Protein AF-A0A517YBJ9-F1 (afdb_monomer_lite)

Sequence (529 aa):
MTTEDPVVQYHRSFRDRLELEKIAADAKRRRGHLAGVGGAAPNVSDVFDRAYRGYRIDGNQLKPVQIMARRDQKFEEYATEWEREWSVLAKPANPYLPVLDENLTVIGHTGSSSGGYFADLILPFGAVQHRYRPDDEYHTDDLNGLLRAGIRVFVHNRSKNSAPSGWVFITASTTEHKFELITGINGEVLDSVRSNTGFLEDVWYSPSDILSFGKLIATLSVKIGSKVAKTLVRKAVSKQAAKALDGPSAALAKEATEKAAKEISEAEAKMIFKGIKLKRGYDPRMGIPEEHFQKMVEAAQEAGLIAIFRSNKQAAIELIRKGAHGKPMWAKFKTDPNTGILTATNAGEAAAANMNDCFVIGSDGVARRMYKQGDKMAAEVIRIDGAKWSPKPGQVFARDGKPIVGDYDLLGVAPVKSPGRNINVVPEDLKYGDWNGPDVQKYAKAANKRFDEPRVLHGAQ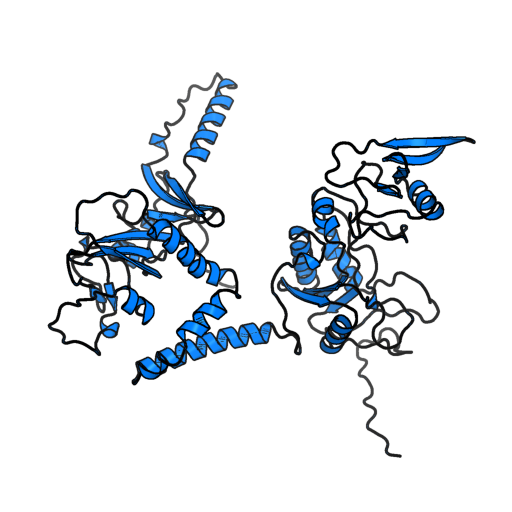DGYGGNPKYMGLTDDTAYAVFPDGRTFIMEGRKAQEEFYDALGRQAKQPGAPVGVPGWKPKVIQGGKK

Structure (mmCIF, N/CA/C/O backbone):
data_AF-A0A517YBJ9-F1
#
_entry.id   AF-A0A517YBJ9-F1
#
loop_
_atom_site.group_PDB
_atom_site.id
_atom_site.type_symbol
_atom_site.label_atom_id
_atom_site.label_alt_id
_atom_site.label_comp_id
_atom_site.label_asym_id
_atom_site.label_entity_id
_atom_site.label_seq_id
_atom_site.pdbx_PDB_ins_code
_atom_site.Cartn_x
_atom_site.Cartn_y
_atom_site.Cartn_z
_atom_site.occupancy
_atom_site.B_iso_or_equiv
_atom_site.auth_seq_id
_atom_site.auth_comp_id
_atom_site.auth_asym_id
_atom_site.auth_atom_id
_atom_site.pdbx_PDB_model_num
ATOM 1 N N . MET A 1 1 ? -24.382 25.568 10.050 1.00 31.53 1 MET A N 1
ATOM 2 C CA . MET A 1 1 ? -23.057 25.925 10.591 1.00 31.53 1 MET A CA 1
ATOM 3 C C . MET A 1 1 ? -22.700 24.854 11.597 1.00 31.53 1 MET A C 1
ATOM 5 O O . MET A 1 1 ? -23.328 24.783 12.641 1.00 31.53 1 MET A O 1
ATOM 9 N N . THR A 1 2 ? -21.845 23.919 11.198 1.00 29.77 2 THR A N 1
ATOM 10 C CA . THR A 1 2 ? -21.414 22.794 12.029 1.00 29.77 2 THR A CA 1
ATOM 11 C C . THR A 1 2 ? -20.351 23.283 13.001 1.00 29.77 2 THR A C 1
ATOM 13 O O . THR A 1 2 ? -19.346 23.847 12.581 1.00 29.77 2 THR A O 1
ATOM 16 N N . THR A 1 3 ? -20.617 23.104 14.289 1.00 32.31 3 THR A N 1
ATOM 17 C CA . THR A 1 3 ? -19.691 23.325 15.398 1.00 32.31 3 THR A CA 1
ATOM 18 C C . THR A 1 3 ? -18.590 22.274 15.329 1.00 32.31 3 THR A C 1
ATOM 20 O O . THR A 1 3 ? -18.796 21.128 15.730 1.00 32.31 3 THR A O 1
ATOM 23 N N . GLU A 1 4 ? -17.449 22.645 14.760 1.00 28.06 4 GLU A N 1
ATOM 24 C CA . GLU A 1 4 ? -16.206 21.919 14.990 1.00 28.06 4 GLU A CA 1
ATOM 25 C C . GLU A 1 4 ? -15.828 22.063 16.469 1.00 28.06 4 GLU A C 1
ATOM 27 O O . GLU A 1 4 ? -15.911 23.147 17.048 1.00 28.06 4 GLU A O 1
ATOM 32 N N . ASP A 1 5 ? -15.496 20.929 17.077 1.00 31.72 5 ASP A N 1
ATOM 33 C CA . ASP A 1 5 ? -15.091 20.774 18.468 1.00 31.72 5 ASP A CA 1
ATOM 34 C C . ASP A 1 5 ? -13.706 21.430 18.678 1.00 31.72 5 ASP A C 1
ATOM 36 O O . ASP A 1 5 ? -12.720 20.966 18.096 1.00 31.72 5 ASP A O 1
ATOM 40 N N . PRO A 1 6 ? -13.588 22.518 19.463 1.00 28.14 6 PRO A N 1
ATOM 41 C CA . PRO A 1 6 ? -12.343 23.278 19.603 1.00 28.14 6 PRO A CA 1
ATOM 42 C C . PRO A 1 6 ? -11.261 22.573 20.446 1.00 28.14 6 PRO A C 1
ATOM 44 O O . PRO A 1 6 ? -10.217 23.162 20.716 1.00 28.14 6 PRO A O 1
ATOM 47 N N . VAL A 1 7 ? -11.460 21.318 20.866 1.00 35.56 7 VAL A N 1
ATOM 48 C CA . VAL A 1 7 ? -10.575 20.634 21.829 1.00 35.56 7 VAL A CA 1
ATOM 49 C C . VAL A 1 7 ? -9.347 19.950 21.188 1.00 35.56 7 VAL A C 1
ATOM 51 O O . VAL A 1 7 ? -8.434 19.543 21.903 1.00 35.56 7 VAL A O 1
ATOM 54 N N . VAL A 1 8 ? -9.235 19.856 19.855 1.00 35.28 8 VAL A N 1
ATOM 55 C CA . VAL A 1 8 ? -8.174 19.037 19.205 1.00 35.28 8 VAL A CA 1
ATOM 56 C C . VAL A 1 8 ? -7.058 19.835 18.510 1.00 35.28 8 VAL A C 1
ATOM 58 O O . VAL A 1 8 ? -6.082 19.254 18.042 1.00 35.28 8 VAL A O 1
ATOM 61 N N . GLN A 1 9 ? -7.093 21.165 18.495 1.00 33.34 9 GLN A N 1
ATOM 62 C CA . GLN A 1 9 ? -6.012 21.954 17.893 1.00 33.34 9 GLN A CA 1
ATOM 63 C C . GLN A 1 9 ? -5.449 22.956 18.891 1.00 33.34 9 GLN A C 1
ATOM 65 O O . GLN A 1 9 ? -5.994 24.034 19.032 1.00 33.34 9 GLN A O 1
ATOM 70 N N . TYR A 1 10 ? -4.374 22.585 19.592 1.00 34.88 10 TYR A N 1
ATOM 71 C CA . TYR A 1 10 ? -3.121 23.353 19.683 1.00 34.88 10 TYR A CA 1
ATOM 72 C C . TYR A 1 10 ? -2.092 22.537 20.494 1.00 34.88 10 TYR A C 1
ATOM 74 O O . TYR A 1 10 ? -2.376 21.970 21.545 1.00 34.88 10 TYR A O 1
ATOM 82 N N . HIS A 1 11 ? -0.899 22.389 19.921 1.00 34.22 11 HIS A N 1
ATOM 83 C CA . HIS A 1 11 ? 0.058 21.318 20.189 1.00 34.22 11 HIS A CA 1
ATOM 84 C C . HIS A 1 11 ? 0.622 21.257 21.623 1.00 34.22 11 HIS A C 1
ATOM 86 O O . HIS A 1 11 ? 1.377 22.134 22.043 1.00 34.22 11 HIS A O 1
ATOM 92 N N . ARG A 1 12 ? 0.448 20.105 22.291 1.00 42.03 12 ARG A N 1
ATOM 93 C CA . ARG A 1 12 ? 1.363 19.603 23.339 1.00 42.03 12 ARG A CA 1
ATOM 94 C C . ARG A 1 12 ? 2.649 19.043 22.709 1.00 42.03 12 ARG A C 1
ATOM 96 O O . ARG A 1 12 ? 3.074 17.956 23.068 1.00 42.03 12 ARG A O 1
ATOM 103 N N . SER A 1 13 ? 3.226 19.732 21.724 1.00 42.19 13 SER A N 1
ATOM 104 C CA . SER A 1 13 ? 4.450 19.284 21.058 1.00 42.19 13 SER A CA 1
ATOM 105 C C . SER A 1 13 ? 5.646 19.666 21.915 1.00 42.19 13 SER A C 1
ATOM 107 O O . SER A 1 13 ? 5.940 20.854 22.102 1.00 42.19 13 SER A O 1
ATOM 109 N N . PHE A 1 14 ? 6.362 18.672 22.409 1.00 50.50 14 PHE A N 1
ATOM 110 C CA . PHE A 1 14 ? 7.721 18.899 22.876 1.00 50.50 14 PHE A CA 1
ATOM 111 C C . PHE A 1 14 ? 8.662 19.082 21.682 1.00 50.50 14 PHE A C 1
ATOM 113 O O . PHE A 1 14 ? 8.294 18.805 20.546 1.00 50.50 14 PHE A O 1
ATOM 120 N N . ARG A 1 15 ? 9.871 19.594 21.915 1.00 55.53 15 ARG A N 1
ATOM 121 C CA . ARG A 1 15 ? 10.979 19.468 20.960 1.00 55.53 15 ARG A CA 1
ATOM 122 C C . ARG A 1 15 ? 12.053 18.614 21.606 1.00 55.53 15 ARG A C 1
ATOM 124 O O . ARG A 1 15 ? 12.329 18.769 22.796 1.00 55.53 15 ARG A O 1
ATOM 131 N N . ASP A 1 16 ? 12.625 17.706 20.829 1.00 54.75 16 ASP A N 1
ATOM 132 C CA . ASP A 1 16 ? 13.723 16.861 21.283 1.00 54.75 16 ASP A CA 1
ATOM 133 C C . ASP A 1 16 ? 14.946 17.748 21.574 1.00 54.75 16 ASP A C 1
ATOM 135 O O . ASP A 1 16 ? 15.315 18.606 20.765 1.00 54.75 16 ASP A O 1
ATOM 139 N N . ARG A 1 17 ? 15.587 17.562 22.733 1.00 55.88 17 ARG A N 1
ATOM 140 C CA . ARG A 1 17 ? 16.808 18.294 23.101 1.00 55.88 17 ARG A CA 1
ATOM 141 C C . ARG A 1 17 ? 17.889 18.164 22.023 1.00 55.88 17 ARG A C 1
ATOM 143 O O . ARG A 1 17 ? 18.556 19.150 21.724 1.00 55.88 17 ARG A O 1
ATOM 150 N N . LEU A 1 18 ? 18.027 16.993 21.399 1.00 59.44 18 LEU A N 1
ATOM 151 C CA . LEU A 1 18 ? 19.003 16.769 20.326 1.00 59.44 18 LEU A CA 1
ATOM 152 C C . LEU A 1 18 ? 18.684 17.591 19.073 1.00 59.44 18 LEU A C 1
ATOM 154 O O . LEU A 1 18 ? 19.586 18.040 18.368 1.00 59.44 18 LEU A O 1
ATOM 158 N N . GLU A 1 19 ? 17.404 17.801 18.783 1.00 63.78 19 GLU A N 1
ATOM 159 C CA . GLU A 1 19 ? 16.960 18.637 17.670 1.00 63.78 19 GLU A CA 1
ATOM 160 C C . GLU A 1 19 ? 17.217 20.122 17.964 1.00 63.78 19 GLU A C 1
ATOM 162 O O . GLU A 1 19 ? 17.675 20.867 17.099 1.00 63.78 19 GLU A O 1
ATOM 167 N N . LEU A 1 20 ? 17.023 20.541 19.215 1.00 61.94 20 LEU A N 1
ATOM 168 C CA . LEU A 1 20 ? 17.319 21.898 19.673 1.00 61.94 20 LEU A CA 1
ATOM 169 C C . LEU A 1 20 ? 18.819 22.201 19.703 1.00 61.94 20 LEU A C 1
ATOM 171 O O . LEU A 1 20 ? 19.223 23.285 19.288 1.00 61.94 20 LEU A O 1
ATOM 175 N N . GLU A 1 21 ? 19.651 21.253 20.134 1.00 67.00 21 GLU A N 1
ATOM 176 C CA . GLU A 1 21 ? 21.111 21.381 20.089 1.00 67.00 21 GLU A CA 1
ATOM 177 C C . GLU A 1 21 ? 21.610 21.494 18.640 1.00 67.00 21 GLU A C 1
ATOM 179 O O . GLU A 1 21 ? 22.486 22.314 18.357 1.00 67.00 21 GLU A O 1
ATOM 184 N N . LYS A 1 22 ? 20.991 20.770 17.695 1.00 73.25 22 LYS A N 1
ATOM 185 C CA . LYS A 1 22 ? 21.250 20.931 16.254 1.00 73.25 22 LYS A CA 1
ATOM 186 C C . LYS A 1 22 ? 20.838 22.314 15.744 1.00 73.25 22 LYS A C 1
ATOM 188 O O . LYS A 1 22 ? 21.641 22.974 15.089 1.00 73.25 22 LYS A O 1
ATOM 193 N N . ILE A 1 23 ? 19.637 22.790 16.087 1.00 67.88 23 ILE A N 1
ATOM 194 C CA . ILE A 1 23 ? 19.158 24.130 15.702 1.00 67.88 23 ILE A CA 1
ATOM 195 C C . ILE A 1 23 ? 20.071 25.226 16.274 1.00 67.88 23 ILE A C 1
ATOM 197 O O . ILE A 1 23 ? 20.424 26.169 15.564 1.00 67.88 23 ILE A O 1
ATOM 201 N N . ALA A 1 24 ? 20.493 25.105 17.535 1.00 64.94 24 ALA A N 1
ATOM 202 C CA . ALA A 1 24 ? 21.400 26.051 18.180 1.00 64.94 24 ALA A CA 1
ATOM 203 C C . ALA A 1 24 ? 22.799 26.034 17.539 1.00 64.94 24 ALA A C 1
ATOM 205 O O . ALA A 1 24 ? 23.386 27.096 17.304 1.00 64.94 24 ALA A O 1
ATOM 206 N N . ALA A 1 25 ? 23.320 24.851 17.199 1.00 72.44 25 ALA A N 1
ATOM 207 C CA . ALA A 1 25 ? 24.584 24.706 16.483 1.00 72.44 25 ALA A CA 1
ATOM 208 C C . ALA A 1 25 ? 24.525 25.335 15.079 1.00 72.44 25 ALA A C 1
ATOM 210 O O . ALA A 1 25 ? 25.447 26.060 14.692 1.00 72.44 25 ALA A O 1
ATOM 211 N N . ASP A 1 26 ? 23.429 25.140 14.343 1.00 72.19 26 ASP A N 1
ATOM 212 C CA . ASP A 1 26 ? 23.223 25.740 13.022 1.00 72.19 26 ASP A CA 1
ATOM 213 C C . ASP A 1 26 ? 23.034 27.261 13.090 1.00 72.19 26 ASP A C 1
ATOM 215 O O . ASP A 1 26 ? 23.593 27.995 12.269 1.00 72.19 26 ASP A O 1
ATOM 219 N N . ALA A 1 27 ? 22.325 27.770 14.100 1.00 68.19 27 ALA A N 1
ATOM 220 C CA . ALA A 1 27 ? 22.206 29.207 14.343 1.00 68.19 27 ALA A CA 1
ATOM 221 C C . ALA A 1 27 ? 23.572 29.846 14.657 1.00 68.19 27 ALA A C 1
ATOM 223 O O . ALA A 1 27 ? 23.892 30.921 14.138 1.00 68.19 27 ALA A O 1
ATOM 224 N N . LYS A 1 28 ? 24.416 29.162 15.444 1.00 70.69 28 LYS A N 1
ATOM 225 C CA . LYS A 1 28 ? 25.790 29.595 15.741 1.00 70.69 28 LYS A CA 1
ATOM 226 C C . LYS A 1 28 ? 26.663 29.614 14.479 1.00 70.69 28 LYS A C 1
ATOM 228 O O . LYS A 1 28 ? 27.396 30.579 14.275 1.00 70.69 28 LYS A O 1
ATOM 233 N N . ARG A 1 29 ? 26.533 28.612 13.598 1.00 74.12 29 ARG A N 1
ATOM 234 C CA . ARG A 1 29 ? 27.218 28.574 12.288 1.00 74.12 29 ARG A CA 1
ATOM 235 C C . ARG A 1 29 ? 26.793 29.726 11.377 1.00 74.12 29 ARG A C 1
ATOM 237 O O . ARG A 1 29 ? 27.654 30.403 10.827 1.00 74.12 29 ARG A O 1
ATOM 244 N N . ARG A 1 30 ? 25.487 30.002 11.263 1.00 69.88 30 ARG A N 1
ATOM 245 C CA . ARG A 1 30 ? 24.965 31.110 10.437 1.00 69.88 30 ARG A CA 1
ATOM 246 C C . ARG A 1 30 ? 25.418 32.486 10.935 1.00 69.88 30 ARG A C 1
ATOM 248 O O . ARG A 1 30 ? 25.694 33.360 10.121 1.00 69.88 30 ARG A O 1
ATOM 255 N N . ARG A 1 31 ? 25.569 32.676 12.252 1.00 62.09 31 ARG A N 1
ATOM 256 C CA . ARG A 1 31 ? 26.127 33.916 12.828 1.00 62.09 31 ARG A CA 1
ATOM 257 C C . ARG A 1 31 ? 27.612 34.118 12.555 1.00 62.09 31 ARG A C 1
ATOM 259 O O . ARG A 1 31 ? 28.021 35.263 12.409 1.00 62.09 31 ARG A O 1
ATOM 266 N N . GLY A 1 32 ? 28.398 33.047 12.426 1.00 63.28 32 GLY A N 1
ATOM 267 C CA . GLY A 1 32 ? 29.792 33.147 11.978 1.00 63.28 32 GLY A CA 1
ATOM 268 C C . GLY A 1 32 ? 29.938 33.809 10.599 1.00 63.28 32 GLY A C 1
ATOM 269 O O . GLY A 1 32 ? 30.989 34.357 10.293 1.00 63.28 32 GLY A O 1
ATOM 270 N N . HIS A 1 33 ? 28.870 33.814 9.794 1.00 60.69 33 HIS A N 1
ATOM 271 C CA . HIS A 1 33 ? 28.796 34.505 8.503 1.00 60.69 33 HIS A CA 1
ATOM 272 C C . HIS A 1 33 ? 28.250 35.943 8.576 1.00 60.69 33 HIS A C 1
ATOM 274 O O . HIS A 1 33 ? 28.372 36.684 7.609 1.00 60.69 33 HIS A O 1
ATOM 280 N N . LEU A 1 34 ? 27.670 36.356 9.707 1.00 53.56 34 LEU A N 1
ATOM 281 C CA . LEU A 1 34 ? 27.022 37.660 9.910 1.00 53.56 34 LEU A CA 1
ATOM 282 C C . LEU A 1 34 ? 27.693 38.432 11.059 1.00 53.56 34 LEU A C 1
ATOM 284 O O . LEU A 1 34 ? 27.024 38.960 11.951 1.00 53.56 34 LEU A O 1
ATOM 288 N N . ALA A 1 35 ? 29.028 38.456 11.070 1.00 51.00 35 ALA A N 1
ATOM 289 C CA . ALA A 1 35 ? 29.835 39.156 12.066 1.00 51.00 35 ALA A CA 1
ATOM 290 C C . ALA A 1 35 ? 29.628 40.683 11.964 1.00 51.00 35 ALA A C 1
ATOM 292 O O . ALA A 1 35 ? 30.357 41.380 11.270 1.00 51.00 35 ALA A O 1
ATOM 293 N N . GLY A 1 36 ? 28.591 41.196 12.628 1.00 59.62 36 GLY A N 1
ATOM 294 C CA . GLY A 1 36 ? 28.281 42.629 12.668 1.00 59.62 36 GLY A CA 1
ATOM 295 C C . GLY A 1 36 ? 27.106 43.019 13.568 1.00 59.62 36 GLY A C 1
ATOM 296 O O . GLY A 1 36 ? 26.989 44.181 13.938 1.00 59.62 36 GLY A O 1
ATOM 297 N N . VAL A 1 37 ? 26.254 42.073 13.983 1.00 55.59 37 VAL A N 1
ATOM 298 C CA . VAL A 1 37 ? 25.105 42.364 14.860 1.00 55.59 37 VAL A CA 1
ATOM 299 C C . VAL A 1 37 ? 25.354 41.775 16.251 1.00 55.59 37 VAL A C 1
ATOM 301 O O . VAL A 1 37 ? 25.182 40.578 16.482 1.00 55.59 37 VAL A O 1
ATOM 304 N N . GLY A 1 38 ? 25.806 42.625 17.176 1.00 46.62 38 GLY A N 1
ATOM 305 C CA . GLY A 1 38 ? 26.255 42.286 18.534 1.00 46.62 38 GLY A CA 1
ATOM 306 C C . GLY A 1 38 ? 25.151 41.918 19.535 1.00 46.62 38 GLY A C 1
ATOM 307 O O . GLY A 1 38 ? 25.078 42.509 20.605 1.00 46.62 38 GLY A O 1
ATOM 308 N N . GLY A 1 39 ? 24.297 40.941 19.222 1.00 59.22 39 GLY A N 1
ATOM 309 C CA . GLY A 1 39 ? 23.366 40.355 20.194 1.00 59.22 39 GLY A CA 1
ATOM 310 C C . GLY A 1 39 ? 23.873 39.004 20.693 1.00 59.22 39 GLY A C 1
ATOM 311 O O . GLY A 1 39 ? 24.058 38.095 19.883 1.00 59.22 39 GLY A O 1
ATOM 312 N N . ALA A 1 40 ? 24.073 38.821 22.002 1.00 63.16 40 ALA A N 1
ATOM 313 C CA . ALA A 1 40 ? 24.360 37.501 22.576 1.00 63.16 40 ALA A CA 1
ATOM 314 C C . ALA A 1 40 ? 23.283 36.487 22.133 1.00 63.16 40 ALA A C 1
ATOM 316 O O . ALA A 1 40 ? 22.117 36.841 21.956 1.00 63.16 40 ALA A O 1
ATOM 317 N N . ALA A 1 41 ? 23.671 35.244 21.831 1.00 57.53 41 ALA A N 1
ATOM 318 C CA . ALA A 1 41 ? 22.671 34.205 21.580 1.00 57.53 41 ALA A CA 1
ATOM 319 C C . ALA A 1 41 ? 21.930 33.963 22.902 1.00 57.53 41 ALA A C 1
ATOM 321 O O . ALA A 1 41 ? 22.614 33.886 23.925 1.00 57.53 41 ALA A O 1
ATOM 322 N N . PRO A 1 42 ? 20.588 33.869 22.911 1.00 61.53 42 PRO A N 1
ATOM 323 C CA . PRO A 1 42 ? 19.878 33.520 24.133 1.00 61.53 42 PRO A CA 1
ATOM 324 C C . PRO A 1 42 ? 20.430 32.184 24.630 1.00 61.53 42 PRO A C 1
ATOM 326 O O . PRO A 1 42 ? 20.571 31.239 23.843 1.00 61.53 42 PRO A O 1
ATOM 329 N N . ASN A 1 43 ? 20.794 32.115 25.909 1.00 70.62 43 ASN A N 1
ATOM 330 C CA . ASN A 1 43 ? 21.189 30.844 26.488 1.00 70.62 43 ASN A CA 1
ATOM 331 C C . ASN A 1 43 ? 19.981 29.905 26.422 1.00 70.62 43 ASN A C 1
ATOM 333 O O . ASN A 1 43 ? 18.833 30.331 26.524 1.00 70.62 43 ASN A O 1
ATOM 337 N N . VAL A 1 44 ? 20.220 28.604 26.259 1.00 62.94 44 VAL A N 1
ATOM 338 C CA . VAL A 1 44 ? 19.141 27.599 26.255 1.00 62.94 44 VAL A CA 1
ATOM 339 C C . VAL A 1 44 ? 18.301 27.705 27.545 1.00 62.94 44 VAL A C 1
ATOM 341 O O . VAL A 1 44 ? 17.083 27.554 27.505 1.00 62.94 44 VAL A O 1
ATOM 344 N N . SER A 1 45 ? 18.924 28.084 28.665 1.00 67.94 45 SER A N 1
ATOM 345 C CA . SER A 1 45 ? 18.261 28.391 29.942 1.00 67.94 45 SER A CA 1
ATOM 346 C C . SER A 1 45 ? 17.294 29.582 29.906 1.00 67.94 45 SER A C 1
ATOM 348 O O . SER A 1 45 ? 16.452 29.709 30.790 1.00 67.94 45 SER A O 1
ATOM 350 N N . ASP A 1 46 ? 17.405 30.467 28.915 1.00 70.12 46 ASP A N 1
ATOM 351 C CA . ASP A 1 46 ? 16.558 31.659 28.792 1.00 70.12 46 ASP A CA 1
ATOM 352 C C . ASP A 1 46 ? 15.230 31.340 28.087 1.00 70.12 46 ASP A C 1
ATOM 354 O O . ASP A 1 46 ? 14.249 32.067 28.252 1.00 70.12 46 ASP A O 1
ATOM 358 N N . VAL A 1 47 ? 15.184 30.243 27.321 1.00 67.12 47 VAL A N 1
ATOM 359 C CA . VAL A 1 47 ? 14.024 29.827 26.510 1.00 67.12 47 VAL A CA 1
ATOM 360 C C . VAL A 1 47 ? 13.226 28.708 27.182 1.00 67.12 47 VAL A C 1
ATOM 362 O O . VAL A 1 47 ? 11.999 28.653 27.057 1.00 67.12 47 VAL A O 1
ATOM 365 N N . PHE A 1 48 ? 13.906 27.819 27.904 1.00 71.31 48 PHE A N 1
ATOM 366 C CA . PHE A 1 48 ? 13.298 26.652 28.535 1.00 71.31 48 PHE A CA 1
ATOM 367 C C . PHE A 1 48 ? 13.291 26.797 30.047 1.00 71.31 48 PHE A C 1
ATOM 369 O O . PHE A 1 48 ? 14.296 27.168 30.645 1.00 71.31 48 PHE A O 1
ATOM 376 N N . ASP A 1 49 ? 12.150 26.490 30.656 1.00 70.50 49 ASP A N 1
ATOM 377 C CA . ASP A 1 49 ? 11.989 26.623 32.103 1.00 70.50 49 ASP A CA 1
ATOM 378 C C . ASP A 1 49 ? 12.380 25.335 32.826 1.00 70.50 49 ASP A C 1
ATOM 380 O O . ASP A 1 49 ? 12.967 25.360 33.906 1.00 70.50 49 ASP A O 1
ATOM 384 N N . ARG A 1 50 ? 12.048 24.179 32.230 1.00 73.25 50 ARG A N 1
ATOM 385 C CA . ARG A 1 50 ? 12.195 22.864 32.865 1.00 73.25 50 ARG A CA 1
ATOM 386 C C . ARG A 1 50 ? 12.485 21.774 31.847 1.00 73.25 50 ARG A C 1
ATOM 388 O O . ARG A 1 50 ? 11.960 21.782 30.731 1.00 73.25 50 ARG A O 1
ATOM 395 N N . ALA A 1 51 ? 13.299 20.809 32.264 1.00 77.62 51 ALA A N 1
ATOM 396 C CA . ALA A 1 51 ? 13.512 19.574 31.530 1.00 77.62 51 ALA A CA 1
ATOM 397 C C . ALA A 1 51 ? 12.808 18.414 32.243 1.00 77.62 51 ALA A C 1
ATOM 399 O O . ALA A 1 51 ? 13.007 18.202 33.438 1.00 77.62 51 ALA A O 1
ATOM 400 N N . TYR A 1 52 ? 12.027 17.649 31.493 1.00 78.19 52 TYR A N 1
ATOM 401 C CA . TYR A 1 52 ? 11.334 16.449 31.938 1.00 78.19 52 TYR A CA 1
ATOM 402 C C . TYR A 1 52 ? 11.999 15.219 31.324 1.00 78.19 52 TYR A C 1
ATOM 404 O O . TYR A 1 52 ? 12.569 15.273 30.231 1.00 78.19 52 TYR A O 1
ATOM 412 N N . ARG A 1 53 ? 11.924 14.090 32.023 1.00 83.19 53 ARG A N 1
ATOM 413 C CA . ARG A 1 53 ? 12.177 12.782 31.413 1.00 83.19 53 ARG A CA 1
ATOM 414 C C . ARG A 1 53 ? 10.851 12.251 30.886 1.00 83.19 53 ARG A C 1
ATOM 416 O O . ARG A 1 53 ? 9.817 12.495 31.495 1.00 83.19 53 ARG A O 1
ATOM 423 N N . GLY A 1 54 ? 10.884 11.544 29.771 1.00 86.06 54 GLY A N 1
ATOM 424 C CA . GLY A 1 54 ? 9.718 10.891 29.194 1.00 86.06 54 GLY A CA 1
ATOM 425 C C . GLY A 1 54 ? 10.134 9.730 28.311 1.00 86.06 54 GLY A C 1
ATOM 426 O O . GLY A 1 54 ? 11.318 9.400 28.209 1.00 86.06 54 GLY A O 1
ATOM 427 N N . TYR A 1 55 ? 9.157 9.145 27.637 1.00 85.25 55 TYR A N 1
ATOM 428 C CA . TYR A 1 55 ? 9.381 8.136 26.612 1.00 85.25 55 TYR A CA 1
ATOM 429 C C . TYR A 1 55 ? 8.721 8.576 25.313 1.00 85.25 55 TYR A C 1
ATOM 431 O O . TYR A 1 55 ? 7.641 9.148 25.345 1.00 85.25 55 TYR A O 1
ATOM 439 N N . ARG A 1 56 ? 9.347 8.305 24.169 1.00 85.94 56 ARG A N 1
ATOM 440 C CA . ARG A 1 56 ? 8.754 8.488 22.840 1.00 85.94 56 ARG A CA 1
ATOM 441 C C . ARG A 1 56 ? 8.557 7.130 22.189 1.00 85.94 56 ARG A C 1
ATOM 443 O O . ARG A 1 56 ? 9.474 6.309 22.221 1.00 85.94 56 ARG A O 1
ATOM 450 N N . ILE A 1 57 ? 7.394 6.912 21.589 1.00 77.81 57 ILE A N 1
ATOM 451 C CA . ILE A 1 57 ? 7.164 5.773 20.703 1.00 77.81 57 ILE A CA 1
ATOM 452 C C . ILE A 1 57 ? 7.932 6.021 19.404 1.00 77.81 57 ILE A C 1
ATOM 454 O O . ILE A 1 57 ? 7.711 7.012 18.715 1.00 77.81 57 ILE A O 1
ATOM 458 N N . ASP A 1 58 ? 8.860 5.126 19.095 1.00 75.88 58 ASP A N 1
ATOM 459 C CA . ASP A 1 58 ? 9.649 5.117 17.867 1.00 75.88 58 ASP A CA 1
ATOM 460 C C . ASP A 1 58 ? 9.538 3.712 17.262 1.00 75.88 58 ASP A C 1
ATOM 462 O O . ASP A 1 58 ? 10.172 2.753 17.722 1.00 75.88 58 ASP A O 1
ATOM 466 N N . GLY A 1 59 ? 8.609 3.566 16.312 1.00 79.62 59 GLY A N 1
ATOM 467 C CA . GLY A 1 59 ? 8.153 2.268 15.825 1.00 79.62 59 GLY A CA 1
ATOM 468 C C . GLY A 1 59 ? 7.567 1.414 16.954 1.00 79.62 59 GLY A C 1
ATOM 469 O O . GLY A 1 59 ? 6.580 1.778 17.587 1.00 79.62 59 GLY A O 1
ATOM 470 N N . ASN A 1 60 ? 8.201 0.272 17.224 1.00 71.19 60 ASN A N 1
ATOM 471 C CA . ASN A 1 60 ? 7.786 -0.666 18.272 1.00 71.19 60 ASN A CA 1
ATOM 472 C C . ASN A 1 60 ? 8.605 -0.514 19.562 1.00 71.19 60 ASN A C 1
ATOM 474 O O . ASN A 1 60 ? 8.744 -1.483 20.306 1.00 71.19 60 ASN A O 1
ATOM 478 N N . GLN A 1 61 ? 9.219 0.648 19.805 1.00 69.81 61 GLN A N 1
ATOM 479 C CA . GLN A 1 61 ? 10.046 0.866 20.989 1.00 69.81 61 GLN A CA 1
ATOM 480 C C . GLN A 1 61 ? 9.702 2.158 21.722 1.00 69.81 61 GLN A C 1
ATOM 482 O O . GLN A 1 61 ? 9.541 3.205 21.104 1.00 69.81 61 GLN A O 1
ATOM 487 N N . LEU A 1 62 ? 9.646 2.092 23.056 1.00 73.44 62 LEU A N 1
ATOM 488 C CA . LEU A 1 62 ? 9.741 3.275 23.903 1.00 73.44 62 LEU A CA 1
ATOM 489 C C . LEU A 1 62 ? 11.207 3.672 24.037 1.00 73.44 62 LEU A C 1
ATOM 491 O O . LEU A 1 62 ? 11.999 2.959 24.653 1.00 73.44 62 LEU A O 1
ATOM 495 N N . LYS A 1 63 ? 11.567 4.824 23.478 1.00 84.25 63 LYS A N 1
ATOM 496 C CA . LYS A 1 63 ? 12.894 5.410 23.657 1.00 84.25 63 LYS A CA 1
ATOM 497 C C . LYS A 1 63 ? 12.836 6.472 24.747 1.00 84.25 63 LYS A C 1
ATOM 499 O O . LYS A 1 63 ? 11.957 7.333 24.678 1.00 84.25 63 LYS A O 1
ATOM 504 N N . PRO A 1 64 ? 13.736 6.442 25.744 1.00 86.19 64 PRO A N 1
ATOM 505 C CA . PRO A 1 64 ? 13.812 7.517 26.717 1.00 86.19 64 PRO A CA 1
ATOM 506 C C . PRO A 1 64 ? 14.139 8.820 25.988 1.00 86.19 64 PRO A C 1
ATOM 508 O O . PRO A 1 64 ? 15.039 8.870 25.150 1.00 86.19 64 PRO A O 1
ATOM 511 N N . VAL A 1 65 ? 13.397 9.873 26.303 1.00 85.62 65 VAL A N 1
ATOM 512 C CA . VAL A 1 65 ? 13.591 11.204 25.734 1.00 85.62 65 VAL A CA 1
ATOM 513 C C . VAL A 1 65 ? 13.708 12.229 26.848 1.00 85.62 65 VAL A C 1
ATOM 515 O O . VAL A 1 65 ? 13.037 12.141 27.880 1.00 85.62 65 VAL A O 1
ATOM 518 N N . GLN A 1 66 ? 14.574 13.216 26.632 1.00 82.81 66 GLN A N 1
ATOM 519 C CA . GLN A 1 66 ? 14.585 14.417 27.449 1.00 82.81 66 GLN A CA 1
ATOM 520 C C . GLN A 1 66 ? 13.728 15.470 26.765 1.00 82.81 66 GLN A C 1
ATOM 522 O O . GLN A 1 66 ? 13.974 15.879 25.632 1.00 82.81 66 GLN A O 1
ATOM 527 N N . ILE A 1 67 ? 12.712 15.893 27.490 1.00 78.25 67 ILE A N 1
ATOM 528 C CA . ILE A 1 67 ? 11.697 16.820 27.053 1.00 78.25 67 ILE A CA 1
ATOM 529 C C . ILE A 1 67 ? 12.033 18.195 27.626 1.00 78.25 67 ILE A C 1
ATOM 531 O O . ILE A 1 67 ? 12.231 18.313 28.830 1.00 78.25 67 ILE A O 1
ATOM 535 N N . MET A 1 68 ? 12.079 19.242 26.806 1.00 78.12 68 MET A N 1
ATOM 536 C CA . MET A 1 68 ? 12.273 20.611 27.296 1.00 78.12 68 MET A CA 1
ATOM 537 C C . MET A 1 68 ? 10.986 21.416 27.127 1.00 78.12 68 MET A C 1
ATOM 539 O O . MET A 1 68 ? 10.549 21.648 26.000 1.00 78.12 68 MET A O 1
ATOM 543 N N . ALA A 1 69 ? 10.383 21.841 28.239 1.00 73.06 69 ALA A N 1
ATOM 544 C CA . ALA A 1 69 ? 9.237 22.742 28.205 1.00 73.06 69 ALA A CA 1
ATOM 545 C C . ALA A 1 69 ? 9.726 24.176 28.015 1.00 73.06 69 ALA A C 1
ATOM 547 O O . ALA A 1 69 ? 10.574 24.669 28.771 1.00 73.06 69 ALA A O 1
ATOM 548 N N . ARG A 1 70 ? 9.204 24.848 26.990 1.00 73.44 70 ARG A N 1
ATOM 549 C CA . ARG A 1 70 ? 9.456 26.278 26.806 1.00 73.44 70 ARG A CA 1
ATOM 550 C C . ARG A 1 70 ? 8.772 27.071 27.921 1.00 73.44 70 ARG A C 1
ATOM 552 O O . ARG A 1 70 ? 7.737 26.645 28.423 1.00 73.44 70 ARG A O 1
ATOM 559 N N . ARG A 1 71 ? 9.300 28.248 28.267 1.00 74.69 71 ARG A N 1
ATOM 560 C CA . ARG A 1 71 ? 8.682 29.137 29.274 1.00 74.69 71 ARG A CA 1
ATOM 561 C C . ARG A 1 71 ? 7.239 29.539 28.945 1.00 74.69 71 ARG A C 1
ATOM 563 O O . ARG A 1 71 ? 6.456 29.798 29.849 1.00 74.69 71 ARG A O 1
ATOM 570 N N . ASP A 1 72 ? 6.886 29.587 27.663 1.00 74.38 72 ASP A N 1
ATOM 571 C CA . ASP A 1 72 ? 5.533 29.886 27.183 1.00 74.38 72 ASP A CA 1
ATOM 572 C C . ASP A 1 72 ? 4.624 28.647 27.081 1.00 74.38 72 ASP A C 1
ATOM 574 O O . ASP A 1 72 ? 3.427 28.784 26.838 1.00 74.38 72 ASP A O 1
ATOM 578 N N . GLN A 1 73 ? 5.152 27.437 27.296 1.00 69.06 73 GLN A N 1
ATOM 579 C CA . GLN A 1 73 ? 4.359 26.210 27.327 1.00 69.06 73 GLN A CA 1
ATOM 580 C C . GLN A 1 73 ? 3.866 25.921 28.742 1.00 69.06 73 GLN A C 1
ATOM 582 O O . GLN A 1 73 ? 4.575 25.361 29.578 1.00 69.06 73 GLN A O 1
ATOM 587 N N . LYS A 1 74 ? 2.603 26.257 28.990 1.00 70.38 74 LYS A N 1
ATOM 588 C CA . LYS A 1 74 ? 1.955 26.062 30.285 1.00 70.38 74 LYS A CA 1
ATOM 589 C C . LYS A 1 74 ? 1.051 24.832 30.275 1.00 70.38 74 LYS A C 1
ATOM 591 O O . LYS A 1 74 ? -0.163 24.934 30.159 1.00 70.38 74 LYS A O 1
ATOM 596 N N . PHE A 1 75 ? 1.650 23.646 30.376 1.00 66.12 75 PHE A N 1
ATOM 597 C CA . PHE A 1 75 ? 0.930 22.361 30.320 1.00 66.12 75 PHE A CA 1
ATOM 598 C C . PHE A 1 75 ? -0.232 22.258 31.319 1.00 66.12 75 PHE A C 1
ATOM 600 O O . PHE A 1 75 ? -1.285 21.723 30.983 1.00 66.12 75 PHE A O 1
ATOM 607 N N . GLU A 1 76 ? -0.057 22.830 32.509 1.00 69.56 76 GLU A N 1
ATOM 608 C CA . GLU A 1 76 ? -1.063 22.888 33.575 1.00 69.56 76 GLU A CA 1
ATOM 609 C C . GLU A 1 76 ? -2.339 23.646 33.159 1.00 69.56 76 GLU A C 1
ATOM 611 O O . GLU A 1 76 ? -3.437 23.321 33.615 1.00 69.56 76 GLU A O 1
ATOM 616 N N . GLU A 1 77 ? -2.232 24.632 32.261 1.00 74.12 77 GLU A N 1
ATOM 617 C CA . GLU A 1 77 ? -3.390 25.401 31.783 1.00 74.12 77 GLU A CA 1
ATOM 618 C C . GLU A 1 77 ? -4.308 24.554 30.885 1.00 74.12 77 GLU A C 1
ATOM 620 O O . GLU A 1 77 ? -5.518 24.780 30.866 1.00 74.12 77 GLU A O 1
ATOM 625 N N . TYR A 1 78 ? -3.759 23.526 30.228 1.00 68.81 78 TYR A N 1
ATOM 626 C CA . TYR A 1 78 ? -4.495 22.593 29.365 1.00 68.81 78 TYR A CA 1
ATOM 627 C C . TYR A 1 78 ? -5.014 21.351 30.090 1.00 68.81 78 TYR A C 1
ATOM 629 O O . TYR A 1 78 ? -5.633 20.492 29.457 1.00 68.81 78 TYR A O 1
ATOM 637 N N . ALA A 1 79 ? -4.712 21.199 31.377 1.00 65.00 79 ALA A N 1
ATOM 638 C CA . ALA A 1 79 ? -5.372 20.202 32.202 1.00 65.00 79 ALA A CA 1
ATOM 639 C C . ALA A 1 79 ? -6.801 20.676 32.498 1.00 65.00 79 ALA A C 1
ATOM 641 O O . ALA A 1 79 ? -7.047 21.861 32.735 1.00 65.00 79 ALA A O 1
ATOM 642 N N . THR A 1 80 ? -7.754 19.752 32.486 1.00 67.44 80 THR A N 1
ATOM 643 C CA . THR A 1 80 ? -9.110 20.025 32.970 1.00 67.44 80 THR A CA 1
ATOM 644 C C . THR A 1 80 ? -9.067 20.464 34.435 1.00 67.44 80 THR A C 1
ATOM 646 O O . THR A 1 80 ? -8.110 20.177 35.159 1.00 67.44 80 THR A O 1
ATOM 649 N N . GLU A 1 81 ? -10.108 21.151 34.909 1.00 69.50 81 GLU A N 1
ATOM 650 C CA . GLU A 1 81 ? -10.209 21.511 36.332 1.00 69.50 81 GLU A CA 1
ATOM 651 C C . GLU A 1 81 ? -10.089 20.279 37.232 1.00 69.50 81 GLU A C 1
ATOM 653 O O . GLU A 1 81 ? -9.365 20.311 38.226 1.00 69.50 81 GLU A O 1
ATOM 658 N N . TRP A 1 82 ? -10.698 19.165 36.813 1.00 72.69 82 TRP A N 1
ATOM 659 C CA . TRP A 1 82 ? -10.581 17.894 37.512 1.00 72.69 82 TRP A CA 1
ATOM 660 C C . TRP A 1 82 ? -9.134 17.390 37.555 1.00 72.69 82 TRP A C 1
ATOM 662 O O . TRP A 1 82 ? -8.650 17.039 38.624 1.00 72.69 82 TRP A O 1
ATOM 672 N N . GLU A 1 83 ? -8.412 17.378 36.431 1.00 65.75 83 GLU A N 1
ATOM 673 C CA . GLU A 1 83 ? -7.019 16.909 36.392 1.00 65.75 83 GLU A CA 1
ATOM 674 C C . GLU A 1 83 ? -6.088 17.804 37.214 1.00 65.75 83 GLU A C 1
ATOM 676 O O . GLU A 1 83 ? -5.232 17.290 37.930 1.00 65.75 83 GLU A O 1
ATOM 681 N N . ARG A 1 84 ? -6.267 19.130 37.162 1.00 76.25 84 ARG A N 1
ATOM 682 C CA . ARG A 1 84 ? -5.490 20.069 37.990 1.00 76.25 84 ARG A CA 1
ATOM 683 C C . ARG A 1 84 ? -5.694 19.817 39.474 1.00 76.25 84 ARG A C 1
ATOM 685 O O . ARG A 1 84 ? -4.756 19.924 40.265 1.00 76.25 84 ARG A O 1
ATOM 692 N N . GLU A 1 85 ? -6.930 19.528 39.854 1.00 75.00 85 GLU A N 1
ATOM 693 C CA . GLU A 1 85 ? -7.283 19.348 41.247 1.00 75.00 85 GLU A CA 1
ATOM 694 C C . GLU A 1 85 ? -6.875 17.964 41.772 1.00 75.00 85 GLU A C 1
ATOM 696 O O . GLU A 1 85 ? -6.261 17.848 42.843 1.00 75.00 85 GLU A O 1
ATOM 701 N N . TRP A 1 86 ? -7.190 16.927 41.000 1.00 72.06 86 TRP A N 1
ATOM 702 C CA . TRP A 1 86 ? -7.234 15.546 41.459 1.00 72.06 86 TRP A CA 1
ATOM 703 C C . TRP A 1 86 ? -6.204 14.633 40.807 1.00 72.06 86 TRP A C 1
ATOM 705 O O . TRP A 1 86 ? -5.976 13.562 41.355 1.00 72.06 86 TRP A O 1
ATOM 715 N N . SER A 1 87 ? -5.547 15.015 39.707 1.00 75.88 87 SER A N 1
ATOM 716 C CA . SER A 1 87 ? -4.527 14.182 39.057 1.00 75.88 87 SER A CA 1
ATOM 717 C C . SER A 1 87 ? -3.116 14.629 39.424 1.00 75.88 87 SER A C 1
ATOM 719 O O . SER A 1 87 ? -2.765 15.807 39.355 1.00 75.88 87 SER A O 1
ATOM 721 N N . VAL A 1 88 ? -2.254 13.673 39.779 1.00 78.81 88 VAL A N 1
ATOM 722 C CA . VAL A 1 88 ? -0.826 13.966 39.974 1.00 78.81 88 VAL A CA 1
ATOM 723 C C . VAL A 1 88 ? -0.128 14.251 38.638 1.00 78.81 88 VAL A C 1
ATOM 725 O O . VAL A 1 88 ? 0.872 14.956 38.616 1.00 78.81 88 VAL A O 1
ATOM 728 N N . LEU A 1 89 ? -0.677 13.770 37.516 1.00 77.31 89 LEU A N 1
ATOM 729 C CA . LEU A 1 89 ? -0.050 13.820 36.188 1.00 77.31 89 LEU A CA 1
ATOM 730 C C . LEU A 1 89 ? 0.071 15.242 35.633 1.00 77.31 89 LEU A C 1
ATOM 732 O O . LEU A 1 89 ? 0.976 15.531 34.856 1.00 77.31 89 LEU A O 1
ATOM 736 N N . ALA A 1 90 ? -0.812 16.143 36.067 1.00 74.38 90 ALA A N 1
ATOM 737 C CA . ALA A 1 90 ? -0.758 17.551 35.697 1.00 74.38 90 ALA A CA 1
ATOM 738 C C . ALA A 1 90 ? 0.338 18.324 36.453 1.00 74.38 90 ALA A C 1
ATOM 740 O O . ALA A 1 90 ? 0.645 19.453 36.083 1.00 74.38 90 ALA A O 1
ATOM 741 N N . LYS A 1 91 ? 0.932 17.749 37.510 1.00 77.06 91 LYS A N 1
ATOM 742 C CA . LYS A 1 91 ? 1.902 18.448 38.358 1.00 77.06 91 LYS A CA 1
ATOM 743 C C . LYS A 1 91 ? 3.340 18.292 37.845 1.00 77.06 91 LYS A C 1
ATOM 745 O O . LYS A 1 91 ? 3.707 17.221 37.359 1.00 77.06 91 LYS A O 1
ATOM 750 N N . PRO A 1 92 ? 4.212 19.300 38.039 1.00 70.12 92 PRO A N 1
ATOM 751 C CA . PRO A 1 92 ? 5.612 19.218 37.617 1.00 70.12 92 PRO A CA 1
ATOM 752 C C . PRO A 1 92 ? 6.447 18.177 38.367 1.00 70.12 92 PRO A C 1
ATOM 754 O O . PRO A 1 92 ? 7.388 17.632 37.802 1.00 70.12 92 PRO A O 1
ATOM 757 N N . ALA A 1 93 ? 6.127 17.924 39.637 1.00 71.25 93 ALA A N 1
ATOM 758 C CA . ALA A 1 93 ? 6.849 16.997 40.508 1.00 71.25 93 ALA A CA 1
ATOM 759 C C . ALA A 1 93 ? 6.140 15.636 40.589 1.00 71.25 93 ALA A C 1
ATOM 761 O O . ALA A 1 93 ? 5.943 15.100 41.679 1.00 71.25 93 ALA A O 1
ATOM 762 N N . ASN A 1 94 ? 5.678 15.116 39.449 1.00 76.00 94 ASN A N 1
ATOM 763 C CA . ASN A 1 94 ? 4.922 13.872 39.423 1.00 76.00 94 ASN A CA 1
ATOM 764 C C . ASN A 1 94 ? 5.835 12.655 39.148 1.00 76.00 94 ASN A C 1
ATOM 766 O O . ASN A 1 94 ? 6.782 12.767 38.366 1.00 76.00 94 ASN A O 1
ATOM 770 N N . PRO A 1 95 ? 5.579 11.498 39.787 1.00 80.75 95 PRO A N 1
ATOM 771 C CA . PRO A 1 95 ? 6.408 10.300 39.629 1.00 80.75 95 PRO A CA 1
ATOM 772 C C . PRO A 1 95 ? 6.138 9.519 38.327 1.00 80.75 95 PRO A C 1
ATOM 774 O O . PRO A 1 95 ? 6.727 8.461 38.115 1.00 80.75 95 PRO A O 1
ATOM 777 N N . TYR A 1 96 ? 5.260 10.019 37.456 1.00 86.12 96 TYR A N 1
ATOM 778 C CA . TYR A 1 96 ? 4.873 9.417 36.186 1.00 86.12 96 TYR A CA 1
ATOM 779 C C . TYR A 1 96 ? 5.488 10.176 35.004 1.00 86.12 96 TYR A C 1
ATOM 781 O O . TYR A 1 96 ? 5.288 11.365 34.765 1.00 86.12 96 TYR A O 1
ATOM 789 N N . LEU A 1 97 ? 6.238 9.449 34.195 1.00 87.12 97 LEU A N 1
ATOM 790 C CA . LEU A 1 97 ? 6.888 9.973 33.012 1.00 87.12 97 LEU A CA 1
ATOM 791 C C . LEU A 1 97 ? 5.892 9.987 31.839 1.00 87.12 97 LEU A C 1
ATOM 793 O O . LEU A 1 97 ? 5.244 8.967 31.583 1.00 87.12 97 LEU A O 1
ATOM 797 N N . PRO A 1 98 ? 5.747 11.106 31.106 1.00 86.31 98 PRO A N 1
ATOM 798 C CA . PRO A 1 98 ? 4.885 11.165 29.934 1.00 86.31 98 PRO A CA 1
ATOM 799 C C . PRO A 1 98 ? 5.385 10.227 28.834 1.00 86.31 98 PRO A C 1
ATOM 801 O O . PRO A 1 98 ? 6.589 10.103 28.588 1.00 86.31 98 PRO A O 1
ATOM 804 N N . VAL A 1 99 ? 4.435 9.606 28.141 1.00 81.50 99 VAL A N 1
ATOM 805 C CA . VAL A 1 99 ? 4.658 8.827 26.924 1.00 81.50 99 VAL A CA 1
ATOM 806 C C . VAL A 1 99 ? 4.181 9.656 25.736 1.00 81.50 99 VAL A C 1
ATOM 808 O O . VAL A 1 99 ? 3.039 10.118 25.713 1.00 81.50 99 VAL A O 1
ATOM 811 N N . LEU A 1 100 ? 5.068 9.858 24.768 1.00 81.81 100 LEU A N 1
ATOM 812 C CA . LEU A 1 100 ? 4.873 10.683 23.585 1.00 81.81 100 LEU A CA 1
ATOM 813 C C . LEU A 1 100 ? 4.690 9.827 22.332 1.00 81.81 100 LEU A C 1
ATOM 815 O O . LEU A 1 100 ? 5.351 8.797 22.183 1.00 81.81 100 LEU A O 1
ATOM 819 N N . ASP A 1 101 ? 3.857 10.290 21.408 1.00 80.81 101 ASP A N 1
ATOM 820 C CA . ASP A 1 101 ? 3.816 9.769 20.042 1.00 80.81 101 ASP A CA 1
ATOM 821 C C . ASP A 1 101 ? 4.947 10.344 19.160 1.00 80.81 101 ASP A C 1
ATOM 823 O O . ASP A 1 101 ? 5.802 11.116 19.609 1.00 80.81 101 ASP A O 1
ATOM 827 N N . GLU A 1 102 ? 4.952 9.967 17.879 1.00 79.19 102 GLU A N 1
ATOM 828 C CA . GLU A 1 102 ? 5.920 10.449 16.882 1.00 79.19 102 GLU A CA 1
ATOM 829 C C . GLU A 1 102 ? 5.850 11.972 16.666 1.00 79.19 102 GLU A C 1
ATOM 831 O O . GLU A 1 102 ? 6.848 12.590 16.299 1.00 79.19 102 GLU A O 1
ATOM 836 N N . ASN A 1 103 ? 4.705 12.593 16.965 1.00 77.31 103 ASN A N 1
ATOM 837 C CA . ASN A 1 103 ? 4.482 14.038 16.881 1.00 77.31 103 ASN A CA 1
ATOM 838 C C . ASN A 1 103 ? 4.806 14.765 18.195 1.00 77.31 103 ASN A C 1
ATOM 840 O O . ASN A 1 103 ? 4.463 15.939 18.359 1.00 77.31 103 ASN A O 1
ATOM 844 N N . LEU A 1 104 ? 5.448 14.073 19.142 1.00 76.44 104 LEU A N 1
ATOM 845 C CA . LEU A 1 104 ? 5.801 14.579 20.466 1.00 76.44 104 LEU A CA 1
ATOM 846 C C . LEU A 1 104 ? 4.583 15.004 21.298 1.00 76.44 104 LEU A C 1
ATOM 848 O O . LEU A 1 104 ? 4.722 15.843 22.187 1.00 76.44 104 LEU A O 1
ATOM 852 N N . THR A 1 105 ? 3.418 14.407 21.032 1.00 76.38 105 THR A N 1
ATOM 853 C CA . THR A 1 105 ? 2.165 14.609 21.768 1.00 76.38 105 THR A CA 1
ATOM 854 C C . THR A 1 105 ? 2.061 13.604 22.906 1.00 76.38 105 THR A C 1
ATOM 856 O O . THR A 1 105 ? 2.252 12.408 22.701 1.00 76.38 105 THR A O 1
ATOM 859 N N . VAL A 1 106 ? 1.717 14.069 24.111 1.00 75.69 106 VAL A N 1
ATOM 860 C CA . VAL A 1 106 ? 1.467 13.185 25.262 1.00 75.69 106 VAL A CA 1
ATOM 861 C C . VAL A 1 106 ? 0.223 12.333 25.010 1.00 75.69 106 VAL A C 1
ATOM 863 O O . VAL A 1 106 ? -0.877 12.868 24.887 1.00 75.69 106 VAL A O 1
ATOM 866 N N . ILE A 1 107 ? 0.394 11.013 24.991 1.00 76.75 107 ILE A N 1
ATOM 867 C CA . ILE A 1 107 ? -0.681 10.026 24.787 1.00 76.75 107 ILE A CA 1
ATOM 868 C C . ILE A 1 107 ? -0.991 9.201 26.043 1.00 76.75 107 ILE A C 1
ATOM 870 O O . ILE A 1 107 ? -1.977 8.465 26.075 1.00 76.75 107 ILE A O 1
ATOM 874 N N . GLY A 1 108 ? -0.172 9.333 27.085 1.00 84.00 108 GLY A N 1
ATOM 875 C CA . GLY A 1 108 ? -0.331 8.638 28.356 1.00 84.00 108 GLY A CA 1
ATOM 876 C C . GLY A 1 108 ? 0.856 8.887 29.275 1.00 84.00 108 GLY A C 1
ATOM 877 O O . GLY A 1 108 ? 1.718 9.713 28.967 1.00 84.00 108 GLY A O 1
ATOM 878 N N . HIS A 1 109 ? 0.908 8.165 30.389 1.00 87.62 109 HIS A N 1
ATOM 879 C CA . HIS A 1 109 ? 2.040 8.215 31.310 1.00 87.62 109 HIS A CA 1
ATOM 880 C C . HIS A 1 109 ? 2.418 6.817 31.793 1.00 87.62 109 HIS A C 1
ATOM 882 O O . HIS A 1 109 ? 1.615 5.885 31.753 1.00 87.62 109 HIS A O 1
ATOM 888 N N . THR A 1 110 ? 3.656 6.681 32.254 1.00 89.19 110 THR A N 1
ATOM 889 C CA . THR A 1 110 ? 4.160 5.474 32.905 1.00 89.19 110 THR A CA 1
ATOM 890 C C . THR A 1 110 ? 4.856 5.856 34.197 1.00 89.19 110 THR A C 1
ATOM 892 O O . THR A 1 110 ? 5.640 6.798 34.227 1.00 89.19 110 THR A O 1
ATOM 895 N N . GLY A 1 111 ? 4.585 5.150 35.278 1.00 89.25 111 GLY A N 1
ATOM 896 C CA . GLY A 1 111 ? 5.183 5.458 36.572 1.00 89.25 111 GLY A CA 1
ATOM 897 C C . GLY A 1 111 ? 4.846 4.392 37.584 1.00 89.25 111 GLY A C 1
ATOM 898 O O . GLY A 1 111 ? 4.209 3.398 37.248 1.00 89.25 111 GLY A O 1
ATOM 899 N N . SER A 1 112 ? 5.245 4.611 38.828 1.00 87.38 112 SER A N 1
ATOM 900 C CA . SER A 1 112 ? 5.033 3.619 39.869 1.00 87.38 112 SER A CA 1
ATOM 901 C C . SER A 1 112 ? 4.255 4.139 41.059 1.00 87.38 112 SER A C 1
ATOM 903 O O . SER A 1 112 ? 4.510 5.247 41.525 1.00 87.38 112 SER A O 1
ATOM 905 N N . SER A 1 113 ? 3.411 3.278 41.620 1.00 85.31 113 SER A N 1
ATOM 906 C CA . SER A 1 113 ? 2.766 3.463 42.916 1.00 85.31 113 SER A CA 1
ATOM 907 C C . SER A 1 113 ? 3.285 2.404 43.895 1.00 85.31 113 SER A C 1
ATOM 909 O O . SER A 1 113 ? 3.177 1.207 43.631 1.00 85.31 113 SER A O 1
ATOM 911 N N . SER A 1 114 ? 3.915 2.823 44.995 1.00 78.00 114 SER A N 1
ATOM 912 C CA . SER A 1 114 ? 4.465 1.920 46.017 1.00 78.00 114 SER A CA 1
ATOM 913 C C . SER A 1 114 ? 3.505 1.731 47.192 1.00 78.00 114 SER A C 1
ATOM 915 O O . SER A 1 114 ? 2.923 2.697 47.687 1.00 78.00 114 SER A O 1
ATOM 917 N N . GLY A 1 115 ? 3.385 0.482 47.639 1.00 58.56 115 GLY A N 1
ATOM 918 C CA . GLY A 1 115 ? 2.531 0.021 48.724 1.00 58.56 115 GLY A CA 1
ATOM 919 C C . GLY A 1 115 ? 2.953 0.562 50.084 1.00 58.56 115 GLY A C 1
ATOM 920 O O . GLY A 1 115 ? 4.123 0.775 50.386 1.00 58.56 115 GLY A O 1
ATOM 921 N N . GLY A 1 116 ? 1.948 0.782 50.911 1.00 53.62 116 GLY A N 1
ATOM 922 C CA . GLY A 1 116 ? 1.990 1.468 52.196 1.00 53.62 116 GLY A CA 1
ATOM 923 C C . GLY A 1 116 ? 0.662 2.172 52.364 1.00 53.62 116 GLY A C 1
ATOM 924 O O . GLY A 1 116 ? -0.038 1.922 53.326 1.00 53.62 116 GLY A O 1
ATOM 925 N N . TYR A 1 117 ? 0.268 2.892 51.314 1.00 52.59 117 TYR A N 1
ATOM 926 C CA . TYR A 1 117 ? -1.095 3.273 50.960 1.00 52.59 117 TYR A CA 1
ATOM 927 C C . TYR A 1 117 ? -1.044 3.507 49.443 1.00 52.59 117 TYR A C 1
ATOM 929 O O . TYR A 1 117 ? -0.193 4.297 49.026 1.00 52.59 117 TYR A O 1
ATOM 937 N N . PHE A 1 118 ? -1.895 2.902 48.596 1.00 57.19 118 PHE A N 1
ATOM 938 C CA . PHE A 1 118 ? -2.047 3.408 47.216 1.00 57.19 118 PHE A CA 1
ATOM 939 C C . PHE A 1 118 ? -2.815 4.736 47.255 1.00 57.19 118 PHE A C 1
ATOM 941 O O . PHE A 1 118 ? -3.841 4.915 46.611 1.00 57.19 118 PHE A O 1
ATOM 948 N N . ALA A 1 119 ? -2.317 5.698 48.030 1.00 59.12 119 ALA A N 1
ATOM 949 C CA . ALA A 1 119 ? -2.919 7.008 48.239 1.00 59.12 119 ALA A CA 1
ATOM 950 C C . ALA A 1 119 ? -2.980 7.839 46.944 1.00 59.12 119 ALA A C 1
ATOM 952 O O . ALA A 1 119 ? -3.563 8.921 46.913 1.00 59.12 119 ALA A O 1
ATOM 953 N N . ASP A 1 120 ? -2.404 7.299 45.874 1.00 77.88 120 ASP A N 1
ATOM 954 C CA . ASP A 1 120 ? -2.394 7.862 44.543 1.00 77.88 120 ASP A CA 1
ATOM 955 C C . ASP A 1 120 ? -3.325 7.083 43.608 1.00 77.88 120 ASP A C 1
ATOM 957 O O . ASP A 1 120 ? -3.257 7.308 42.412 1.00 77.88 120 ASP A O 1
ATOM 961 N N . LEU A 1 121 ? -4.160 6.153 44.087 1.00 88.44 121 LEU A N 1
ATOM 962 C CA . LEU A 1 121 ? -5.145 5.438 43.276 1.00 88.44 121 LEU A CA 1
ATOM 963 C C . LEU A 1 121 ? -6.543 5.575 43.872 1.00 88.44 121 LEU A C 1
ATOM 965 O O . LEU A 1 121 ? -6.756 5.330 45.058 1.00 88.44 121 LEU A O 1
ATOM 969 N N . ILE A 1 122 ? -7.507 5.922 43.025 1.00 87.50 122 ILE A N 1
ATOM 970 C CA . ILE A 1 122 ? -8.922 6.009 43.384 1.00 87.50 122 ILE A CA 1
ATOM 971 C C . ILE A 1 122 ? -9.788 5.204 42.417 1.00 87.50 122 ILE A C 1
ATOM 973 O O . ILE A 1 122 ? -9.447 5.023 41.247 1.00 87.50 122 ILE A O 1
ATOM 977 N N . LEU A 1 123 ? -10.942 4.759 42.901 1.00 87.38 123 LEU A N 1
ATOM 978 C CA . LEU A 1 123 ? -11.990 4.128 42.100 1.00 87.38 123 LEU A CA 1
ATOM 979 C C . LEU A 1 123 ? -13.382 4.618 42.543 1.00 87.38 123 LEU A C 1
ATOM 981 O O . LEU A 1 123 ? -13.511 5.159 43.646 1.00 87.38 123 LEU A O 1
ATOM 985 N N . PRO A 1 124 ? -14.435 4.460 41.723 1.00 83.62 124 PRO A N 1
ATOM 986 C CA . PRO A 1 124 ? -15.791 4.842 42.112 1.00 83.62 124 PRO A CA 1
ATOM 987 C C . PRO A 1 124 ? -16.297 3.990 43.284 1.00 83.62 124 PRO A C 1
ATOM 989 O O . PRO A 1 124 ? -16.252 2.764 43.218 1.00 83.62 124 PRO A O 1
ATOM 992 N N . PHE A 1 125 ? -16.844 4.617 44.327 1.00 74.44 125 PHE A N 1
ATOM 993 C CA . PHE A 1 125 ? -17.303 3.957 45.559 1.00 74.44 125 PHE A CA 1
ATOM 994 C C . PHE A 1 125 ? -18.262 2.786 45.292 1.00 74.44 125 PHE A C 1
ATOM 996 O O . PHE A 1 125 ? -18.131 1.719 45.885 1.00 74.44 125 PHE A O 1
ATOM 1003 N N . GLY A 1 126 ? -19.181 2.946 44.334 1.00 72.69 126 GLY A N 1
ATOM 1004 C CA . GLY A 1 126 ? -20.148 1.910 43.956 1.00 72.69 126 GLY A CA 1
ATOM 1005 C C . GLY A 1 126 ? -19.547 0.681 43.262 1.00 72.69 126 GLY A C 1
ATOM 1006 O O . GLY A 1 126 ? -20.229 -0.330 43.127 1.00 72.69 126 GLY A O 1
ATOM 1007 N N . ALA A 1 127 ? -18.282 0.725 42.832 1.00 66.75 127 ALA A N 1
ATOM 1008 C CA . ALA A 1 127 ? -17.661 -0.374 42.094 1.00 66.75 127 ALA A CA 1
ATOM 1009 C C . ALA A 1 127 ? -17.287 -1.581 42.975 1.00 66.75 127 ALA A C 1
ATOM 1011 O O . ALA A 1 127 ? -17.010 -2.653 42.441 1.00 66.75 127 ALA A O 1
ATOM 1012 N N . VAL A 1 128 ? -17.289 -1.434 44.307 1.00 59.97 128 VAL A N 1
ATOM 1013 C CA . VAL A 1 128 ? -16.791 -2.466 45.242 1.00 59.97 128 VAL A CA 1
ATOM 1014 C C . VAL A 1 128 ? -17.833 -2.886 46.295 1.00 59.97 128 VAL A C 1
ATOM 1016 O O . VAL A 1 128 ? -17.625 -3.839 47.044 1.00 59.97 128 VAL A O 1
ATOM 1019 N N . GLN A 1 129 ? -19.011 -2.254 46.302 1.00 49.69 129 GLN A N 1
ATOM 1020 C CA . GLN A 1 129 ? -20.025 -2.379 47.363 1.00 49.69 129 GLN A CA 1
ATOM 1021 C C . GLN A 1 129 ? -20.684 -3.760 47.531 1.00 49.69 129 GLN A C 1
ATOM 1023 O O . GLN A 1 129 ? -21.395 -3.972 48.508 1.00 49.69 129 GLN A O 1
ATOM 1028 N N . HIS A 1 130 ? -20.470 -4.722 46.629 1.00 45.34 130 HIS A N 1
ATOM 1029 C CA . HIS A 1 130 ? -21.161 -6.018 46.692 1.00 45.34 130 HIS A CA 1
ATOM 1030 C C . HIS A 1 130 ? -20.336 -7.181 47.252 1.00 45.34 130 HIS A C 1
ATOM 1032 O O . HIS A 1 130 ? -20.810 -8.316 47.202 1.00 45.34 130 HIS A O 1
ATOM 1038 N N . ARG A 1 131 ? -19.127 -6.951 47.786 1.00 46.94 131 ARG A N 1
ATOM 1039 C CA . ARG A 1 131 ? -18.326 -8.056 48.351 1.00 46.94 131 ARG A CA 1
ATOM 1040 C C . ARG A 1 131 ? -17.769 -7.869 49.764 1.00 46.94 131 ARG A C 1
ATOM 1042 O O . ARG A 1 131 ? -17.453 -8.895 50.353 1.00 46.94 131 ARG A O 1
ATOM 1049 N N . TYR A 1 132 ? -17.682 -6.663 50.331 1.00 48.56 132 TYR A N 1
ATOM 1050 C CA . TYR A 1 132 ? -17.002 -6.450 51.624 1.00 48.56 132 TYR A CA 1
ATOM 1051 C C . TYR A 1 132 ? -17.613 -5.297 52.442 1.00 48.56 132 TYR A C 1
ATOM 1053 O O . TYR A 1 132 ? -18.299 -4.442 51.879 1.00 48.56 132 TYR A O 1
ATOM 1061 N N . ARG A 1 133 ? -17.452 -5.339 53.776 1.00 44.53 133 ARG A N 1
ATOM 1062 C CA . ARG A 1 133 ? -18.125 -4.441 54.734 1.00 44.53 133 ARG A CA 1
ATOM 1063 C C . ARG A 1 133 ? -17.532 -3.016 54.701 1.00 44.53 133 ARG A C 1
ATOM 1065 O O . ARG A 1 133 ? -16.350 -2.877 54.416 1.00 44.53 133 ARG A O 1
ATOM 1072 N N . PRO A 1 134 ? -18.325 -1.966 55.006 1.00 43.28 134 PRO A N 1
ATOM 1073 C CA . PRO A 1 134 ? -17.897 -0.554 54.989 1.00 43.28 134 PRO A CA 1
ATOM 1074 C C . PRO A 1 134 ? -16.728 -0.195 55.922 1.00 43.28 134 PRO A C 1
ATOM 1076 O O . PRO A 1 134 ? -16.150 0.881 55.792 1.00 43.28 134 PRO A O 1
ATOM 1079 N N . ASP A 1 135 ? -16.432 -1.070 56.874 1.00 53.16 135 ASP A N 1
ATOM 1080 C CA . ASP A 1 135 ? -15.452 -0.921 57.945 1.00 53.16 135 ASP A CA 1
ATOM 1081 C C . ASP A 1 135 ? -14.094 -1.581 57.616 1.00 53.16 135 ASP A C 1
ATOM 1083 O O . ASP A 1 135 ? -13.128 -1.373 58.348 1.00 53.16 135 ASP A O 1
ATOM 1087 N N . ASP A 1 136 ? -13.989 -2.302 56.492 1.00 48.72 136 ASP A N 1
ATOM 1088 C CA . ASP A 1 136 ? -12.733 -2.871 55.996 1.00 48.72 136 ASP A CA 1
ATOM 1089 C C . ASP A 1 136 ? -12.062 -1.890 55.013 1.00 48.72 136 ASP A C 1
ATOM 1091 O O . ASP A 1 136 ? -12.620 -1.556 53.964 1.00 48.72 136 ASP A O 1
ATOM 1095 N N . GLU A 1 137 ? -10.843 -1.429 55.317 1.00 50.88 137 GLU A N 1
ATOM 1096 C CA . GLU A 1 137 ? -9.997 -0.769 54.316 1.00 50.88 137 GLU A CA 1
ATOM 1097 C C . GLU A 1 137 ? -9.836 -1.695 53.091 1.00 50.88 137 GLU A C 1
ATOM 1099 O O . GLU A 1 137 ? -9.655 -2.906 53.225 1.00 50.88 137 GLU A O 1
ATOM 1104 N N . TYR A 1 138 ? -9.937 -1.141 51.876 1.00 52.75 138 TYR A N 1
ATOM 1105 C CA . TYR A 1 138 ? -9.919 -1.897 50.618 1.00 52.75 138 TYR A CA 1
ATOM 1106 C C . TYR A 1 138 ? -8.568 -2.563 50.344 1.00 52.75 138 TYR A C 1
ATOM 1108 O O . TYR A 1 138 ? -7.795 -2.083 49.525 1.00 52.75 138 TYR A O 1
ATOM 1116 N N . HIS A 1 139 ? -8.307 -3.706 50.963 1.00 55.31 139 HIS A N 1
ATOM 1117 C CA . HIS A 1 139 ? -7.119 -4.519 50.737 1.00 55.31 139 HIS A CA 1
ATOM 1118 C C . HIS A 1 139 ? -7.171 -5.185 49.355 1.00 55.31 139 HIS A C 1
ATOM 1120 O O . HIS A 1 139 ? -7.680 -6.295 49.189 1.00 55.31 139 HIS A O 1
ATOM 1126 N N . THR A 1 140 ? -6.681 -4.496 48.321 1.00 56.25 140 THR A N 1
ATOM 1127 C CA . THR A 1 140 ? -6.598 -5.076 46.975 1.00 56.25 140 THR A CA 1
ATOM 1128 C C . THR A 1 140 ? -5.165 -5.485 46.680 1.00 56.25 140 THR A C 1
ATOM 1130 O O . THR A 1 140 ? -4.386 -4.741 46.084 1.00 56.25 140 THR A O 1
ATOM 1133 N N . ASP A 1 141 ? -4.826 -6.723 47.026 1.00 59.88 141 ASP A N 1
ATOM 1134 C CA . ASP A 1 141 ? -3.631 -7.384 46.491 1.00 59.88 141 ASP A CA 1
ATOM 1135 C C . ASP A 1 141 ? -3.673 -7.512 44.955 1.00 59.88 141 ASP A C 1
ATOM 1137 O O . ASP A 1 141 ? -2.650 -7.761 44.311 1.00 59.88 141 ASP A O 1
ATOM 1141 N N . ASP A 1 142 ? -4.843 -7.333 44.337 1.00 72.81 142 ASP A N 1
ATOM 1142 C CA . ASP A 1 142 ? -5.062 -7.567 42.913 1.00 72.81 142 ASP A CA 1
ATOM 1143 C C . ASP A 1 142 ? -5.639 -6.335 42.196 1.00 72.81 142 ASP A C 1
ATOM 1145 O O . ASP A 1 142 ? -6.755 -6.373 41.678 1.00 72.81 142 ASP A O 1
ATOM 1149 N N . LEU A 1 143 ? -4.857 -5.248 42.093 1.00 83.31 143 LEU A N 1
ATOM 1150 C CA . LEU A 1 143 ? -5.160 -4.141 41.164 1.00 83.31 143 LEU A CA 1
ATOM 1151 C C . LEU A 1 143 ? -5.455 -4.675 39.752 1.00 83.31 143 LEU A C 1
ATOM 1153 O O . LEU A 1 143 ? -6.401 -4.252 39.095 1.00 83.31 143 LEU A O 1
ATOM 1157 N N . ASN A 1 144 ? -4.703 -5.687 39.316 1.00 81.56 144 ASN A N 1
ATOM 1158 C CA . ASN A 1 144 ? -4.950 -6.375 38.054 1.00 81.56 144 ASN A CA 1
ATOM 1159 C C . ASN A 1 144 ? -6.323 -7.060 37.997 1.00 81.56 144 ASN A C 1
ATOM 1161 O O . ASN A 1 144 ? -6.919 -7.148 36.927 1.00 81.56 144 ASN A O 1
ATOM 1165 N N . GLY A 1 145 ? -6.846 -7.531 39.122 1.00 79.19 145 GLY A N 1
ATOM 1166 C CA . GLY A 1 145 ? -8.198 -8.061 39.269 1.00 79.19 145 GLY A CA 1
ATOM 1167 C C . GLY A 1 145 ? -9.258 -6.994 39.054 1.00 79.19 145 GLY A C 1
ATOM 1168 O O . GLY A 1 145 ? -10.198 -7.239 38.301 1.00 79.19 145 GLY A O 1
ATOM 1169 N N . LEU A 1 146 ? -9.067 -5.802 39.631 1.00 81.06 146 LEU A N 1
ATOM 1170 C CA . LEU A 1 146 ? -9.949 -4.651 39.403 1.00 81.06 146 LEU A CA 1
ATOM 1171 C C . LEU A 1 146 ? -9.983 -4.271 37.917 1.00 81.06 146 LEU A C 1
ATOM 1173 O O . LEU A 1 146 ? -11.060 -4.181 37.328 1.00 81.06 146 LEU A O 1
ATOM 1177 N N . LEU A 1 147 ? -8.810 -4.150 37.288 1.00 83.00 147 LEU A N 1
ATOM 1178 C CA . LEU A 1 147 ? -8.702 -3.826 35.862 1.00 83.00 147 LEU A CA 1
ATOM 1179 C C . LEU A 1 147 ? -9.330 -4.918 34.979 1.00 83.00 147 LEU A C 1
ATOM 1181 O O . LEU A 1 147 ? -10.077 -4.614 34.050 1.00 83.00 147 LEU A O 1
ATOM 1185 N N . ARG A 1 148 ? -9.105 -6.205 35.290 1.00 77.12 148 ARG A N 1
ATOM 1186 C CA . ARG A 1 148 ? -9.736 -7.342 34.584 1.00 77.12 148 ARG A CA 1
ATOM 1187 C C . ARG A 1 148 ? -11.253 -7.382 34.755 1.00 77.12 148 ARG A C 1
ATOM 1189 O O . ARG A 1 148 ? -11.943 -7.839 33.847 1.00 77.12 148 ARG A O 1
ATOM 1196 N N . ALA A 1 149 ? -11.764 -6.914 35.891 1.00 74.19 149 ALA A N 1
ATOM 1197 C CA . ALA A 1 149 ? -13.194 -6.769 36.142 1.00 74.19 149 ALA A CA 1
ATOM 1198 C C . ALA A 1 149 ? -13.806 -5.549 35.426 1.00 74.19 149 ALA A C 1
ATOM 1200 O O . ALA A 1 149 ? -15.012 -5.332 35.521 1.00 74.19 149 ALA A O 1
ATOM 1201 N N . GLY A 1 150 ? -12.998 -4.756 34.710 1.00 79.12 150 GLY A N 1
ATOM 1202 C CA . GLY A 1 150 ? -13.439 -3.533 34.043 1.00 79.12 150 GLY A CA 1
ATOM 1203 C C . GLY A 1 150 ? -13.701 -2.374 35.007 1.00 79.12 150 GLY A C 1
ATOM 1204 O O . GLY A 1 150 ? -14.335 -1.393 34.620 1.00 79.12 150 GLY A O 1
ATOM 1205 N N . ILE A 1 151 ? -13.237 -2.473 36.258 1.00 81.56 151 ILE A N 1
ATOM 1206 C CA . ILE A 1 151 ? -13.329 -1.381 37.224 1.00 81.56 151 ILE A CA 1
ATOM 1207 C C . ILE A 1 151 ? -12.284 -0.340 36.845 1.00 81.56 151 ILE A C 1
ATOM 1209 O O . ILE A 1 151 ? -11.087 -0.621 36.788 1.00 81.56 151 ILE A O 1
ATOM 1213 N N . ARG A 1 152 ? -12.756 0.878 36.584 1.00 85.25 152 ARG A N 1
ATOM 1214 C CA . ARG A 1 152 ? -11.891 1.995 36.214 1.00 85.25 152 ARG A CA 1
ATOM 1215 C C . ARG A 1 152 ? -11.174 2.503 37.458 1.00 85.25 152 ARG A C 1
ATOM 1217 O O . ARG A 1 152 ? -11.817 2.916 38.422 1.00 85.25 152 ARG A O 1
ATOM 1224 N N . VAL A 1 153 ? -9.851 2.479 37.406 1.00 89.12 153 VAL A N 1
ATOM 1225 C CA . VAL A 1 153 ? -8.962 2.984 38.453 1.00 89.12 153 VAL A CA 1
ATOM 1226 C C . VAL A 1 153 ? -8.253 4.216 37.914 1.00 89.12 153 VAL A C 1
ATOM 1228 O O . VAL A 1 153 ? -7.879 4.239 36.746 1.00 89.12 153 VAL A O 1
ATOM 1231 N N . PHE A 1 154 ? -8.072 5.242 38.739 1.00 89.12 154 PHE A N 1
ATOM 1232 C CA . PHE A 1 154 ? -7.447 6.497 38.333 1.00 89.12 154 PHE A CA 1
ATOM 1233 C C . PHE A 1 154 ? -6.311 6.874 39.266 1.00 89.12 154 PHE A C 1
ATOM 1235 O O . PHE A 1 154 ? -6.410 6.678 40.475 1.00 89.12 154 PHE A O 1
ATOM 1242 N N . VAL A 1 155 ? -5.265 7.470 38.701 1.00 89.50 155 VAL A N 1
ATOM 1243 C CA . VAL A 1 155 ? -4.174 8.059 39.466 1.00 89.50 155 VAL A CA 1
ATOM 1244 C C . VAL A 1 155 ? -4.612 9.394 40.065 1.00 89.50 155 VAL A C 1
ATOM 1246 O O . VAL A 1 155 ? -5.022 10.311 39.353 1.00 89.50 155 VAL A O 1
ATOM 1249 N N . HIS A 1 156 ? -4.486 9.499 41.381 1.00 87.31 156 HIS A N 1
ATOM 1250 C CA . HIS A 1 156 ? -4.919 10.600 42.219 1.00 87.31 156 HIS A CA 1
ATOM 1251 C C . HIS A 1 156 ? -3.745 11.402 42.793 1.00 87.31 156 HIS A C 1
ATOM 1253 O O . HIS A 1 156 ? -2.656 10.896 43.056 1.00 87.31 156 HIS A O 1
ATOM 1259 N N . ASN A 1 157 ? -3.989 12.685 43.022 1.00 84.19 157 ASN A N 1
ATOM 1260 C CA . ASN A 1 157 ? -3.086 13.609 43.675 1.00 84.19 157 ASN A CA 1
ATOM 1261 C C . ASN A 1 157 ? -3.196 13.509 45.204 1.00 84.19 157 ASN A C 1
ATOM 1263 O O . ASN A 1 157 ? -4.026 14.175 45.827 1.00 84.19 157 ASN A O 1
ATOM 1267 N N . ARG A 1 158 ? -2.263 12.777 45.816 1.00 73.38 158 ARG A N 1
ATOM 1268 C CA . ARG A 1 158 ? -2.183 12.573 47.270 1.00 73.38 158 ARG A CA 1
ATOM 1269 C C . ARG A 1 158 ? -2.259 13.840 48.117 1.00 73.38 158 ARG A C 1
ATOM 1271 O O . ARG A 1 158 ? -2.730 13.784 49.247 1.00 73.38 158 ARG A O 1
ATOM 1278 N N . SER A 1 159 ? -1.836 14.994 47.591 1.00 78.12 159 SER A N 1
ATOM 1279 C CA . SER A 1 159 ? -1.846 16.252 48.350 1.00 78.12 159 SER A CA 1
ATOM 1280 C C . SER A 1 159 ? -3.244 16.694 48.797 1.00 78.12 159 SER A C 1
ATOM 1282 O O . SER A 1 159 ? -3.351 17.651 49.558 1.00 78.12 159 SER A O 1
ATOM 1284 N N . LYS A 1 160 ? -4.313 16.082 48.276 1.00 79.50 160 LYS A N 1
ATOM 1285 C CA . LYS A 1 160 ? -5.696 16.420 48.617 1.00 79.50 160 LYS A CA 1
ATOM 1286 C C . LYS A 1 160 ? -6.243 15.664 49.834 1.00 79.50 160 LYS A C 1
ATOM 1288 O O . LYS A 1 160 ? -7.329 16.023 50.280 1.00 79.50 160 LYS A O 1
ATOM 1293 N N . ASN A 1 161 ? -5.515 14.681 50.390 1.00 78.25 161 ASN A N 1
ATOM 1294 C CA . ASN A 1 161 ? -5.863 13.888 51.592 1.00 78.25 161 ASN A CA 1
ATOM 1295 C C . ASN A 1 161 ? -7.310 13.333 51.644 1.00 78.25 161 ASN A C 1
ATOM 1297 O O . ASN A 1 161 ? -7.765 12.874 52.686 1.00 78.25 161 ASN A O 1
ATOM 1301 N N . SER A 1 162 ? -8.049 13.390 50.540 1.00 82.56 162 SER A N 1
ATOM 1302 C CA . SER A 1 162 ? -9.458 13.033 50.418 1.00 82.56 162 SER A CA 1
ATOM 1303 C C . SER A 1 162 ? -9.724 12.685 48.959 1.00 82.56 162 SER A C 1
ATOM 1305 O O . SER A 1 162 ? -9.155 13.302 48.060 1.00 82.56 162 SER A O 1
ATOM 1307 N N . ALA A 1 163 ? -10.544 11.666 48.717 1.00 81.69 163 ALA A N 1
ATOM 1308 C CA . ALA A 1 163 ? -10.986 11.334 47.371 1.00 81.69 163 ALA A CA 1
ATOM 1309 C C . ALA A 1 163 ? -12.139 12.277 46.964 1.00 81.69 163 ALA A C 1
ATOM 1311 O O . ALA A 1 163 ? -12.849 12.783 47.840 1.00 81.69 163 ALA A O 1
ATOM 1312 N N . PRO A 1 164 ? -12.367 12.512 45.659 1.00 82.19 164 PRO A N 1
ATOM 1313 C CA . PRO A 1 164 ? -13.558 13.224 45.208 1.00 82.19 164 PRO A CA 1
ATOM 1314 C C . PRO A 1 164 ? -14.843 12.545 45.712 1.00 82.19 164 PRO A C 1
ATOM 1316 O O . PRO A 1 164 ? -14.876 11.332 45.922 1.00 82.19 164 PRO A O 1
ATOM 1319 N N . SER A 1 165 ? -15.932 13.306 45.851 1.00 81.25 165 SER A N 1
ATOM 1320 C CA . SER A 1 165 ? -17.231 12.740 46.246 1.00 81.25 165 SER A CA 1
ATOM 1321 C C . SER A 1 165 ? -17.641 11.587 45.320 1.00 81.25 165 SER A C 1
ATOM 1323 O O . SER A 1 165 ? -17.619 11.728 44.097 1.00 81.25 165 SER A O 1
ATOM 1325 N N . GLY A 1 166 ? -17.994 10.438 45.904 1.00 79.62 166 GLY A N 1
ATOM 1326 C CA . GLY A 1 166 ? -18.334 9.218 45.164 1.00 79.62 166 GLY A CA 1
ATOM 1327 C C . GLY A 1 166 ? -17.138 8.347 44.765 1.00 79.62 166 GLY A C 1
ATOM 1328 O O . GLY A 1 166 ? -17.326 7.372 44.037 1.00 79.62 166 GLY A O 1
ATOM 1329 N N . TRP A 1 167 ? -15.933 8.658 45.245 1.00 84.81 167 TRP A N 1
ATOM 1330 C CA . TRP A 1 167 ? -14.711 7.891 45.009 1.00 84.81 167 TRP A CA 1
ATOM 1331 C C . TRP A 1 167 ? -14.095 7.427 46.323 1.00 84.81 167 TRP A C 1
ATOM 1333 O O . TRP A 1 167 ? -14.301 8.032 47.373 1.00 84.81 167 TRP A O 1
ATOM 1343 N N . VAL A 1 168 ? -13.316 6.355 46.255 1.00 84.88 168 VAL A N 1
ATOM 1344 C CA . VAL A 1 168 ? -12.546 5.833 47.384 1.00 84.88 168 VAL A CA 1
ATOM 1345 C C . VAL A 1 168 ? -11.122 5.543 46.967 1.00 84.88 168 VAL A C 1
ATOM 1347 O O . VAL A 1 168 ? -10.859 5.220 45.807 1.00 84.88 168 VAL A O 1
ATOM 1350 N N . PHE A 1 169 ? -10.212 5.667 47.927 1.00 84.81 169 PHE A N 1
ATOM 1351 C CA . PHE A 1 169 ? -8.836 5.236 47.758 1.00 84.81 169 PHE A CA 1
ATOM 1352 C C . PHE A 1 169 ? -8.755 3.719 47.669 1.00 84.81 169 PHE A C 1
ATOM 1354 O O . PHE A 1 169 ? -9.493 3.000 48.342 1.00 84.81 169 PHE A O 1
ATOM 1361 N N . ILE A 1 170 ? -7.814 3.250 46.861 1.00 82.31 170 ILE A N 1
ATOM 1362 C CA . ILE A 1 170 ? -7.387 1.858 46.892 1.00 82.31 170 ILE A CA 1
ATOM 1363 C C . ILE A 1 170 ? -6.317 1.753 47.981 1.00 82.31 170 ILE A C 1
ATOM 1365 O O . ILE A 1 170 ? -5.373 2.542 47.997 1.00 82.31 170 ILE A O 1
ATOM 1369 N N . THR A 1 171 ? -6.434 0.807 48.908 1.00 71.00 171 THR A N 1
ATOM 1370 C CA . THR A 1 171 ? -5.370 0.538 49.882 1.00 71.00 171 THR A CA 1
ATOM 1371 C C . THR A 1 171 ? -4.653 -0.761 49.518 1.00 71.00 171 THR A C 1
ATOM 1373 O O . THR A 1 171 ? -5.197 -1.682 48.910 1.00 71.00 171 THR A O 1
ATOM 1376 N N . ALA A 1 172 ? -3.347 -0.798 49.762 1.00 62.78 172 ALA A N 1
ATOM 1377 C CA . ALA A 1 172 ? -2.560 -1.988 49.475 1.00 62.78 172 ALA A CA 1
ATOM 1378 C C . ALA A 1 172 ? -2.700 -2.986 50.613 1.00 62.78 172 ALA A C 1
ATOM 1380 O O . ALA A 1 172 ? -2.749 -2.590 51.774 1.00 62.78 172 ALA A O 1
ATOM 1381 N N . SER A 1 173 ? -2.658 -4.268 50.251 1.00 56.44 173 SER A N 1
ATOM 1382 C CA . SER A 1 173 ? -2.331 -5.400 51.124 1.00 56.44 173 SER A CA 1
ATOM 1383 C C . SER A 1 173 ? -1.306 -5.081 52.191 1.00 56.44 173 SER A C 1
ATOM 1385 O O . SER A 1 173 ? -1.463 -5.290 53.390 1.00 56.44 173 SER A O 1
ATOM 1387 N N . THR A 1 174 ? -0.184 -4.624 51.647 1.00 67.50 174 THR A N 1
ATOM 1388 C CA . THR A 1 174 ? 1.114 -4.611 52.287 1.00 67.50 174 THR A CA 1
ATOM 1389 C C . THR A 1 174 ? 1.960 -3.487 51.682 1.00 67.50 174 THR A C 1
ATOM 1391 O O . THR A 1 174 ? 1.733 -3.018 50.558 1.00 67.50 174 THR A O 1
ATOM 1394 N N . THR A 1 175 ? 2.990 -3.075 52.416 1.00 70.12 175 THR A N 1
ATOM 1395 C CA . THR A 1 175 ? 4.076 -2.207 51.931 1.00 70.12 175 THR A CA 1
ATOM 1396 C C . THR A 1 175 ? 5.016 -2.901 50.939 1.00 70.12 175 THR A C 1
ATOM 1398 O O . THR A 1 175 ? 5.916 -2.277 50.377 1.00 70.12 175 THR A O 1
ATOM 1401 N N . GLU A 1 176 ? 4.809 -4.197 50.707 1.00 74.69 176 GLU A N 1
ATOM 1402 C CA . GLU A 1 176 ? 5.740 -5.083 50.008 1.00 74.69 176 GLU A CA 1
ATOM 1403 C C . GLU A 1 176 ? 5.519 -5.123 48.493 1.00 74.69 176 GLU A C 1
ATOM 1405 O O . GLU A 1 176 ? 6.207 -5.860 47.783 1.00 74.69 176 GLU A O 1
ATOM 1410 N N . HIS A 1 177 ? 4.566 -4.348 47.970 1.00 76.38 177 HIS A N 1
ATOM 1411 C CA . HIS A 1 177 ? 4.249 -4.329 46.546 1.00 76.38 177 HIS A CA 1
ATOM 1412 C C . HIS A 1 177 ? 4.408 -2.946 45.940 1.00 76.38 177 HIS A C 1
ATOM 1414 O O . HIS A 1 177 ? 3.935 -1.947 46.473 1.00 76.38 177 HIS A O 1
ATOM 1420 N N . LYS A 1 178 ? 5.028 -2.900 44.769 1.00 84.31 178 LYS A N 1
ATOM 1421 C CA . LYS A 1 178 ? 5.071 -1.742 43.884 1.00 84.31 178 LYS A CA 1
ATOM 1422 C C . LYS A 1 178 ? 4.290 -2.092 42.627 1.00 84.31 178 LYS A C 1
ATOM 1424 O O . LYS A 1 178 ? 4.401 -3.200 42.112 1.00 84.31 178 LYS A O 1
ATOM 1429 N N . PHE A 1 179 ? 3.483 -1.161 42.145 1.00 86.12 179 PHE A N 1
ATOM 1430 C CA . PHE A 1 179 ? 2.782 -1.298 40.879 1.00 86.12 179 PHE A CA 1
ATOM 1431 C C . PHE A 1 179 ? 3.402 -0.332 39.892 1.00 86.12 179 PHE A C 1
ATOM 1433 O O . PHE A 1 179 ? 3.363 0.876 40.104 1.00 86.12 179 PHE A O 1
ATOM 1440 N N . GLU A 1 180 ? 3.967 -0.870 38.823 1.00 88.00 180 GLU A N 1
ATOM 1441 C CA . GLU A 1 180 ? 4.277 -0.103 37.625 1.00 88.00 180 GLU A CA 1
ATOM 1442 C C . GLU A 1 180 ? 2.975 0.045 36.835 1.00 88.00 180 GLU A C 1
ATOM 1444 O O . GLU A 1 180 ? 2.310 -0.944 36.525 1.00 88.00 180 GLU A O 1
ATOM 1449 N N . LEU A 1 181 ? 2.576 1.279 36.561 1.00 89.56 181 LEU A N 1
ATOM 1450 C CA . LEU A 1 181 ? 1.288 1.633 35.985 1.00 89.56 181 LEU A CA 1
ATOM 1451 C C . LEU A 1 181 ? 1.481 2.281 34.624 1.00 89.56 181 LEU A C 1
ATOM 1453 O O . LEU A 1 181 ? 2.341 3.145 34.451 1.00 89.56 181 LEU A O 1
ATOM 1457 N N . ILE A 1 182 ? 0.603 1.921 33.694 1.00 85.31 182 ILE A N 1
ATOM 1458 C CA . ILE A 1 182 ? 0.414 2.638 32.435 1.00 85.31 182 ILE A CA 1
ATOM 1459 C C . ILE A 1 182 ? -0.923 3.355 32.525 1.00 85.31 182 ILE A C 1
ATOM 1461 O O . ILE A 1 182 ? -1.940 2.726 32.821 1.00 85.31 182 ILE A O 1
ATOM 1465 N N . THR A 1 183 ? -0.937 4.655 32.245 1.00 84.38 183 THR A N 1
ATOM 1466 C CA . THR A 1 183 ? -2.148 5.471 32.331 1.00 84.38 183 THR A CA 1
ATOM 1467 C C . THR A 1 183 ? -2.481 6.169 31.022 1.00 84.38 183 THR A C 1
ATOM 1469 O O . THR A 1 183 ? -1.606 6.479 30.209 1.00 84.38 183 THR A O 1
ATOM 1472 N N . GLY A 1 184 ? -3.768 6.444 30.827 1.00 77.62 184 GLY A N 1
ATOM 1473 C CA . GLY A 1 184 ? -4.232 7.400 29.831 1.00 77.62 184 GLY A CA 1
ATOM 1474 C C . GLY A 1 184 ? -3.863 8.837 30.208 1.00 77.62 184 GLY A C 1
ATOM 1475 O O . GLY A 1 184 ? -3.409 9.125 31.317 1.00 77.62 184 GLY A O 1
ATOM 1476 N N . ILE A 1 185 ? -4.094 9.773 29.285 1.00 75.62 185 ILE A N 1
ATOM 1477 C CA . ILE A 1 185 ? -3.848 11.209 29.522 1.00 75.62 185 ILE A CA 1
ATOM 1478 C C . ILE A 1 185 ? -4.635 11.770 30.716 1.00 75.62 185 ILE A C 1
ATOM 1480 O O . ILE A 1 185 ? -4.146 12.671 31.384 1.00 75.62 185 ILE A O 1
ATOM 1484 N N . ASN A 1 186 ? -5.800 11.184 31.001 1.00 73.88 186 ASN A N 1
ATOM 1485 C CA . ASN A 1 186 ? -6.712 11.537 32.090 1.00 73.88 186 ASN A CA 1
ATOM 1486 C C . ASN A 1 186 ? -6.368 10.862 33.430 1.00 73.88 186 ASN A C 1
ATOM 1488 O O . ASN A 1 186 ? -7.099 11.011 34.407 1.00 73.88 186 ASN A O 1
ATOM 1492 N N . GLY A 1 187 ? -5.304 10.059 33.472 1.00 81.44 187 GLY A N 1
ATOM 1493 C CA . GLY A 1 187 ? -4.898 9.308 34.654 1.00 81.44 187 GLY A CA 1
ATOM 1494 C C . GLY A 1 187 ? -5.641 8.006 34.904 1.00 81.44 187 GLY A C 1
ATOM 1495 O O . GLY A 1 187 ? -5.363 7.369 35.912 1.00 81.44 187 GLY A O 1
ATOM 1496 N N . GLU A 1 188 ? -6.515 7.558 34.002 1.00 85.62 188 GLU A N 1
ATOM 1497 C CA . GLU A 1 188 ? -7.070 6.204 34.073 1.00 85.62 188 GLU A CA 1
ATOM 1498 C C . GLU A 1 188 ? -5.957 5.161 33.917 1.00 85.62 188 GLU A C 1
ATOM 1500 O O . GLU A 1 188 ? -5.191 5.219 32.957 1.00 85.62 188 GLU A O 1
ATOM 1505 N N . VAL A 1 189 ? -5.873 4.205 34.838 1.00 88.88 189 VAL A N 1
ATOM 1506 C CA . VAL A 1 189 ? -4.932 3.083 34.793 1.00 88.88 189 VAL A CA 1
ATOM 1507 C C . VAL A 1 189 ? -5.403 2.090 33.733 1.00 88.88 189 VAL A C 1
ATOM 1509 O O . VAL A 1 189 ? -6.468 1.490 33.850 1.00 88.88 189 VAL A O 1
ATOM 1512 N N . LEU A 1 190 ? -4.596 1.925 32.687 1.00 84.69 190 LEU A N 1
ATOM 1513 C CA . LEU A 1 190 ? -4.866 1.045 31.548 1.00 84.69 190 LEU A CA 1
ATOM 1514 C C . LEU A 1 190 ? -4.270 -0.352 31.744 1.00 84.69 190 LEU A C 1
ATOM 1516 O O . LEU A 1 190 ? -4.823 -1.331 31.250 1.00 84.69 190 LEU A O 1
ATOM 1520 N N . ASP A 1 191 ? -3.131 -0.439 32.433 1.00 86.69 191 ASP A N 1
ATOM 1521 C CA . ASP A 1 191 ? -2.467 -1.698 32.775 1.00 86.69 191 ASP A CA 1
ATOM 1522 C C . ASP A 1 191 ? -1.625 -1.517 34.044 1.00 86.69 191 ASP A C 1
ATOM 1524 O O . ASP A 1 191 ? -1.213 -0.398 34.375 1.00 86.69 191 ASP A O 1
ATOM 1528 N N . SER A 1 192 ? -1.361 -2.620 34.746 1.00 88.06 192 SER A N 1
ATOM 1529 C CA . SER A 1 192 ? -0.504 -2.612 35.929 1.00 88.06 192 SER A CA 1
ATOM 1530 C C . SER A 1 192 ? 0.370 -3.860 36.031 1.00 88.06 192 SER A C 1
ATOM 1532 O O . SER A 1 192 ? -0.066 -4.989 35.794 1.00 88.06 192 SER A O 1
ATOM 1534 N N . VAL A 1 193 ? 1.617 -3.676 36.446 1.00 85.38 193 VAL A N 1
ATOM 1535 C CA . VAL A 1 193 ? 2.539 -4.768 36.757 1.00 85.38 193 VAL A CA 1
ATOM 1536 C C . VAL A 1 193 ? 2.924 -4.665 38.220 1.00 85.38 193 VAL A C 1
ATOM 1538 O O . VAL A 1 193 ? 3.518 -3.681 38.647 1.00 85.38 193 VAL A O 1
ATOM 1541 N N . ARG A 1 194 ? 2.576 -5.697 38.990 1.00 85.00 194 ARG A N 1
ATOM 1542 C CA . ARG A 1 194 ? 2.964 -5.827 40.395 1.00 85.00 194 ARG A CA 1
ATOM 1543 C C . ARG A 1 194 ? 4.387 -6.376 40.473 1.00 85.00 194 ARG A C 1
ATOM 1545 O O . ARG A 1 194 ? 4.682 -7.397 39.856 1.00 85.00 194 ARG A O 1
ATOM 1552 N N . SER A 1 195 ? 5.232 -5.732 41.262 1.00 80.81 195 SER A N 1
ATOM 1553 C CA . SER A 1 195 ? 6.551 -6.208 41.669 1.00 80.81 195 SER A CA 1
ATOM 1554 C C . SER A 1 195 ? 6.655 -6.201 43.194 1.00 80.81 195 SER A C 1
ATOM 1556 O O . SER A 1 195 ? 5.960 -5.442 43.873 1.00 80.81 195 SER A O 1
ATOM 1558 N N . ASN A 1 196 ? 7.486 -7.085 43.747 1.00 80.56 196 ASN A N 1
ATOM 1559 C CA . ASN A 1 196 ? 7.760 -7.107 45.182 1.00 80.56 196 ASN A CA 1
ATOM 1560 C C . ASN A 1 196 ? 8.864 -6.094 45.509 1.00 80.56 196 ASN A C 1
ATOM 1562 O O . ASN A 1 196 ? 9.851 -6.005 44.783 1.00 80.56 196 ASN A O 1
ATOM 1566 N N . THR A 1 197 ? 8.704 -5.340 46.595 1.00 74.06 197 THR A N 1
ATOM 1567 C CA . THR A 1 197 ? 9.667 -4.326 47.060 1.00 74.06 197 THR A CA 1
ATOM 1568 C C . THR A 1 197 ? 10.673 -4.868 48.083 1.00 74.06 197 THR A C 1
ATOM 1570 O O . THR A 1 197 ? 11.547 -4.118 48.511 1.00 74.06 197 THR A O 1
ATOM 1573 N N . GLY A 1 198 ? 10.595 -6.152 48.466 1.00 57.59 198 GLY A N 1
ATOM 1574 C CA . GLY A 1 198 ? 11.398 -6.740 49.547 1.00 57.59 198 GLY A CA 1
ATOM 1575 C C . GLY A 1 198 ? 12.435 -7.788 49.118 1.00 57.59 198 GLY A C 1
ATOM 1576 O O . GLY A 1 198 ? 12.079 -8.944 48.924 1.00 57.59 198 GLY A O 1
ATOM 1577 N N . PHE A 1 199 ? 13.695 -7.356 48.982 1.00 43.94 199 PHE A N 1
ATOM 1578 C CA . PHE A 1 199 ? 14.951 -7.784 49.650 1.00 43.94 199 PHE A CA 1
ATOM 1579 C C . PHE A 1 199 ? 16.166 -7.515 48.733 1.00 43.94 199 PHE A C 1
ATOM 1581 O O . PHE A 1 199 ? 16.096 -7.681 47.521 1.00 43.94 199 PHE A O 1
ATOM 1588 N N . LEU A 1 200 ? 17.249 -7.029 49.346 1.00 42.66 200 LEU A N 1
ATOM 1589 C CA . LEU A 1 200 ? 18.487 -6.467 48.780 1.00 42.66 200 LEU A CA 1
ATOM 1590 C C . LEU A 1 200 ? 19.312 -7.412 47.875 1.00 42.66 200 LEU A C 1
ATOM 1592 O O . LEU A 1 200 ? 20.452 -7.713 48.211 1.00 42.66 200 LEU A O 1
ATOM 1596 N N . GLU A 1 201 ? 18.812 -7.836 46.715 1.00 35.06 201 GLU A N 1
ATOM 1597 C CA . GLU A 1 201 ? 19.680 -8.407 45.673 1.00 35.06 201 GLU A CA 1
ATOM 1598 C C . GLU A 1 201 ? 19.384 -7.791 44.298 1.00 35.06 201 GLU A C 1
ATOM 1600 O O . GLU A 1 201 ? 18.295 -7.908 43.736 1.00 35.06 201 GLU A O 1
ATOM 1605 N N . ASP A 1 202 ? 20.388 -7.064 43.803 1.00 41.78 202 ASP A N 1
ATOM 1606 C CA . ASP A 1 202 ? 20.477 -6.405 42.503 1.00 41.78 202 ASP A CA 1
ATOM 1607 C C . ASP A 1 202 ? 20.072 -7.303 41.329 1.00 41.78 202 ASP A C 1
ATOM 1609 O O . ASP A 1 202 ? 20.644 -8.376 41.171 1.00 41.78 202 ASP A O 1
ATOM 1613 N N . VAL A 1 203 ? 19.269 -6.768 40.396 1.00 35.19 203 VAL A N 1
ATOM 1614 C CA . VAL A 1 203 ? 19.580 -6.848 38.955 1.00 35.19 203 VAL A CA 1
ATOM 1615 C C . VAL A 1 203 ? 19.042 -5.600 38.240 1.00 35.19 203 VAL A C 1
ATOM 1617 O O . VAL A 1 203 ? 17.840 -5.332 38.218 1.00 35.19 203 VAL A O 1
ATOM 1620 N N . TRP A 1 204 ? 19.947 -4.831 37.631 1.00 45.47 204 TRP A N 1
ATOM 1621 C CA . TRP A 1 204 ? 19.624 -3.794 36.652 1.00 45.47 204 TRP A CA 1
ATOM 1622 C C . TRP A 1 204 ? 19.127 -4.454 35.352 1.00 45.47 204 TRP A C 1
ATOM 1624 O O . TRP A 1 204 ? 19.801 -5.323 34.805 1.00 45.47 204 TRP A O 1
ATOM 1634 N N . TYR A 1 205 ? 17.975 -3.982 34.864 1.00 43.22 205 TYR A N 1
ATOM 1635 C CA . TYR A 1 205 ? 17.085 -4.535 33.826 1.00 43.22 205 TYR A CA 1
ATOM 1636 C C . TYR A 1 205 ? 16.184 -5.676 34.300 1.00 43.22 205 TYR A C 1
ATOM 1638 O O . TYR A 1 205 ? 16.597 -6.821 34.476 1.00 43.22 205 TYR A O 1
ATOM 1646 N N . SER A 1 206 ? 14.903 -5.347 34.451 1.00 38.78 206 SER A N 1
ATOM 1647 C CA . SER A 1 206 ? 13.879 -6.300 34.850 1.00 38.78 206 SER A CA 1
ATOM 1648 C C . SER A 1 206 ? 13.317 -7.017 33.614 1.00 38.78 206 SER A C 1
ATOM 1650 O O . SER A 1 206 ? 13.004 -6.361 32.619 1.00 38.78 206 SER A O 1
ATOM 1652 N N . PRO A 1 207 ? 13.064 -8.338 33.658 1.00 37.06 207 PRO A N 1
ATOM 1653 C CA . PRO A 1 207 ? 12.238 -9.045 32.670 1.00 37.06 207 PRO A CA 1
ATOM 1654 C C . PRO A 1 207 ? 10.865 -8.381 32.400 1.00 37.06 207 PRO A C 1
ATOM 1656 O O . PRO A 1 207 ? 10.257 -8.611 31.350 1.00 37.06 207 PRO A O 1
ATOM 1659 N N . SER A 1 208 ? 10.388 -7.509 33.301 1.00 47.06 208 SER A N 1
ATOM 1660 C CA . SER A 1 208 ? 9.218 -6.646 33.083 1.00 47.06 208 SER A CA 1
ATOM 1661 C C . SER A 1 208 ? 9.418 -5.603 31.982 1.00 47.06 208 SER A C 1
ATOM 1663 O O . SER A 1 208 ? 8.443 -5.251 31.326 1.00 47.06 208 SER A O 1
ATOM 1665 N N . ASP A 1 209 ? 10.643 -5.147 31.713 1.00 42.91 209 ASP A N 1
ATOM 1666 C CA . ASP A 1 209 ? 10.924 -4.169 30.652 1.00 42.91 209 ASP A CA 1
ATOM 1667 C C . ASP A 1 209 ? 10.677 -4.765 29.255 1.00 42.91 209 ASP A C 1
ATOM 1669 O O . ASP A 1 209 ? 10.364 -4.038 28.317 1.00 42.91 209 ASP A O 1
ATOM 1673 N N . ILE A 1 210 ? 10.724 -6.098 29.124 1.00 42.53 210 ILE A N 1
ATOM 1674 C CA . ILE A 1 210 ? 10.456 -6.837 27.878 1.00 42.53 210 ILE A CA 1
ATOM 1675 C C . ILE A 1 210 ? 8.973 -7.242 27.777 1.00 42.53 210 ILE A C 1
ATOM 1677 O O . ILE A 1 210 ? 8.380 -7.199 26.696 1.00 42.53 210 ILE A O 1
ATOM 1681 N N . LEU A 1 211 ? 8.337 -7.608 28.897 1.00 39.03 211 LEU A N 1
ATOM 1682 C CA . LEU A 1 211 ? 6.943 -8.078 28.918 1.00 39.03 211 LEU A CA 1
ATOM 1683 C C . LEU A 1 211 ? 5.909 -6.941 28.933 1.00 39.03 211 LEU A C 1
ATOM 1685 O O . LEU A 1 211 ? 4.884 -7.046 28.252 1.00 39.03 211 LEU A O 1
ATOM 1689 N N . SER A 1 212 ? 6.187 -5.831 29.620 1.00 45.47 212 SER A N 1
ATOM 1690 C CA . SER A 1 212 ? 5.360 -4.614 29.563 1.00 45.47 212 SER A CA 1
ATOM 1691 C C . SER A 1 212 ? 5.395 -3.986 28.164 1.00 45.47 212 SER A C 1
ATOM 1693 O O . SER A 1 212 ? 4.393 -3.453 27.688 1.00 45.47 212 SER A O 1
ATOM 1695 N N . PHE A 1 213 ? 6.512 -4.158 27.450 1.00 44.38 213 PHE A N 1
ATOM 1696 C CA . PHE A 1 213 ? 6.712 -3.732 26.064 1.00 44.38 213 PHE A CA 1
ATOM 1697 C C . PHE A 1 213 ? 5.743 -4.410 25.083 1.00 44.38 213 PHE A C 1
ATOM 1699 O O . PHE A 1 213 ? 5.132 -3.751 24.243 1.00 44.38 213 PHE A O 1
ATOM 1706 N N . GLY A 1 214 ? 5.550 -5.728 25.211 1.00 41.31 214 GLY A N 1
ATOM 1707 C CA . GLY A 1 214 ? 4.658 -6.495 24.335 1.00 41.31 214 GLY A CA 1
ATOM 1708 C C . GLY A 1 214 ? 3.166 -6.223 24.571 1.00 41.31 214 GLY A C 1
ATOM 1709 O O . GLY A 1 214 ? 2.367 -6.294 23.634 1.00 41.31 214 GLY A O 1
ATOM 1710 N N . LYS A 1 215 ? 2.776 -5.881 25.806 1.00 42.69 215 LYS A N 1
ATOM 1711 C CA . LYS A 1 215 ? 1.386 -5.556 26.167 1.00 42.69 215 LYS A CA 1
ATOM 1712 C C . LYS A 1 215 ? 1.002 -4.107 25.872 1.00 42.69 215 LYS A C 1
ATOM 1714 O O . LYS A 1 215 ? -0.088 -3.896 25.352 1.00 42.69 215 LYS A O 1
ATOM 1719 N N . LEU A 1 216 ? 1.891 -3.141 26.114 1.00 42.66 216 LEU A N 1
ATOM 1720 C CA . LEU A 1 216 ? 1.711 -1.738 25.712 1.00 42.66 216 LEU A CA 1
ATOM 1721 C C . LEU A 1 216 ? 1.496 -1.643 24.189 1.00 42.66 216 LEU A C 1
ATOM 1723 O O . LEU A 1 216 ? 0.465 -1.149 23.734 1.00 42.66 216 LEU A O 1
ATOM 1727 N N . ILE A 1 217 ? 2.426 -2.259 23.450 1.00 44.78 217 ILE A N 1
ATOM 1728 C CA . ILE A 1 217 ? 2.209 -3.135 22.292 1.00 44.78 217 ILE A CA 1
ATOM 1729 C C . ILE A 1 217 ? 0.757 -3.358 21.866 1.00 44.78 217 ILE A C 1
ATOM 1731 O O . ILE A 1 217 ? 0.138 -2.611 21.107 1.00 44.78 217 ILE A O 1
ATOM 1735 N N . ALA A 1 218 ? 0.231 -4.470 22.376 1.00 40.00 218 ALA A N 1
ATOM 1736 C CA . ALA A 1 218 ? -1.088 -5.014 22.106 1.00 40.00 218 ALA A CA 1
ATOM 1737 C C . ALA A 1 218 ? -2.234 -4.031 22.402 1.00 40.00 218 ALA A C 1
ATOM 1739 O O . ALA A 1 218 ? -3.150 -3.916 21.593 1.00 40.00 218 ALA A O 1
ATOM 1740 N N . THR A 1 219 ? -2.197 -3.300 23.516 1.00 43.94 219 THR A N 1
ATOM 1741 C CA . THR A 1 219 ? -3.301 -2.422 23.938 1.00 43.94 219 THR A CA 1
ATOM 1742 C C . THR A 1 219 ? -3.378 -1.151 23.087 1.00 43.94 219 THR A C 1
ATOM 1744 O O . THR A 1 219 ? -4.474 -0.731 22.712 1.00 43.94 219 THR A O 1
ATOM 1747 N N . LEU A 1 220 ? -2.238 -0.583 22.676 1.00 41.09 220 LEU A N 1
ATOM 1748 C CA . LEU A 1 220 ? -2.200 0.521 21.708 1.00 41.09 220 LEU A CA 1
ATOM 1749 C C . LEU A 1 220 ? -2.481 0.033 20.278 1.00 41.09 220 LEU A C 1
ATOM 1751 O O . LEU A 1 220 ? -3.185 0.703 19.523 1.00 41.09 220 LEU A O 1
ATOM 1755 N N . SER A 1 221 ? -2.031 -1.172 19.914 1.00 37.19 221 SER A N 1
ATOM 1756 C CA . SER A 1 221 ? -2.287 -1.755 18.587 1.00 37.19 221 SER A CA 1
ATOM 1757 C C . SER A 1 221 ? -3.718 -2.271 18.383 1.00 37.19 221 SER A C 1
ATOM 1759 O O . SER A 1 221 ? -4.142 -2.409 17.236 1.00 37.19 221 SER A O 1
ATOM 1761 N N . VAL A 1 222 ? -4.536 -2.429 19.432 1.00 44.03 222 VAL A N 1
ATOM 1762 C CA . VAL A 1 222 ? -6.003 -2.592 19.306 1.00 44.03 222 VAL A CA 1
ATOM 1763 C C . VAL A 1 222 ? -6.656 -1.366 18.648 1.00 44.03 222 VAL A C 1
ATOM 1765 O O . VAL A 1 222 ? -7.659 -1.522 17.952 1.00 44.03 222 VAL A O 1
ATOM 1768 N N . LYS A 1 223 ? -6.055 -0.171 18.748 1.00 41.38 223 LYS A N 1
ATOM 1769 C CA . LYS A 1 223 ? -6.487 1.001 17.966 1.00 41.38 223 LYS A CA 1
ATOM 1770 C C . LYS A 1 223 ? -5.977 0.993 16.513 1.00 41.38 223 LYS A C 1
ATOM 1772 O O . LYS A 1 223 ? -6.419 1.827 15.730 1.00 41.38 223 LYS A O 1
ATOM 1777 N N . ILE A 1 224 ? -5.103 0.050 16.126 1.00 39.59 224 ILE A N 1
ATOM 1778 C CA . ILE A 1 224 ? -4.395 0.045 14.826 1.00 39.59 224 ILE A CA 1
ATOM 1779 C C . ILE A 1 224 ? -4.546 -1.274 14.015 1.00 39.59 224 ILE A C 1
ATOM 1781 O O . ILE A 1 224 ? -4.316 -1.265 12.808 1.00 39.59 224 ILE A O 1
ATOM 1785 N N . GLY A 1 225 ? -5.032 -2.406 14.552 1.00 36.56 225 GLY A N 1
ATOM 1786 C CA . GLY A 1 225 ? -5.185 -3.620 13.723 1.00 36.56 225 GLY A CA 1
ATOM 1787 C C . GLY A 1 225 ? -5.936 -4.816 14.328 1.00 36.56 225 GLY A C 1
ATOM 1788 O O . GLY A 1 225 ? -5.663 -5.280 15.428 1.00 36.56 225 GLY A O 1
ATOM 1789 N N . SER A 1 226 ? -6.860 -5.395 13.548 1.00 42.88 226 SER A N 1
ATOM 1790 C CA . SER A 1 226 ? -7.949 -6.287 14.002 1.00 42.88 226 SER A CA 1
ATOM 1791 C C . SER A 1 226 ? -7.623 -7.775 14.237 1.00 42.88 226 SER A C 1
ATOM 1793 O O . SER A 1 226 ? -8.487 -8.517 14.712 1.00 42.88 226 SER A O 1
ATOM 1795 N N . LYS A 1 227 ? -6.422 -8.271 13.908 1.00 39.38 227 LYS A N 1
ATOM 1796 C CA . LYS A 1 227 ? -6.141 -9.726 13.951 1.00 39.38 227 LYS A CA 1
ATOM 1797 C C . LYS A 1 227 ? -5.618 -10.251 15.293 1.00 39.38 227 LYS A C 1
ATOM 1799 O O . LYS A 1 227 ? -5.953 -11.377 15.645 1.00 39.38 227 LYS A O 1
ATOM 1804 N N . VAL A 1 228 ? -4.867 -9.459 16.060 1.00 40.59 228 VAL A N 1
ATOM 1805 C CA . VAL A 1 228 ? -4.307 -9.884 17.363 1.00 40.59 228 VAL A CA 1
ATOM 1806 C C . VAL A 1 228 ? -5.356 -9.790 18.482 1.00 40.59 228 VAL A C 1
ATOM 1808 O O . VAL A 1 228 ? -5.457 -10.686 19.320 1.00 40.59 228 VAL A O 1
ATOM 1811 N N . ALA A 1 229 ? -6.238 -8.787 18.414 1.00 42.66 229 ALA A N 1
ATOM 1812 C CA . ALA A 1 229 ? -7.351 -8.593 19.346 1.00 42.66 229 ALA A CA 1
ATOM 1813 C C . ALA A 1 229 ? -8.315 -9.797 19.404 1.00 42.66 229 ALA A C 1
ATOM 1815 O O . ALA A 1 229 ? -8.782 -10.186 20.473 1.00 42.66 229 ALA A O 1
ATOM 1816 N N . LYS A 1 230 ? -8.572 -10.450 18.260 1.00 41.78 230 LYS A N 1
ATOM 1817 C CA . LYS A 1 230 ? -9.512 -11.581 18.154 1.00 41.78 230 LYS A CA 1
ATOM 1818 C C . LYS A 1 230 ? -9.122 -12.795 18.995 1.00 41.78 230 LYS A C 1
ATOM 1820 O O . LYS A 1 230 ? -10.004 -13.471 19.524 1.00 41.78 230 LYS A O 1
ATOM 1825 N N . THR A 1 231 ? -7.830 -13.083 19.107 1.00 39.69 231 THR A N 1
ATOM 1826 C CA . THR A 1 231 ? -7.335 -14.277 19.809 1.00 39.69 231 THR A CA 1
ATOM 1827 C C . THR A 1 231 ? -7.360 -14.082 21.324 1.00 39.69 231 THR A C 1
ATOM 1829 O O . THR A 1 231 ? -7.644 -15.025 22.061 1.00 39.69 231 THR A O 1
ATOM 1832 N N . LEU A 1 232 ? -7.137 -12.849 21.788 1.00 38.09 232 LEU A N 1
ATOM 1833 C CA . LEU A 1 232 ? -7.156 -12.497 23.208 1.00 38.09 232 LEU A CA 1
ATOM 1834 C C . LEU A 1 232 ? -8.586 -12.327 23.735 1.00 38.09 232 LEU A C 1
ATOM 1836 O O . LEU A 1 232 ? -8.909 -12.883 24.782 1.00 38.09 232 LEU A O 1
ATOM 1840 N N . VAL A 1 233 ? -9.480 -11.698 22.962 1.00 41.22 233 VAL A N 1
ATOM 1841 C CA . VAL A 1 233 ? -10.906 -11.579 23.322 1.00 41.22 233 VAL A CA 1
ATOM 1842 C C . VAL A 1 233 ? -11.587 -12.952 23.351 1.00 41.22 233 VAL A C 1
ATOM 1844 O O . VAL A 1 233 ? -12.296 -13.265 24.301 1.00 41.22 233 VAL A O 1
ATOM 1847 N N . ARG A 1 234 ? -11.324 -13.842 22.381 1.00 41.78 234 ARG A N 1
ATOM 1848 C CA . ARG A 1 234 ? -11.899 -15.203 22.416 1.00 41.78 234 ARG A CA 1
ATOM 1849 C C . ARG A 1 234 ? -11.375 -16.063 23.568 1.00 41.78 234 ARG A C 1
ATOM 1851 O O . ARG A 1 234 ? -12.123 -16.906 24.054 1.00 41.78 234 ARG A O 1
ATOM 1858 N N . LYS A 1 235 ? -10.127 -15.868 24.013 1.00 40.03 235 LYS A N 1
ATOM 1859 C CA . LYS A 1 235 ? -9.584 -16.580 25.183 1.00 40.03 235 LYS A CA 1
ATOM 1860 C C . LYS A 1 235 ? -10.144 -16.040 26.504 1.00 40.03 235 LYS A C 1
ATOM 1862 O O . LYS A 1 235 ? -10.429 -16.840 27.392 1.00 40.03 235 LYS A O 1
ATOM 1867 N N . ALA A 1 236 ? -10.373 -14.731 26.606 1.00 40.75 236 ALA A N 1
ATOM 1868 C CA . ALA A 1 236 ? -10.940 -14.098 27.800 1.00 40.75 236 ALA A CA 1
ATOM 1869 C C . ALA A 1 236 ? -12.424 -14.448 28.040 1.00 40.75 236 ALA A C 1
ATOM 1871 O O . ALA A 1 236 ? -12.870 -14.472 29.181 1.00 40.75 236 ALA A O 1
ATOM 1872 N N . VAL A 1 237 ? -13.177 -14.785 26.987 1.00 42.72 237 VAL A N 1
ATOM 1873 C CA . VAL A 1 237 ? -14.617 -15.118 27.069 1.00 42.72 237 VAL A CA 1
ATOM 1874 C C . VAL A 1 237 ? -14.862 -16.634 27.224 1.00 42.72 237 VAL A C 1
ATOM 1876 O O . VAL A 1 237 ? -15.996 -17.110 27.185 1.00 42.72 237 VAL A O 1
ATOM 1879 N N . SER A 1 238 ? -13.815 -17.4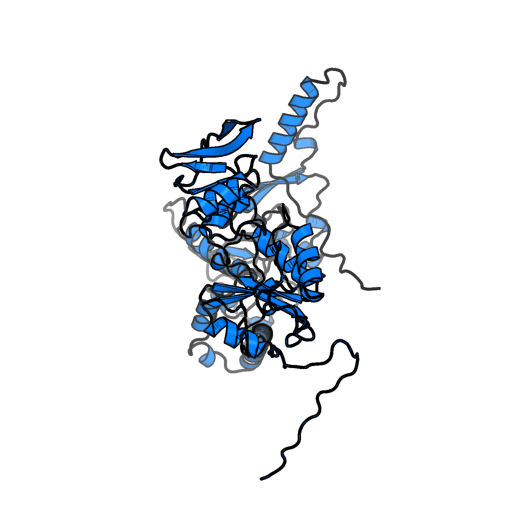45 27.423 1.00 39.41 238 SER A N 1
ATOM 1880 C CA . SER A 1 238 ? -14.007 -18.884 27.633 1.00 39.41 238 SER A CA 1
ATOM 1881 C C . SER A 1 238 ? -14.712 -19.160 28.974 1.00 39.41 238 SER A C 1
ATOM 1883 O O . SER A 1 238 ? -14.307 -18.643 30.009 1.00 39.41 238 SER A O 1
ATOM 1885 N N . LYS A 1 239 ? -15.806 -19.937 28.886 1.00 40.25 239 LYS A N 1
ATOM 1886 C CA . LYS A 1 239 ? -16.747 -20.560 29.858 1.00 40.25 239 LYS A CA 1
ATOM 1887 C C . LYS A 1 239 ? -16.647 -20.337 31.385 1.00 40.25 239 LYS A C 1
ATOM 1889 O O . LYS A 1 239 ? -17.653 -20.562 32.051 1.00 40.25 239 LYS A O 1
ATOM 1894 N N . GLN A 1 240 ? -15.527 -19.921 31.965 1.00 35.91 240 GLN A N 1
ATOM 1895 C CA . GLN A 1 240 ? -15.394 -19.619 33.394 1.00 35.91 240 GLN A CA 1
ATOM 1896 C C . GLN A 1 240 ? -15.879 -18.209 33.769 1.00 35.91 240 GLN A C 1
ATOM 1898 O O . GLN A 1 240 ? -16.468 -18.055 34.834 1.00 35.91 240 GLN A O 1
ATOM 1903 N N . ALA A 1 241 ? -15.744 -17.206 32.892 1.00 36.94 241 ALA A N 1
ATOM 1904 C CA . ALA A 1 241 ? -16.228 -15.844 33.174 1.00 36.94 241 ALA A CA 1
ATOM 1905 C C . ALA A 1 241 ? -17.767 -15.752 33.234 1.00 36.94 241 ALA A C 1
ATOM 1907 O O . ALA A 1 241 ? -18.321 -15.031 34.058 1.00 36.94 241 ALA A O 1
ATOM 1908 N N . ALA A 1 242 ? -18.466 -16.558 32.427 1.00 37.28 242 ALA A N 1
ATOM 1909 C CA . ALA A 1 242 ? -19.930 -16.615 32.406 1.00 37.28 242 ALA A CA 1
ATOM 1910 C C . ALA A 1 242 ? -20.550 -17.253 33.666 1.00 37.28 242 ALA A C 1
ATOM 1912 O O . ALA A 1 242 ? -21.748 -17.117 33.878 1.00 37.28 242 ALA A O 1
ATOM 1913 N N . LYS A 1 243 ? -19.760 -17.946 34.502 1.00 39.00 243 LYS A N 1
ATOM 1914 C CA . LYS A 1 243 ? -20.226 -18.541 35.769 1.00 39.00 243 LYS A CA 1
ATOM 1915 C C . LYS A 1 243 ? -19.974 -17.662 37.000 1.00 39.00 243 LYS A C 1
ATOM 1917 O O . LYS A 1 243 ? -20.497 -17.976 38.059 1.00 39.00 243 LYS A O 1
ATOM 1922 N N . ALA A 1 244 ? -19.177 -16.597 36.882 1.00 35.12 244 ALA A N 1
ATOM 1923 C CA . ALA A 1 244 ? -18.778 -15.746 38.010 1.00 35.12 244 ALA A CA 1
ATOM 1924 C C . ALA A 1 244 ? -19.598 -14.445 38.137 1.00 35.12 244 ALA A C 1
ATOM 1926 O O . ALA A 1 244 ? -19.348 -13.649 39.043 1.00 35.12 244 ALA A O 1
ATOM 1927 N N . LEU A 1 245 ? -20.550 -14.222 37.229 1.00 38.19 245 LEU A N 1
ATOM 1928 C CA . LEU A 1 245 ? -21.379 -13.023 37.155 1.00 38.19 245 LEU A CA 1
ATOM 1929 C C . LEU A 1 245 ? -22.850 -13.432 37.224 1.00 38.19 245 LEU A C 1
ATOM 1931 O O . LEU A 1 245 ? -23.472 -13.677 36.195 1.00 38.19 245 LEU A O 1
ATOM 1935 N N . ASP A 1 246 ? -23.384 -13.506 38.440 1.00 31.80 246 ASP A N 1
ATOM 1936 C CA . ASP A 1 246 ? -24.826 -13.546 38.683 1.00 31.80 246 ASP A CA 1
ATOM 1937 C C . ASP A 1 246 ? -25.219 -12.227 39.372 1.00 31.80 246 ASP A C 1
ATOM 1939 O O . ASP A 1 246 ? -24.562 -11.810 40.329 1.00 31.80 246 ASP A O 1
ATOM 1943 N N . GLY A 1 247 ? -26.227 -11.523 38.839 1.00 41.75 247 GLY A N 1
ATOM 1944 C CA . GLY A 1 247 ? -26.702 -10.220 39.338 1.00 41.75 247 GLY A CA 1
ATOM 1945 C C . GLY A 1 247 ? -26.643 -9.047 38.332 1.00 41.75 247 GLY A C 1
ATOM 1946 O O . GLY A 1 247 ? -26.268 -9.235 37.177 1.00 41.75 247 GLY A O 1
ATOM 1947 N N . PRO A 1 248 ? -27.013 -7.812 38.738 1.00 34.25 248 PRO A N 1
ATOM 1948 C CA . PRO A 1 248 ? -27.195 -6.641 37.854 1.00 34.25 248 PRO A CA 1
ATOM 1949 C C . PRO A 1 248 ? -25.959 -6.247 37.024 1.00 34.25 248 PRO A C 1
ATOM 1951 O O . PRO A 1 248 ? -26.075 -5.690 35.933 1.00 34.25 248 PRO A O 1
ATOM 1954 N N . SER A 1 249 ? -24.764 -6.595 37.501 1.00 37.19 249 SER A N 1
ATOM 1955 C CA . SER A 1 249 ? -23.490 -6.446 36.789 1.00 37.19 249 SER A CA 1
ATOM 1956 C C . SER A 1 249 ? -23.334 -7.419 35.614 1.00 37.19 249 SER A C 1
ATOM 1958 O O . SER A 1 249 ? -22.665 -7.083 34.639 1.00 37.19 249 SER A O 1
ATOM 1960 N N . ALA A 1 250 ? -23.999 -8.579 35.637 1.00 40.75 250 ALA A N 1
ATOM 1961 C CA . ALA A 1 250 ? -24.095 -9.475 34.488 1.00 40.75 250 ALA A CA 1
ATOM 1962 C C . ALA A 1 250 ? -24.923 -8.844 33.364 1.00 40.75 250 ALA A C 1
ATOM 1964 O O . ALA A 1 250 ? -24.572 -9.004 32.201 1.00 40.75 250 ALA A O 1
ATOM 1965 N N . ALA A 1 251 ? -25.975 -8.085 33.695 1.00 45.47 251 ALA A N 1
ATOM 1966 C CA . ALA A 1 251 ? -26.791 -7.384 32.706 1.00 45.47 251 ALA A CA 1
ATOM 1967 C C . ALA A 1 251 ? -26.017 -6.240 32.036 1.00 45.47 251 ALA A C 1
ATOM 1969 O O . ALA A 1 251 ? -26.056 -6.135 30.818 1.00 45.47 251 ALA A O 1
ATOM 1970 N N . LEU A 1 252 ? -25.243 -5.456 32.794 1.00 42.66 252 LEU A N 1
ATOM 1971 C CA . LEU A 1 252 ? -24.413 -4.374 32.246 1.00 42.66 252 LEU A CA 1
ATOM 1972 C C . LEU A 1 252 ? -23.188 -4.890 31.478 1.00 42.66 252 LEU A C 1
ATOM 1974 O O . LEU A 1 252 ? -22.842 -4.347 30.433 1.00 42.66 252 LEU A O 1
ATOM 1978 N N . ALA A 1 253 ? -22.543 -5.962 31.949 1.00 43.94 253 ALA A N 1
ATOM 1979 C CA . ALA A 1 253 ? -21.470 -6.618 31.203 1.00 43.94 253 ALA A CA 1
ATOM 1980 C C . ALA A 1 253 ? -22.012 -7.272 29.927 1.00 43.94 253 ALA A C 1
ATOM 1982 O O . ALA A 1 253 ? -21.385 -7.182 28.871 1.00 43.94 253 ALA A O 1
ATOM 1983 N N . LYS A 1 254 ? -23.201 -7.881 29.995 1.00 50.78 254 LYS A N 1
ATOM 1984 C CA . LYS A 1 254 ? -23.929 -8.384 28.831 1.00 50.78 254 LYS A CA 1
ATOM 1985 C C . LYS A 1 254 ? -24.295 -7.245 27.885 1.00 50.78 254 LYS A C 1
ATOM 1987 O O . LYS A 1 254 ? -24.010 -7.370 26.712 1.00 50.78 254 LYS A O 1
ATOM 1992 N N . GLU A 1 255 ? -24.786 -6.110 28.366 1.00 52.91 255 GLU A N 1
ATOM 1993 C CA . GLU A 1 255 ? -25.117 -4.951 27.531 1.00 52.91 255 GLU A CA 1
ATOM 1994 C C . GLU A 1 255 ? -23.871 -4.332 26.884 1.00 52.91 255 GLU A C 1
ATOM 1996 O O . GLU A 1 255 ? -23.876 -4.038 25.694 1.00 52.91 255 GLU A O 1
ATOM 2001 N N . ALA A 1 256 ? -22.767 -4.180 27.618 1.00 49.72 256 ALA A N 1
ATOM 2002 C CA . ALA A 1 256 ? -21.513 -3.658 27.079 1.00 49.72 256 ALA A CA 1
ATOM 2003 C C . ALA A 1 256 ? -20.875 -4.629 26.074 1.00 49.72 256 ALA A C 1
ATOM 2005 O O . ALA A 1 256 ? -20.368 -4.200 25.037 1.00 49.72 256 ALA A O 1
ATOM 2006 N N . THR A 1 257 ? -20.923 -5.937 26.344 1.00 51.41 257 THR A N 1
ATOM 2007 C CA . THR A 1 257 ? -20.456 -6.958 25.395 1.00 51.41 257 THR A CA 1
ATOM 2008 C C . THR A 1 257 ? -21.388 -7.090 24.204 1.00 51.41 257 THR A C 1
ATOM 2010 O O . THR A 1 257 ? -20.891 -7.251 23.100 1.00 51.41 257 THR A O 1
ATOM 2013 N N . GLU A 1 258 ? -22.700 -6.952 24.372 1.00 59.38 258 GLU A N 1
ATOM 2014 C CA . GLU A 1 258 ? -23.683 -6.902 23.291 1.00 59.38 258 GLU A CA 1
ATOM 2015 C C . GLU A 1 258 ? -23.513 -5.636 22.463 1.00 59.38 258 GLU A C 1
ATOM 2017 O O . GLU A 1 258 ? -23.565 -5.721 21.245 1.00 59.38 258 GLU A O 1
ATOM 2022 N N . LYS A 1 259 ? -23.228 -4.484 23.077 1.00 61.41 259 LYS A N 1
ATOM 2023 C CA . LYS A 1 259 ? -22.941 -3.225 22.384 1.00 61.41 259 LYS A CA 1
ATOM 2024 C C . LYS A 1 259 ? -21.625 -3.304 21.621 1.00 61.41 259 LYS A C 1
ATOM 2026 O O . LYS A 1 259 ? -21.609 -2.992 20.440 1.00 61.41 259 LYS A O 1
ATOM 2031 N N . ALA A 1 260 ? -20.551 -3.795 22.235 1.00 55.84 260 ALA A N 1
ATOM 2032 C CA . ALA A 1 260 ? -19.270 -3.991 21.558 1.00 55.84 260 ALA A CA 1
ATOM 2033 C C . ALA A 1 260 ? -19.363 -5.071 20.469 1.00 55.84 260 ALA A C 1
ATOM 2035 O O . ALA A 1 260 ? -18.838 -4.896 19.372 1.00 55.84 260 ALA A O 1
ATOM 2036 N N . ALA A 1 261 ? -20.065 -6.178 20.726 1.00 57.94 261 ALA A N 1
ATOM 2037 C CA . ALA A 1 261 ? -20.325 -7.213 19.731 1.00 57.94 261 ALA A CA 1
ATOM 2038 C C . ALA A 1 261 ? -21.214 -6.686 18.607 1.00 57.94 261 ALA A C 1
ATOM 2040 O O . ALA A 1 261 ? -20.968 -7.029 17.458 1.00 57.94 261 ALA A O 1
ATOM 2041 N N . LYS A 1 262 ? -22.192 -5.825 18.905 1.00 67.75 262 LYS A N 1
ATOM 2042 C CA . LYS A 1 262 ? -23.033 -5.141 17.923 1.00 67.75 262 LYS A CA 1
ATOM 2043 C C . LYS A 1 262 ? -22.214 -4.155 17.105 1.00 67.75 262 LYS A C 1
ATOM 2045 O O . LYS A 1 262 ? -22.301 -4.215 15.895 1.00 67.75 262 LYS A O 1
ATOM 2050 N N . GLU A 1 263 ? -21.356 -3.338 17.704 1.00 63.56 263 GLU A N 1
ATOM 2051 C CA . GLU A 1 263 ? -20.470 -2.407 16.992 1.00 63.56 263 GLU A CA 1
ATOM 2052 C C . GLU A 1 263 ? -19.448 -3.148 16.116 1.00 63.56 263 GLU A C 1
ATOM 2054 O O . GLU A 1 263 ? -19.243 -2.785 14.957 1.00 63.56 263 GLU A O 1
ATOM 2059 N N . ILE A 1 264 ? -18.847 -4.233 16.620 1.00 59.53 264 ILE A N 1
ATOM 2060 C CA . ILE A 1 264 ? -17.953 -5.105 15.845 1.00 59.53 264 ILE A CA 1
ATOM 2061 C C . ILE A 1 264 ? -18.732 -5.815 14.741 1.00 59.53 264 ILE A C 1
ATOM 2063 O O . ILE A 1 264 ? -18.255 -5.863 13.614 1.00 59.53 264 ILE A O 1
ATOM 2067 N N . SER A 1 265 ? -19.924 -6.335 15.027 1.00 66.50 265 SER A N 1
ATOM 2068 C CA . SER A 1 265 ? -20.799 -6.982 14.047 1.00 66.50 265 SER A CA 1
ATOM 2069 C C . SER A 1 265 ? -21.281 -5.989 12.997 1.00 66.50 265 SER A C 1
ATOM 2071 O O . SER A 1 265 ? -21.364 -6.346 11.834 1.00 66.50 265 SER A O 1
ATOM 2073 N N . GLU A 1 266 ? -21.574 -4.743 13.360 1.00 71.75 266 GLU A N 1
ATOM 2074 C CA . GLU A 1 266 ? -21.958 -3.668 12.448 1.00 71.75 266 GLU A CA 1
ATOM 2075 C C . GLU A 1 266 ? -20.766 -3.228 11.600 1.00 71.75 266 GLU A C 1
ATOM 2077 O O . GLU A 1 266 ? -20.914 -3.003 10.401 1.00 71.75 266 GLU A O 1
ATOM 2082 N N . ALA A 1 267 ? -19.566 -3.146 12.178 1.00 62.31 267 ALA A N 1
ATOM 2083 C CA . ALA A 1 267 ? -18.337 -2.890 11.439 1.00 62.31 267 ALA A CA 1
ATOM 2084 C C . ALA A 1 267 ? -17.990 -4.057 10.500 1.00 62.31 267 ALA A C 1
ATOM 2086 O O . ALA A 1 267 ? -17.648 -3.826 9.344 1.00 62.31 267 ALA A O 1
ATOM 2087 N N . GLU A 1 268 ? -18.120 -5.309 10.945 1.00 63.31 268 GLU A N 1
ATOM 2088 C CA . GLU A 1 268 ? -17.930 -6.503 10.119 1.00 63.31 268 GLU A CA 1
ATOM 2089 C C . GLU A 1 268 ? -19.017 -6.616 9.043 1.00 63.31 268 GLU A C 1
ATOM 2091 O O . GLU A 1 268 ? -18.690 -6.927 7.902 1.00 63.31 268 GLU A O 1
ATOM 2096 N N . ALA A 1 269 ? -20.269 -6.271 9.346 1.00 66.69 269 ALA A N 1
ATOM 2097 C CA . ALA A 1 269 ? -21.356 -6.188 8.374 1.00 66.69 269 ALA A CA 1
ATOM 2098 C C . ALA A 1 269 ? -21.088 -5.090 7.340 1.00 66.69 269 ALA A C 1
ATOM 2100 O O . ALA A 1 269 ? -21.261 -5.320 6.147 1.00 66.69 269 ALA A O 1
ATOM 2101 N N . LYS A 1 270 ? -20.554 -3.934 7.756 1.00 69.19 270 LYS A N 1
ATOM 2102 C CA . LYS A 1 270 ? -20.051 -2.898 6.838 1.00 69.19 270 LYS A CA 1
ATOM 2103 C C . LYS A 1 270 ? -18.854 -3.387 6.018 1.00 69.19 270 LYS A C 1
ATOM 2105 O O . LYS A 1 270 ? -18.632 -2.880 4.927 1.00 69.19 270 LYS A O 1
ATOM 2110 N N . MET A 1 271 ? -18.082 -4.364 6.495 1.00 64.50 271 MET A N 1
ATOM 2111 C CA . MET A 1 271 ? -16.993 -5.006 5.743 1.00 64.50 271 MET A CA 1
ATOM 2112 C C . MET A 1 271 ? -17.482 -6.134 4.825 1.00 64.50 271 MET A C 1
ATOM 2114 O O . MET A 1 271 ? -16.699 -6.625 4.015 1.00 64.50 271 MET A O 1
ATOM 2118 N N . ILE A 1 272 ? -18.752 -6.532 4.919 1.00 73.94 272 ILE A N 1
ATOM 2119 C CA . ILE A 1 272 ? -19.381 -7.474 3.999 1.00 73.94 272 ILE A CA 1
ATOM 2120 C C . ILE A 1 272 ? -20.016 -6.669 2.869 1.00 73.94 272 ILE A C 1
ATOM 2122 O O . ILE A 1 272 ? -21.100 -6.102 2.988 1.00 73.94 272 ILE A O 1
ATOM 2126 N N . PHE A 1 273 ? -19.334 -6.624 1.733 1.00 77.69 273 PHE A N 1
ATOM 2127 C CA . PHE A 1 273 ? -19.905 -6.088 0.512 1.00 77.69 273 PHE A CA 1
ATOM 2128 C C . PHE A 1 273 ? -20.602 -7.222 -0.236 1.00 77.69 273 PHE A C 1
ATOM 2130 O O . PHE A 1 273 ? -19.951 -8.037 -0.883 1.00 77.69 273 PHE A O 1
ATOM 2137 N N . LYS A 1 274 ? -21.933 -7.297 -0.103 1.00 80.25 274 LYS A N 1
ATOM 2138 C CA . LYS A 1 274 ? -22.781 -8.275 -0.808 1.00 80.25 274 LYS A CA 1
ATOM 2139 C C . LYS A 1 274 ? -22.285 -9.730 -0.682 1.00 80.25 274 LYS A C 1
ATOM 2141 O O . LYS A 1 274 ? -22.161 -10.447 -1.666 1.00 80.25 274 LYS A O 1
ATOM 2146 N N . GLY A 1 275 ? -21.970 -10.149 0.544 1.00 81.75 275 GLY A N 1
ATOM 2147 C CA . GLY A 1 275 ? -21.462 -11.494 0.852 1.00 81.75 275 GLY A CA 1
ATOM 2148 C C . GLY A 1 275 ? -19.936 -11.632 0.798 1.00 81.75 275 GLY A C 1
ATOM 2149 O O . GLY A 1 275 ? -19.401 -12.605 1.321 1.00 81.75 275 GLY A O 1
ATOM 2150 N N . ILE A 1 276 ? -19.220 -10.641 0.259 1.00 83.81 276 ILE A N 1
ATOM 2151 C CA . ILE A 1 276 ? -17.757 -10.655 0.171 1.00 83.81 276 ILE A CA 1
ATOM 2152 C C . ILE A 1 276 ? -17.146 -9.910 1.349 1.00 83.81 276 ILE A C 1
ATOM 2154 O O . ILE A 1 276 ? -17.419 -8.730 1.573 1.00 83.81 276 ILE A O 1
ATOM 2158 N N . LYS A 1 277 ? -16.267 -10.590 2.088 1.00 85.88 277 LYS A N 1
ATOM 2159 C CA . LYS A 1 277 ? -15.518 -9.982 3.187 1.00 85.88 277 LYS A CA 1
ATOM 2160 C C . LYS A 1 277 ? -14.352 -9.155 2.650 1.00 85.88 277 LYS A C 1
ATOM 2162 O O . LYS A 1 277 ? -13.330 -9.696 2.231 1.00 85.88 277 LYS A O 1
ATOM 2167 N N . LEU A 1 278 ? -14.492 -7.839 2.727 1.00 88.25 278 LEU A N 1
ATOM 2168 C CA . LEU A 1 278 ? -13.436 -6.893 2.400 1.00 88.25 278 LEU A CA 1
ATOM 2169 C C . LEU A 1 278 ? -12.355 -6.878 3.492 1.00 88.25 278 LEU A C 1
ATOM 2171 O O . LEU A 1 278 ? -12.595 -7.227 4.652 1.00 88.25 278 LEU A O 1
ATOM 2175 N N . LYS A 1 279 ? -11.149 -6.458 3.121 1.00 88.12 279 LYS A N 1
ATOM 2176 C CA . LYS A 1 279 ? -10.051 -6.111 4.033 1.00 88.12 279 LYS A CA 1
ATOM 2177 C C . LYS A 1 279 ? -9.877 -4.591 4.044 1.00 88.12 279 LYS A C 1
ATOM 2179 O O . LYS A 1 279 ? -10.450 -3.897 3.214 1.00 88.12 279 LYS A O 1
ATOM 2184 N N . ARG A 1 280 ? -9.148 -4.055 5.020 1.00 85.31 280 ARG A N 1
ATOM 2185 C CA . ARG A 1 280 ? -8.719 -2.649 5.018 1.00 85.31 280 ARG A CA 1
ATOM 2186 C C . ARG A 1 280 ? -7.224 -2.592 4.756 1.00 85.31 280 ARG A C 1
ATOM 2188 O O . ARG A 1 280 ? -6.501 -3.433 5.289 1.00 85.31 280 ARG A O 1
ATOM 2195 N N . GLY A 1 281 ? -6.807 -1.581 4.002 1.00 90.75 281 GLY A N 1
ATOM 2196 C CA . GLY A 1 281 ? -5.402 -1.263 3.786 1.00 90.75 281 GLY A CA 1
ATOM 2197 C C . GLY A 1 281 ? -4.741 -2.019 2.635 1.00 90.75 281 GLY A C 1
ATOM 2198 O O . GLY A 1 281 ? -5.391 -2.701 1.834 1.00 90.75 281 GLY A O 1
ATOM 2199 N N . TYR A 1 282 ? -3.427 -1.835 2.576 1.00 95.69 282 TYR A N 1
ATOM 2200 C CA . TYR A 1 282 ? -2.529 -2.305 1.532 1.00 95.69 282 TYR A CA 1
ATOM 2201 C C . TYR A 1 282 ? -2.207 -3.806 1.650 1.00 95.69 282 TYR A C 1
ATOM 2203 O O . TYR A 1 282 ? -2.157 -4.372 2.743 1.00 95.69 282 TYR A O 1
ATOM 2211 N N . ASP A 1 283 ? -1.975 -4.457 0.507 1.00 95.62 283 ASP A N 1
ATOM 2212 C CA . ASP A 1 283 ? -1.484 -5.834 0.416 1.00 95.62 283 ASP A CA 1
ATOM 2213 C C . ASP A 1 283 ? -0.380 -5.890 -0.657 1.00 95.62 283 ASP A C 1
ATOM 2215 O O . ASP A 1 283 ? -0.641 -5.525 -1.806 1.00 95.62 283 ASP A O 1
ATOM 2219 N N . PRO A 1 284 ? 0.841 -6.364 -0.347 1.00 95.62 284 PRO A N 1
ATOM 2220 C CA . PRO A 1 284 ? 1.947 -6.371 -1.307 1.00 95.62 284 PRO A CA 1
ATOM 2221 C C . PRO A 1 284 ? 1.678 -7.229 -2.547 1.00 95.62 284 PRO A C 1
ATOM 2223 O O . PRO A 1 284 ? 2.296 -7.016 -3.591 1.00 95.62 284 PRO A O 1
ATOM 2226 N N . ARG A 1 285 ? 0.706 -8.151 -2.492 1.00 95.88 285 ARG A N 1
ATOM 2227 C CA . ARG A 1 285 ? 0.276 -8.931 -3.662 1.00 95.88 285 ARG A CA 1
ATOM 2228 C C . ARG A 1 285 ? -0.358 -8.079 -4.764 1.00 95.88 285 ARG A C 1
ATOM 2230 O O . ARG A 1 285 ? -0.498 -8.572 -5.877 1.00 95.88 285 ARG A O 1
ATOM 2237 N N . MET A 1 286 ? -0.699 -6.817 -4.492 1.00 97.44 286 MET A N 1
ATOM 2238 C CA . MET A 1 286 ? -1.143 -5.856 -5.509 1.00 97.44 286 MET A CA 1
ATOM 2239 C C . MET A 1 286 ? -0.027 -5.494 -6.507 1.00 97.44 286 MET A C 1
ATOM 2241 O O . MET A 1 286 ? -0.320 -5.081 -7.630 1.00 97.44 286 MET A O 1
ATOM 2245 N N . GLY A 1 287 ? 1.246 -5.656 -6.120 1.00 97.12 287 GLY A N 1
ATOM 2246 C CA . GLY A 1 287 ? 2.399 -5.356 -6.976 1.00 97.12 287 GLY A CA 1
ATOM 2247 C C . GLY A 1 287 ? 2.675 -3.864 -7.179 1.00 97.12 287 GLY A C 1
ATOM 2248 O O . GLY A 1 287 ? 3.410 -3.498 -8.091 1.00 97.12 287 GLY A O 1
ATOM 2249 N N . ILE A 1 288 ? 2.093 -2.999 -6.350 1.00 98.00 288 ILE A N 1
ATOM 2250 C CA . ILE A 1 288 ? 2.290 -1.545 -6.386 1.00 98.00 288 ILE A CA 1
ATOM 2251 C C . ILE A 1 288 ? 2.862 -1.061 -5.051 1.00 98.00 288 ILE A C 1
ATOM 2253 O O . ILE A 1 288 ? 2.638 -1.726 -4.046 1.00 98.00 288 ILE A O 1
ATOM 2257 N N . PRO A 1 289 ? 3.564 0.080 -4.997 1.00 98.19 289 PRO A N 1
ATOM 2258 C CA . PRO A 1 289 ? 3.955 0.679 -3.724 1.00 98.19 289 PRO A CA 1
ATOM 2259 C C . PRO A 1 289 ? 2.746 1.106 -2.878 1.00 98.19 289 PRO A C 1
ATOM 2261 O O . PRO A 1 289 ? 1.719 1.528 -3.415 1.00 98.19 289 PRO A O 1
ATOM 2264 N N . GLU A 1 290 ? 2.881 1.049 -1.554 1.00 97.75 290 GLU A N 1
ATOM 2265 C CA . GLU A 1 290 ? 1.830 1.440 -0.599 1.00 97.75 290 GLU A CA 1
ATOM 2266 C C . GLU A 1 290 ? 1.412 2.911 -0.762 1.00 97.75 290 GLU A C 1
ATOM 2268 O O . GLU A 1 290 ? 0.229 3.248 -0.759 1.00 97.75 290 GLU A O 1
ATOM 2273 N N . GLU A 1 291 ? 2.374 3.788 -1.024 1.00 97.88 291 GLU A N 1
ATOM 2274 C CA . GLU A 1 291 ? 2.150 5.200 -1.314 1.00 97.88 291 GLU A CA 1
ATOM 2275 C C . GLU A 1 291 ? 1.332 5.425 -2.600 1.00 97.88 291 GLU A C 1
ATOM 2277 O O . GLU A 1 291 ? 0.588 6.399 -2.708 1.00 97.88 291 GLU A O 1
ATOM 2282 N N . HIS A 1 292 ? 1.420 4.519 -3.579 1.00 98.38 292 HIS A N 1
ATOM 2283 C CA . HIS A 1 292 ? 0.592 4.567 -4.787 1.00 98.38 292 HIS A CA 1
ATOM 2284 C C . HIS A 1 292 ? -0.793 3.981 -4.529 1.00 98.38 292 HIS A C 1
ATOM 2286 O O . HIS A 1 292 ? -1.778 4.510 -5.044 1.00 98.38 292 HIS A O 1
ATOM 2292 N N . PHE A 1 293 ? -0.894 2.958 -3.679 1.00 98.19 293 PHE A N 1
ATOM 2293 C CA . PHE A 1 293 ? -2.181 2.463 -3.203 1.00 98.19 293 PHE A CA 1
ATOM 2294 C C . PHE A 1 293 ? -2.987 3.570 -2.501 1.00 98.19 293 PHE A C 1
ATOM 2296 O O . PHE A 1 293 ? -4.158 3.767 -2.824 1.00 98.19 293 PHE A O 1
ATOM 2303 N N . GLN A 1 294 ? -2.365 4.359 -1.622 1.00 98.06 294 GLN A N 1
ATOM 2304 C CA . GLN A 1 294 ? -3.051 5.470 -0.954 1.00 98.06 294 GLN A CA 1
ATOM 2305 C C . GLN A 1 294 ? -3.600 6.498 -1.961 1.00 98.06 294 GLN A C 1
ATOM 2307 O O . GLN A 1 294 ? -4.764 6.893 -1.887 1.00 98.06 294 GLN A O 1
ATOM 2312 N N . LYS A 1 295 ? -2.813 6.844 -2.988 1.00 98.38 295 LYS A N 1
ATOM 2313 C CA . LYS A 1 295 ? -3.252 7.713 -4.095 1.00 98.38 295 LYS A CA 1
ATOM 2314 C C . LYS A 1 295 ? -4.420 7.113 -4.890 1.00 98.38 295 LYS A C 1
ATOM 2316 O O . LYS A 1 295 ? -5.293 7.854 -5.344 1.00 98.38 295 LYS A O 1
ATOM 2321 N N . MET A 1 296 ? -4.471 5.786 -5.048 1.00 98.56 296 MET A N 1
ATOM 2322 C CA . MET A 1 296 ? -5.604 5.089 -5.674 1.00 98.56 296 MET A CA 1
ATOM 2323 C C . MET A 1 296 ? -6.875 5.155 -4.825 1.00 98.56 296 MET A C 1
ATOM 2325 O O . MET A 1 296 ? -7.959 5.292 -5.397 1.00 98.56 296 MET A O 1
ATOM 2329 N N . VAL A 1 297 ? -6.759 5.074 -3.493 1.00 98.25 297 VAL A N 1
ATOM 2330 C CA . VAL A 1 297 ? -7.887 5.246 -2.560 1.00 98.25 297 VAL A CA 1
ATOM 2331 C C . VAL A 1 297 ? -8.439 6.665 -2.658 1.00 98.25 297 VAL A C 1
ATOM 2333 O O . VAL A 1 297 ? -9.641 6.843 -2.839 1.00 98.25 297 VAL A O 1
ATOM 2336 N N . GLU A 1 298 ? -7.574 7.678 -2.638 1.00 98.25 298 GLU A N 1
ATOM 2337 C CA . GLU A 1 298 ? -7.986 9.077 -2.805 1.00 98.25 298 GLU A CA 1
ATOM 2338 C C . GLU A 1 298 ? -8.636 9.334 -4.171 1.00 98.25 298 GLU A C 1
ATOM 2340 O O . GLU A 1 298 ? -9.630 10.054 -4.268 1.00 98.25 298 GLU A O 1
ATOM 2345 N N . ALA A 1 299 ? -8.108 8.726 -5.238 1.00 98.50 299 ALA A N 1
ATOM 2346 C CA . ALA A 1 299 ? -8.709 8.801 -6.565 1.00 98.50 299 ALA A CA 1
ATOM 2347 C C . ALA A 1 299 ? -10.086 8.117 -6.611 1.00 98.50 299 ALA A C 1
ATOM 2349 O O . ALA A 1 299 ? -11.019 8.656 -7.208 1.00 98.50 299 ALA A O 1
ATOM 2350 N N . ALA A 1 300 ? -10.237 6.966 -5.947 1.00 97.94 300 ALA A N 1
ATOM 2351 C CA . ALA A 1 300 ? -11.514 6.268 -5.805 1.00 97.94 300 ALA A CA 1
ATOM 2352 C C . ALA A 1 300 ? -12.526 7.131 -5.037 1.00 97.94 300 ALA A C 1
ATOM 2354 O O . ALA A 1 300 ? -13.679 7.254 -5.459 1.00 97.94 300 ALA A O 1
ATOM 2355 N N . GLN A 1 301 ? -12.080 7.787 -3.963 1.00 97.38 301 GLN A N 1
ATOM 2356 C CA . GLN A 1 301 ? -12.872 8.717 -3.164 1.00 97.38 301 GLN A CA 1
ATOM 2357 C C . GLN A 1 301 ? -13.330 9.935 -3.966 1.00 97.38 301 GLN A C 1
ATOM 2359 O O . GLN A 1 301 ? -14.529 10.207 -4.007 1.00 97.38 301 GLN A O 1
ATOM 2364 N N . GLU A 1 302 ? -12.414 10.622 -4.655 1.00 97.69 302 GLU A N 1
ATOM 2365 C CA . GLU A 1 302 ? -12.743 11.760 -5.524 1.00 97.69 302 GLU A CA 1
ATOM 2366 C C . GLU A 1 302 ? -13.726 11.352 -6.628 1.00 97.69 302 GLU A C 1
ATOM 2368 O O . GLU A 1 302 ? -14.690 12.062 -6.928 1.00 97.69 302 GLU A O 1
ATOM 2373 N N . ALA A 1 303 ? -13.503 10.191 -7.244 1.00 96.88 303 ALA A N 1
ATOM 2374 C CA . ALA A 1 303 ? -14.344 9.734 -8.333 1.00 96.88 303 ALA A CA 1
ATOM 2375 C C . ALA A 1 303 ? -15.702 9.190 -7.849 1.00 96.88 303 ALA A C 1
ATOM 2377 O O . ALA A 1 303 ? -16.668 9.202 -8.621 1.00 96.88 303 ALA A O 1
ATOM 2378 N N . GLY A 1 304 ? -15.806 8.745 -6.593 1.00 96.25 304 GLY A N 1
ATOM 2379 C CA . GLY A 1 304 ? -16.960 8.008 -6.072 1.00 96.25 304 GLY A CA 1
ATOM 2380 C C . GLY A 1 304 ? -17.110 6.622 -6.714 1.00 96.25 304 GLY A C 1
ATOM 2381 O O . GLY A 1 304 ? -18.233 6.157 -6.938 1.00 96.25 304 GLY A O 1
ATOM 2382 N N . LEU A 1 305 ? -15.985 5.991 -7.063 1.00 96.56 305 LEU A N 1
ATOM 2383 C CA . LEU A 1 305 ? -15.913 4.755 -7.845 1.00 96.56 305 LEU A CA 1
ATOM 2384 C C . LEU A 1 305 ? -15.107 3.684 -7.102 1.00 96.56 305 LEU A C 1
ATOM 2386 O O . LEU A 1 305 ? -14.163 3.989 -6.386 1.00 96.56 305 LEU A O 1
ATOM 2390 N N . ILE A 1 306 ? -15.466 2.424 -7.311 1.00 96.38 306 ILE A N 1
ATOM 2391 C CA . ILE A 1 306 ? -14.667 1.242 -6.996 1.00 96.38 306 ILE A CA 1
ATOM 2392 C C . ILE A 1 306 ? -13.785 0.985 -8.217 1.00 96.38 306 ILE A C 1
ATOM 2394 O O . ILE A 1 306 ? -14.310 0.786 -9.317 1.00 96.38 306 ILE A O 1
ATOM 2398 N N . ALA A 1 307 ? -12.470 0.994 -8.034 1.00 97.19 307 ALA A N 1
ATOM 2399 C CA . ALA A 1 307 ? -11.520 0.663 -9.091 1.00 97.19 307 ALA A CA 1
ATOM 2400 C C . ALA A 1 307 ? -11.009 -0.760 -8.902 1.00 97.19 307 ALA A C 1
ATOM 2402 O O . ALA A 1 307 ? -10.701 -1.173 -7.787 1.00 97.19 307 ALA A O 1
ATOM 2403 N N . ILE A 1 308 ? -10.947 -1.517 -9.986 1.00 96.69 308 ILE A N 1
ATOM 2404 C CA . ILE A 1 308 ? -10.544 -2.916 -9.990 1.00 96.69 308 ILE A CA 1
ATOM 2405 C C . ILE A 1 308 ? -9.339 -3.007 -10.909 1.00 96.69 308 ILE A C 1
ATOM 2407 O O . ILE A 1 308 ? -9.430 -2.637 -12.075 1.00 96.69 308 ILE A O 1
ATOM 2411 N N . PHE A 1 309 ? -8.224 -3.494 -10.392 1.00 97.25 309 PHE A N 1
ATOM 2412 C CA . PHE A 1 309 ? -6.948 -3.555 -11.089 1.00 97.25 309 PHE A CA 1
ATOM 2413 C C . PHE A 1 309 ? -6.470 -4.988 -11.215 1.00 97.25 309 PHE A C 1
ATOM 2415 O O . PHE A 1 309 ? -6.750 -5.833 -10.361 1.00 97.25 309 PHE A O 1
ATOM 2422 N N . ARG A 1 310 ? -5.670 -5.246 -12.242 1.00 95.81 310 ARG A N 1
ATOM 2423 C CA . ARG A 1 310 ? -4.805 -6.424 -12.262 1.00 95.81 310 ARG A CA 1
ATOM 2424 C C . ARG A 1 310 ? -3.603 -6.174 -11.356 1.00 95.81 310 ARG A C 1
ATOM 2426 O O . ARG A 1 310 ? -3.093 -5.057 -11.284 1.00 95.81 310 ARG A O 1
ATOM 2433 N N . SER A 1 311 ? -3.149 -7.204 -10.645 1.00 96.62 311 SER A N 1
ATOM 2434 C CA . SER A 1 311 ? -1.912 -7.093 -9.873 1.00 96.62 311 SER A CA 1
ATOM 2435 C C . SER A 1 311 ? -0.731 -6.888 -10.811 1.00 96.62 311 SER A C 1
ATOM 2437 O O . SER A 1 311 ? -0.582 -7.627 -11.789 1.00 96.62 311 SER A O 1
ATOM 2439 N N . ASN A 1 312 ? 0.143 -5.946 -10.478 1.00 96.38 312 ASN A N 1
ATOM 2440 C CA . ASN A 1 312 ? 1.440 -5.848 -11.131 1.00 96.38 312 ASN A CA 1
ATOM 2441 C C . ASN A 1 312 ? 2.404 -6.895 -10.529 1.00 96.38 312 ASN A C 1
ATOM 2443 O O . ASN A 1 312 ? 2.067 -7.618 -9.586 1.00 96.38 312 ASN A O 1
ATOM 2447 N N . LYS A 1 313 ? 3.614 -7.026 -11.073 1.00 96.38 313 LYS A N 1
ATOM 2448 C CA . LYS A 1 313 ? 4.623 -7.945 -10.529 1.00 96.38 313 LYS A CA 1
ATOM 2449 C C . LYS A 1 313 ? 5.207 -7.365 -9.239 1.00 96.38 313 LYS A C 1
ATOM 2451 O O . LYS A 1 313 ? 5.653 -6.226 -9.231 1.00 96.38 313 LYS A O 1
ATOM 2456 N N . GLN A 1 314 ? 5.265 -8.153 -8.162 1.00 96.81 314 GLN A N 1
ATOM 2457 C CA . GLN A 1 314 ? 5.779 -7.687 -6.860 1.00 96.81 314 GLN A CA 1
ATOM 2458 C C . GLN A 1 314 ? 7.219 -7.159 -6.939 1.00 96.81 314 GLN A C 1
ATOM 2460 O O . GLN A 1 314 ? 7.550 -6.176 -6.282 1.00 96.81 314 GLN A O 1
ATOM 2465 N N . ALA A 1 315 ? 8.053 -7.749 -7.803 1.00 96.12 315 ALA A N 1
ATOM 2466 C CA . ALA A 1 315 ? 9.419 -7.287 -8.050 1.00 96.12 315 ALA A CA 1
ATOM 2467 C C . ALA A 1 315 ? 9.496 -5.835 -8.572 1.00 96.12 315 ALA A C 1
ATOM 2469 O O . ALA A 1 315 ? 10.517 -5.174 -8.397 1.00 96.12 315 ALA A O 1
ATOM 2470 N N . ALA A 1 316 ? 8.414 -5.304 -9.159 1.00 96.81 316 ALA A N 1
ATOM 2471 C CA . ALA A 1 316 ? 8.359 -3.929 -9.641 1.00 96.81 316 ALA A CA 1
ATOM 2472 C C . ALA A 1 316 ? 8.174 -2.890 -8.522 1.00 96.81 316 ALA A C 1
ATOM 2474 O O . ALA A 1 316 ? 8.458 -1.721 -8.761 1.00 96.81 316 ALA A O 1
ATOM 2475 N N . ILE A 1 317 ? 7.744 -3.272 -7.310 1.00 97.38 317 ILE A N 1
ATOM 2476 C CA . ILE A 1 317 ? 7.435 -2.319 -6.224 1.00 97.38 317 ILE A CA 1
ATOM 2477 C C . ILE A 1 317 ? 8.635 -1.407 -5.936 1.00 97.38 317 ILE A C 1
ATOM 2479 O O . ILE A 1 317 ? 8.529 -0.184 -6.013 1.00 97.38 317 ILE A O 1
ATOM 2483 N N . GLU A 1 318 ? 9.806 -1.995 -5.691 1.00 96.38 318 GLU A N 1
ATOM 2484 C CA . GLU A 1 318 ? 11.030 -1.242 -5.391 1.00 96.38 318 GLU A CA 1
ATOM 2485 C C . GLU A 1 318 ? 11.601 -0.491 -6.599 1.00 96.38 318 GLU A C 1
ATOM 2487 O O . GLU A 1 318 ? 12.404 0.428 -6.428 1.00 96.38 318 GLU A O 1
ATOM 2492 N N . LEU A 1 319 ? 11.221 -0.878 -7.818 1.00 96.44 319 LEU A N 1
ATOM 2493 C CA . LEU A 1 319 ? 11.597 -0.168 -9.039 1.00 96.44 319 LEU A CA 1
ATOM 2494 C C . LEU A 1 319 ? 10.727 1.080 -9.221 1.00 96.44 319 LEU A C 1
ATOM 2496 O O . LEU A 1 319 ? 11.260 2.158 -9.470 1.00 96.44 319 LEU A O 1
ATOM 2500 N N . ILE A 1 320 ? 9.412 0.960 -9.015 1.00 97.56 320 ILE A N 1
ATOM 2501 C CA . ILE A 1 320 ? 8.461 2.081 -9.076 1.00 97.56 320 ILE A CA 1
ATOM 2502 C C . ILE A 1 320 ? 8.854 3.156 -8.057 1.00 97.56 320 ILE A C 1
ATOM 2504 O O . ILE A 1 320 ? 8.936 4.326 -8.410 1.00 97.56 320 ILE A O 1
ATOM 2508 N N . ARG A 1 321 ? 9.218 2.764 -6.828 1.00 96.25 321 ARG A N 1
ATOM 2509 C CA . ARG A 1 321 ? 9.732 3.688 -5.794 1.00 96.25 321 ARG A CA 1
ATOM 2510 C C . ARG A 1 321 ? 10.955 4.493 -6.220 1.00 96.25 321 ARG A C 1
ATOM 2512 O O . ARG A 1 321 ? 11.177 5.595 -5.731 1.00 96.25 321 ARG A O 1
ATOM 2519 N N . LYS A 1 322 ? 11.759 3.936 -7.124 1.00 95.06 322 LYS A N 1
ATOM 2520 C CA . LYS A 1 322 ? 12.969 4.563 -7.672 1.00 95.06 322 LYS A CA 1
ATOM 2521 C C . LYS A 1 322 ? 12.700 5.305 -8.984 1.00 95.06 322 LYS A C 1
ATOM 2523 O O . LYS A 1 322 ? 13.645 5.690 -9.667 1.00 95.06 322 LYS A O 1
ATOM 2528 N N . GLY A 1 323 ? 11.429 5.507 -9.331 1.00 95.88 323 GLY A N 1
ATOM 2529 C CA . GLY A 1 323 ? 11.002 6.255 -10.508 1.00 95.88 323 GLY A CA 1
ATOM 2530 C C . GLY A 1 323 ? 11.001 5.446 -11.803 1.00 95.88 323 GLY A C 1
ATOM 2531 O O . GLY A 1 323 ? 11.121 6.044 -12.865 1.00 95.88 323 GLY A O 1
ATOM 2532 N N . ALA A 1 324 ? 10.918 4.112 -11.747 1.00 97.00 324 ALA A N 1
ATOM 2533 C CA . ALA A 1 324 ? 10.780 3.292 -12.952 1.00 97.00 324 ALA A CA 1
ATOM 2534 C C . ALA A 1 324 ? 9.534 3.676 -13.764 1.00 97.00 324 ALA A C 1
ATOM 2536 O O . ALA A 1 324 ? 8.457 3.884 -13.195 1.00 97.00 324 ALA A O 1
ATOM 2537 N N . HIS A 1 325 ? 9.671 3.702 -15.088 1.00 97.88 325 HIS A N 1
ATOM 2538 C CA . HIS A 1 325 ? 8.613 4.159 -15.979 1.00 97.88 325 HIS A CA 1
ATOM 2539 C C . HIS A 1 325 ? 7.497 3.123 -16.138 1.00 97.88 325 HIS A C 1
ATOM 2541 O O . HIS A 1 325 ? 7.761 1.928 -16.245 1.00 97.88 325 HIS A O 1
ATOM 2547 N N . GLY A 1 326 ? 6.245 3.564 -16.177 1.00 97.25 326 GLY A N 1
ATOM 2548 C CA . GLY A 1 326 ? 5.099 2.743 -16.545 1.00 97.25 326 GLY A CA 1
ATOM 2549 C C . GLY A 1 326 ? 5.176 2.300 -18.005 1.00 97.25 326 GLY A C 1
ATOM 2550 O O . GLY A 1 326 ? 5.669 3.013 -18.879 1.00 97.25 326 GLY A O 1
ATOM 2551 N N . LYS A 1 327 ? 4.681 1.096 -18.276 1.00 96.94 327 LYS A N 1
ATOM 2552 C CA . LYS A 1 327 ? 4.698 0.498 -19.604 1.00 96.94 327 LYS A CA 1
ATOM 2553 C C . LYS A 1 327 ? 3.841 1.321 -20.578 1.00 96.94 327 LYS A C 1
ATOM 2555 O O . LYS A 1 327 ? 2.632 1.400 -20.389 1.00 96.94 327 LYS A O 1
ATOM 2560 N N . PRO A 1 328 ? 4.412 1.873 -21.658 1.00 95.62 328 PRO A N 1
ATOM 2561 C CA . PRO A 1 328 ? 3.650 2.666 -22.614 1.00 95.62 328 PRO A CA 1
ATOM 2562 C C . PRO A 1 328 ? 2.741 1.791 -23.489 1.00 95.62 328 PRO A C 1
ATOM 2564 O O . PRO A 1 328 ? 3.040 0.625 -23.758 1.00 95.62 328 PRO A O 1
ATOM 2567 N N . MET A 1 329 ? 1.663 2.378 -24.020 1.00 93.38 329 MET A N 1
ATOM 2568 C CA . MET A 1 329 ? 0.639 1.651 -24.790 1.00 93.38 329 MET A CA 1
ATOM 2569 C C . MET A 1 329 ? 1.161 0.956 -26.060 1.00 93.38 329 MET A C 1
ATOM 2571 O O . MET A 1 329 ? 0.564 -0.029 -26.513 1.00 93.38 329 MET A O 1
ATOM 2575 N N . TRP A 1 330 ? 2.254 1.452 -26.656 1.00 94.81 330 TRP A N 1
ATOM 2576 C CA . TRP A 1 330 ? 2.867 0.843 -27.843 1.00 94.81 330 TRP A CA 1
ATOM 2577 C C . TRP A 1 330 ? 3.524 -0.509 -27.529 1.00 94.81 330 TRP A C 1
ATOM 2579 O O . TRP A 1 330 ? 3.607 -1.373 -28.402 1.00 94.81 330 TRP A O 1
ATOM 2589 N N . ALA A 1 331 ? 3.952 -0.738 -26.284 1.00 95.88 331 ALA A N 1
ATOM 2590 C CA . ALA A 1 331 ? 4.623 -1.969 -25.898 1.00 95.88 331 ALA A CA 1
ATOM 2591 C C . ALA A 1 331 ? 3.591 -3.093 -25.704 1.00 95.88 331 ALA A C 1
ATOM 2593 O O . ALA A 1 331 ? 2.804 -3.095 -24.759 1.00 95.88 331 ALA A O 1
ATOM 2594 N N . LYS A 1 332 ? 3.579 -4.105 -26.577 1.00 93.38 332 LYS A N 1
ATOM 2595 C CA . LYS A 1 332 ? 2.630 -5.238 -26.468 1.00 93.38 332 LYS A CA 1
ATOM 2596 C C . LYS A 1 332 ? 3.189 -6.477 -25.757 1.00 93.38 332 LYS A C 1
ATOM 2598 O O . LYS A 1 332 ? 2.425 -7.373 -25.407 1.00 93.38 332 LYS A O 1
ATOM 2603 N N . PHE A 1 333 ? 4.478 -6.488 -25.440 1.00 95.38 333 PHE A N 1
ATOM 2604 C CA . PHE A 1 333 ? 5.168 -7.594 -24.769 1.00 95.38 333 PHE A CA 1
ATOM 2605 C C . PHE A 1 333 ? 5.129 -7.488 -23.234 1.00 95.38 333 PHE A C 1
ATOM 2607 O O . PHE A 1 333 ? 4.555 -6.546 -22.681 1.00 95.38 333 PHE A O 1
ATOM 2614 N N . LYS A 1 334 ? 5.614 -8.512 -22.522 1.00 95.69 334 LYS A N 1
ATOM 2615 C CA . LYS A 1 334 ? 5.354 -8.712 -21.082 1.00 95.69 334 LYS A CA 1
ATOM 2616 C C . LYS A 1 334 ? 6.544 -8.321 -20.196 1.00 95.69 334 LYS A C 1
ATOM 2618 O O . LYS A 1 334 ? 7.679 -8.206 -20.650 1.00 95.69 334 LYS A O 1
ATOM 2623 N N . THR A 1 335 ? 6.263 -8.100 -18.915 1.00 96.75 335 THR A N 1
ATOM 2624 C CA . THR A 1 335 ? 7.274 -7.930 -17.864 1.00 96.75 335 THR A CA 1
ATOM 2625 C C . THR A 1 335 ? 7.752 -9.294 -17.359 1.00 96.75 335 THR A C 1
ATOM 2627 O O . THR A 1 335 ? 6.938 -10.206 -17.195 1.00 96.75 335 THR A O 1
ATOM 2630 N N . ASP A 1 336 ? 9.057 -9.448 -17.105 1.00 96.12 336 ASP A N 1
ATOM 2631 C CA . ASP A 1 336 ? 9.601 -10.650 -16.451 1.00 96.12 336 ASP A CA 1
ATOM 2632 C C . ASP A 1 336 ? 9.060 -10.690 -15.008 1.00 96.12 336 ASP A C 1
ATOM 2634 O O . ASP A 1 336 ? 9.236 -9.722 -14.262 1.00 96.12 336 ASP A O 1
ATOM 2638 N N . PRO A 1 337 ? 8.388 -11.774 -14.579 1.00 94.00 337 PRO A N 1
ATOM 2639 C CA . PRO A 1 337 ? 7.825 -11.867 -13.234 1.00 94.00 337 PRO A CA 1
ATOM 2640 C C . PRO A 1 337 ? 8.873 -11.787 -12.114 1.00 94.00 337 PRO A C 1
ATOM 2642 O O . PRO A 1 337 ? 8.534 -11.361 -11.012 1.00 94.00 337 PRO A O 1
ATOM 2645 N N . ASN A 1 338 ? 10.126 -12.161 -12.383 1.00 94.81 338 ASN A N 1
ATOM 2646 C CA . ASN A 1 338 ? 11.203 -12.199 -11.394 1.00 94.81 338 ASN A CA 1
ATOM 2647 C C . ASN A 1 338 ? 11.882 -10.842 -11.203 1.00 94.81 338 ASN A C 1
ATOM 2649 O O . ASN A 1 338 ? 12.392 -10.563 -10.122 1.00 94.81 338 ASN A O 1
ATOM 2653 N N . THR A 1 339 ? 11.931 -10.012 -12.247 1.00 95.62 339 THR A N 1
ATOM 2654 C CA . THR A 1 339 ? 12.590 -8.696 -12.181 1.00 95.62 339 THR A CA 1
ATOM 2655 C C . THR A 1 339 ? 11.594 -7.545 -12.156 1.00 95.62 339 THR A C 1
ATOM 2657 O O . THR A 1 339 ? 11.941 -6.457 -11.716 1.00 95.62 339 THR A O 1
ATOM 2660 N N . GLY A 1 340 ? 10.358 -7.763 -12.613 1.00 96.19 340 GLY A N 1
ATOM 2661 C CA . GLY A 1 340 ? 9.333 -6.730 -12.760 1.00 96.19 340 GLY A CA 1
ATOM 2662 C C . GLY A 1 340 ? 9.539 -5.813 -13.971 1.00 96.19 340 GLY A C 1
ATOM 2663 O O . GLY A 1 340 ? 8.711 -4.934 -14.202 1.00 96.19 340 GLY A O 1
ATOM 2664 N N . ILE A 1 341 ? 10.604 -6.024 -14.752 1.00 97.75 341 ILE A N 1
ATOM 2665 C CA . ILE A 1 341 ? 11.014 -5.168 -15.873 1.00 97.75 341 ILE A CA 1
ATOM 2666 C C . ILE A 1 341 ? 10.443 -5.710 -17.186 1.00 97.75 341 ILE A C 1
ATOM 2668 O O . ILE A 1 341 ? 10.437 -6.919 -17.439 1.00 97.75 341 ILE A O 1
ATOM 2672 N N . LEU A 1 342 ? 9.970 -4.808 -18.039 1.00 98.06 342 LEU A N 1
ATOM 2673 C CA . LEU A 1 342 ? 9.535 -5.089 -19.400 1.00 98.06 342 LEU A CA 1
ATOM 2674 C C . LEU A 1 342 ? 10.683 -5.752 -20.177 1.00 98.06 342 LEU A C 1
ATOM 2676 O O . LEU A 1 342 ? 11.782 -5.208 -20.230 1.00 98.06 342 LEU A O 1
ATOM 2680 N N . THR A 1 343 ? 10.448 -6.939 -20.739 1.00 98.25 343 THR A N 1
ATOM 2681 C CA . THR A 1 343 ? 11.517 -7.763 -21.325 1.00 98.25 343 THR A CA 1
ATOM 2682 C C . THR A 1 343 ? 11.149 -8.188 -22.742 1.00 98.25 343 THR A C 1
ATOM 2684 O O . THR A 1 343 ? 10.176 -8.911 -22.942 1.00 98.25 343 THR A O 1
ATOM 2687 N N . ALA A 1 344 ? 11.929 -7.732 -23.719 1.00 98.25 344 ALA A N 1
ATOM 2688 C CA . ALA A 1 344 ? 11.863 -8.169 -25.105 1.00 98.25 344 ALA A CA 1
ATOM 2689 C C . ALA A 1 344 ? 12.454 -9.581 -25.237 1.00 98.25 344 ALA A C 1
ATOM 2691 O O . ALA A 1 344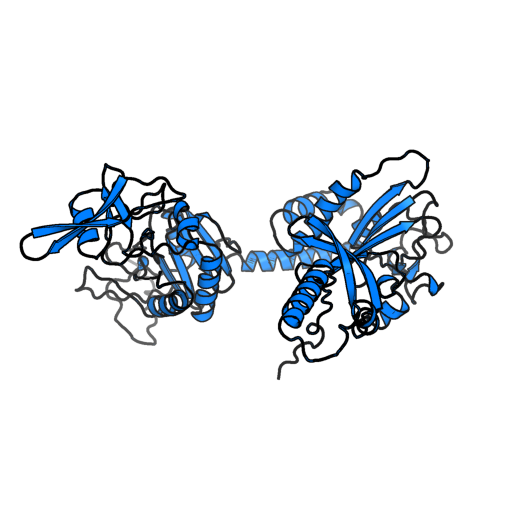 ? 13.626 -9.814 -24.953 1.00 98.25 344 ALA A O 1
ATOM 2692 N N . THR A 1 345 ? 11.634 -10.526 -25.673 1.00 97.44 345 THR A N 1
ATOM 2693 C CA . THR A 1 345 ? 11.957 -11.957 -25.792 1.00 97.44 345 THR A CA 1
ATOM 2694 C C . THR A 1 345 ? 12.360 -12.366 -27.207 1.00 97.44 345 THR A C 1
ATOM 2696 O O . THR A 1 345 ? 12.844 -13.475 -27.422 1.00 97.44 345 THR A O 1
ATOM 2699 N N . ASN A 1 346 ? 12.169 -11.478 -28.184 1.00 97.50 346 ASN A N 1
ATOM 2700 C CA . ASN A 1 346 ? 12.515 -11.701 -29.582 1.00 97.50 346 ASN A CA 1
ATOM 2701 C C . ASN A 1 346 ? 12.987 -10.403 -30.263 1.00 97.50 346 ASN A C 1
ATOM 2703 O O . ASN A 1 346 ? 12.819 -9.297 -29.744 1.00 97.50 346 ASN A O 1
ATOM 2707 N N . ALA A 1 347 ? 13.574 -10.544 -31.455 1.00 96.88 347 ALA A N 1
ATOM 2708 C CA . ALA A 1 347 ? 14.137 -9.425 -32.210 1.00 96.88 347 ALA A CA 1
ATOM 2709 C C . ALA A 1 347 ? 13.090 -8.370 -32.615 1.00 96.88 347 ALA A C 1
ATOM 2711 O O . ALA A 1 347 ? 13.415 -7.186 -32.671 1.00 96.88 347 ALA A O 1
ATOM 2712 N N . GLY A 1 348 ? 11.839 -8.776 -32.861 1.00 97.31 348 GLY A N 1
ATOM 2713 C CA . GLY A 1 348 ? 10.752 -7.858 -33.208 1.00 97.31 348 GLY A CA 1
ATOM 2714 C C . GLY A 1 348 ? 10.373 -6.938 -32.047 1.00 97.31 348 GLY A C 1
ATOM 2715 O O . GLY A 1 348 ? 10.225 -5.734 -32.236 1.00 97.31 348 GLY A O 1
ATOM 2716 N N . GLU A 1 349 ? 10.294 -7.478 -30.831 1.00 97.94 349 GLU A N 1
ATOM 2717 C CA . GLU A 1 349 ? 10.048 -6.698 -29.609 1.00 97.94 349 GLU A CA 1
ATOM 2718 C C . GLU A 1 349 ? 11.204 -5.742 -29.301 1.00 97.94 349 GLU A C 1
ATOM 2720 O O . GLU A 1 349 ? 10.971 -4.581 -28.960 1.00 97.94 349 GLU A O 1
ATOM 2725 N N . ALA A 1 350 ? 12.448 -6.195 -29.484 1.00 97.81 350 ALA A N 1
ATOM 2726 C CA . ALA A 1 350 ? 13.621 -5.345 -29.309 1.00 97.81 350 ALA A CA 1
ATOM 2727 C C . ALA A 1 350 ? 13.661 -4.205 -30.343 1.00 97.81 350 ALA A C 1
ATOM 2729 O O . ALA A 1 350 ? 13.938 -3.057 -29.997 1.00 97.81 350 ALA A O 1
ATOM 2730 N N . ALA A 1 351 ? 13.325 -4.495 -31.604 1.00 96.44 351 ALA A N 1
ATOM 2731 C CA . ALA A 1 351 ? 13.191 -3.480 -32.644 1.00 96.44 351 ALA A CA 1
ATOM 2732 C C .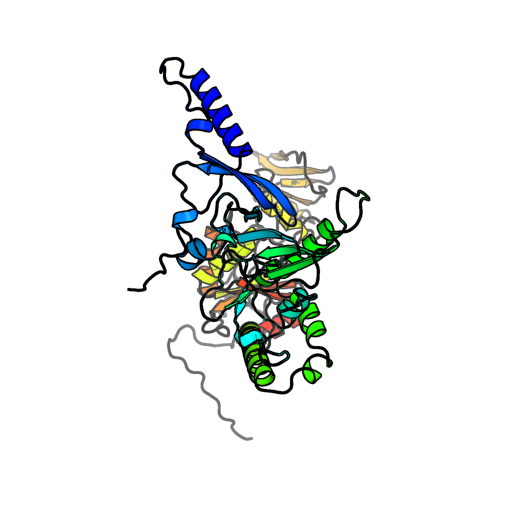 ALA A 1 351 ? 12.067 -2.484 -32.321 1.00 96.44 351 ALA A C 1
ATOM 2734 O O . ALA A 1 351 ? 12.272 -1.279 -32.448 1.00 96.44 351 ALA A O 1
ATOM 2735 N N . ALA A 1 352 ? 10.910 -2.962 -31.848 1.00 97.06 352 ALA A N 1
ATOM 2736 C CA . ALA A 1 352 ? 9.801 -2.108 -31.427 1.00 97.06 352 ALA A CA 1
ATOM 2737 C C . ALA A 1 352 ? 10.192 -1.171 -30.276 1.00 97.06 352 ALA A C 1
ATOM 2739 O O . ALA A 1 352 ? 9.846 0.008 -30.314 1.00 97.06 352 ALA A O 1
ATOM 2740 N N . ALA A 1 353 ? 10.951 -1.661 -29.292 1.00 97.75 353 ALA A N 1
ATOM 2741 C CA . ALA A 1 353 ? 11.480 -0.830 -28.216 1.00 97.75 353 ALA A CA 1
ATOM 2742 C C . ALA A 1 353 ? 12.442 0.249 -28.739 1.00 97.75 353 ALA A C 1
ATOM 2744 O O . ALA A 1 353 ? 12.267 1.426 -28.429 1.00 97.75 353 ALA A O 1
ATOM 2745 N N . ASN A 1 354 ? 13.398 -0.126 -29.593 1.00 97.38 354 ASN A N 1
ATOM 2746 C CA . ASN A 1 354 ? 14.359 0.815 -30.176 1.00 97.38 354 ASN A CA 1
ATOM 2747 C C . ASN A 1 354 ? 13.685 1.908 -31.021 1.00 97.38 354 ASN A C 1
ATOM 2749 O O . ASN A 1 354 ? 14.076 3.070 -30.941 1.00 97.38 354 ASN A O 1
ATOM 2753 N N . MET A 1 355 ? 12.651 1.552 -31.795 1.00 96.31 355 MET A N 1
ATOM 2754 C CA . MET A 1 355 ? 11.858 2.506 -32.586 1.00 96.31 355 MET A CA 1
ATOM 2755 C C . MET A 1 355 ? 11.081 3.509 -31.724 1.00 96.31 355 MET A C 1
ATOM 2757 O O . MET A 1 355 ? 10.706 4.563 -32.222 1.00 96.31 355 MET A O 1
ATOM 2761 N N . ASN A 1 356 ? 10.850 3.195 -30.447 1.00 96.88 356 ASN A N 1
ATOM 2762 C CA . ASN A 1 356 ? 10.186 4.066 -29.478 1.00 96.88 356 ASN A CA 1
ATOM 2763 C C . ASN A 1 356 ? 11.186 4.629 -28.454 1.00 96.88 356 ASN A C 1
ATOM 2765 O O . ASN A 1 356 ? 10.884 4.737 -27.266 1.00 96.88 356 ASN A O 1
ATOM 2769 N N . ASP A 1 357 ? 12.397 4.946 -28.915 1.00 96.25 357 ASP A N 1
ATOM 2770 C CA . ASP A 1 357 ? 13.452 5.606 -28.142 1.00 96.25 357 ASP A CA 1
ATOM 2771 C C . ASP A 1 357 ? 13.925 4.871 -26.871 1.00 96.25 357 ASP A C 1
ATOM 2773 O O . ASP A 1 357 ? 14.596 5.472 -26.029 1.00 96.25 357 ASP A O 1
ATOM 2777 N N . CYS A 1 358 ? 13.648 3.572 -26.741 1.00 97.88 358 CYS A N 1
ATOM 2778 C CA . CYS A 1 358 ? 14.064 2.762 -25.595 1.00 97.88 358 CYS A CA 1
ATOM 2779 C C . CYS A 1 358 ? 15.357 1.981 -25.870 1.00 97.88 358 CYS A C 1
ATOM 2781 O O . CYS A 1 358 ? 15.720 1.729 -27.016 1.00 97.88 358 CYS A O 1
ATOM 2783 N N . PHE A 1 359 ? 16.033 1.569 -24.800 1.00 98.31 359 PHE A N 1
ATOM 2784 C CA . PHE A 1 359 ? 17.238 0.743 -24.833 1.00 98.31 359 PHE A CA 1
ATOM 2785 C C . PHE A 1 359 ? 16.910 -0.684 -24.407 1.00 98.31 359 PHE A C 1
ATOM 2787 O O . PHE A 1 359 ? 16.108 -0.890 -23.497 1.00 98.31 359 PHE A O 1
ATOM 2794 N N . VAL A 1 360 ? 17.562 -1.668 -25.026 1.00 98.19 360 VAL A N 1
ATOM 2795 C CA . VAL A 1 360 ? 17.379 -3.094 -24.722 1.00 98.19 360 VAL A CA 1
ATOM 2796 C C . VAL A 1 360 ? 18.719 -3.716 -24.337 1.00 98.19 360 VAL A C 1
ATOM 2798 O O . VAL A 1 360 ? 19.709 -3.539 -25.050 1.00 98.19 360 VAL A O 1
ATOM 2801 N N . ILE A 1 361 ? 18.773 -4.444 -23.218 1.00 97.31 361 ILE A N 1
ATOM 2802 C CA . ILE A 1 361 ? 19.982 -5.171 -22.788 1.00 97.31 361 ILE A CA 1
ATOM 2803 C C . ILE A 1 361 ? 20.295 -6.309 -23.767 1.00 97.31 361 ILE A C 1
ATOM 2805 O O . ILE A 1 361 ? 19.464 -7.186 -23.998 1.00 97.31 361 ILE A O 1
ATOM 2809 N N . GLY A 1 362 ? 21.501 -6.302 -24.338 1.00 96.00 362 GLY A N 1
ATOM 2810 C CA . GLY A 1 362 ? 22.018 -7.390 -25.167 1.00 96.00 362 GLY A CA 1
ATOM 2811 C C . GLY A 1 362 ? 22.471 -8.606 -24.352 1.00 96.00 362 GLY A C 1
ATOM 2812 O O . GLY A 1 362 ? 22.508 -8.587 -23.123 1.00 96.00 362 GLY A O 1
ATOM 2813 N N . SER A 1 363 ? 22.864 -9.681 -25.037 1.00 95.06 363 SER A N 1
ATOM 2814 C CA . SER A 1 363 ? 23.423 -10.885 -24.397 1.00 95.06 363 SER A CA 1
ATOM 2815 C C . SER A 1 363 ? 24.728 -10.630 -23.635 1.00 95.06 363 SER A C 1
ATOM 2817 O O . SER A 1 363 ? 25.089 -11.402 -22.757 1.00 95.06 363 SER A O 1
ATOM 2819 N N . ASP A 1 364 ? 25.425 -9.547 -23.963 1.00 92.31 364 ASP A N 1
ATOM 2820 C CA . ASP A 1 364 ? 26.653 -9.087 -23.317 1.00 92.31 364 ASP A CA 1
ATOM 2821 C C . ASP A 1 364 ? 26.403 -8.171 -22.105 1.00 92.31 364 ASP A C 1
ATOM 2823 O O . ASP A 1 364 ? 27.341 -7.591 -21.563 1.00 92.31 364 ASP A O 1
ATOM 2827 N N . GLY A 1 365 ? 25.142 -8.010 -21.689 1.00 90.88 365 GLY A N 1
ATOM 2828 C CA . GLY A 1 365 ? 24.765 -7.195 -20.533 1.00 90.88 365 GLY A CA 1
ATOM 2829 C C . GLY A 1 365 ? 24.733 -5.689 -20.799 1.00 90.88 365 GLY A C 1
ATOM 2830 O O . GLY A 1 365 ? 24.458 -4.921 -19.879 1.00 90.88 365 GLY A O 1
ATOM 2831 N N . VAL A 1 366 ? 24.972 -5.244 -22.036 1.00 93.31 366 VAL A N 1
ATOM 2832 C CA . VAL A 1 366 ? 25.002 -3.819 -22.386 1.00 93.31 366 VAL A CA 1
ATOM 2833 C C . VAL A 1 366 ? 23.682 -3.397 -23.035 1.00 93.31 366 VAL A C 1
ATOM 2835 O O . VAL A 1 366 ? 23.235 -3.996 -24.016 1.00 93.31 366 VAL A O 1
ATOM 2838 N N . ALA A 1 367 ? 23.060 -2.344 -22.499 1.00 96.94 367 ALA A N 1
ATOM 2839 C CA . ALA A 1 367 ? 21.824 -1.772 -23.024 1.00 96.94 367 ALA A CA 1
ATOM 2840 C C . ALA A 1 367 ? 22.101 -0.899 -24.253 1.00 96.94 367 ALA A C 1
ATOM 2842 O O . ALA A 1 367 ? 22.883 0.054 -24.192 1.00 96.94 367 ALA A O 1
ATOM 2843 N N . ARG A 1 368 ? 21.457 -1.227 -25.378 1.00 97.75 368 ARG A N 1
ATOM 2844 C CA . ARG A 1 368 ? 21.647 -0.533 -26.656 1.00 97.75 368 ARG A CA 1
ATOM 2845 C C . ARG A 1 368 ? 20.331 -0.104 -27.269 1.00 97.75 368 ARG A C 1
ATOM 2847 O O . ARG A 1 368 ? 19.343 -0.828 -27.176 1.00 97.75 368 ARG A O 1
ATOM 2854 N N . ARG A 1 369 ? 20.366 1.030 -27.960 1.00 97.31 369 ARG A N 1
ATOM 2855 C CA . ARG A 1 369 ? 19.311 1.488 -28.858 1.00 97.31 369 ARG A CA 1
ATOM 2856 C C . ARG A 1 369 ? 19.858 1.604 -30.271 1.00 97.31 369 ARG A C 1
ATOM 2858 O O . ARG A 1 369 ? 20.809 2.345 -30.507 1.00 97.31 369 ARG A O 1
ATOM 2865 N N . MET A 1 370 ? 19.242 0.900 -31.214 1.00 95.50 370 MET A N 1
ATOM 2866 C CA . MET A 1 370 ? 19.590 0.999 -32.634 1.00 95.50 370 MET A CA 1
ATOM 2867 C C . MET A 1 370 ? 18.757 2.093 -33.305 1.00 95.50 370 MET A C 1
ATOM 2869 O O . MET A 1 370 ? 17.533 2.069 -33.203 1.00 95.50 370 MET A O 1
ATOM 2873 N N . TYR A 1 371 ? 19.394 3.020 -34.019 1.00 92.69 371 TYR A N 1
ATOM 2874 C CA . TYR A 1 371 ? 18.715 4.096 -34.749 1.00 92.69 371 TYR A CA 1
ATOM 2875 C C . TYR A 1 371 ? 19.385 4.355 -36.104 1.00 92.69 371 TYR A C 1
ATOM 2877 O O . TYR A 1 371 ? 20.548 4.004 -36.313 1.00 92.69 371 TYR A O 1
ATOM 2885 N N . LYS A 1 372 ? 18.647 4.949 -37.048 1.00 93.88 372 LYS A N 1
ATOM 2886 C CA . LYS A 1 372 ? 19.206 5.363 -38.342 1.00 93.88 372 LYS A CA 1
ATOM 2887 C C . LYS A 1 372 ? 19.879 6.726 -38.208 1.00 93.88 372 LYS A C 1
ATOM 2889 O O . LYS A 1 372 ? 19.244 7.685 -37.778 1.00 93.88 372 LYS A O 1
ATOM 2894 N N . GLN A 1 373 ? 21.139 6.810 -38.620 1.00 93.75 373 GLN A N 1
ATOM 2895 C CA . GLN A 1 373 ? 21.888 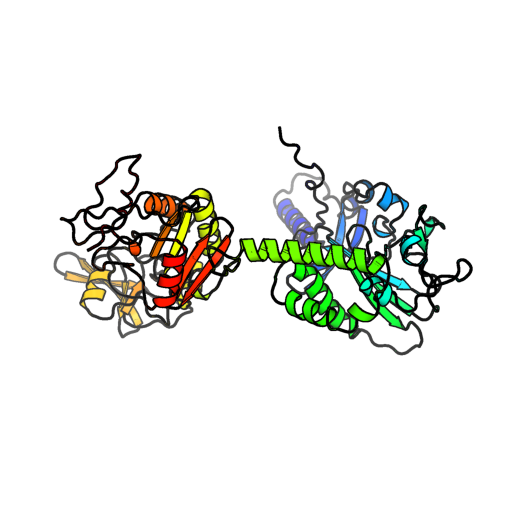8.055 -38.761 1.00 93.75 373 GLN A CA 1
ATOM 2896 C C . GLN A 1 373 ? 22.311 8.183 -40.231 1.00 93.75 373 GLN A C 1
ATOM 2898 O O . GLN A 1 373 ? 23.332 7.637 -40.652 1.00 93.75 373 GLN A O 1
ATOM 2903 N N . GLY A 1 374 ? 21.469 8.840 -41.035 1.00 94.00 374 GLY A N 1
ATOM 2904 C CA . GLY A 1 374 ? 21.560 8.774 -42.498 1.00 94.00 374 GLY A CA 1
ATOM 2905 C C . GLY A 1 374 ? 21.272 7.356 -43.005 1.00 94.00 374 GLY A C 1
ATOM 2906 O O . GLY A 1 374 ? 20.325 6.715 -42.547 1.00 94.00 374 GLY A O 1
ATOM 2907 N N . ASP A 1 375 ? 22.124 6.846 -43.897 1.00 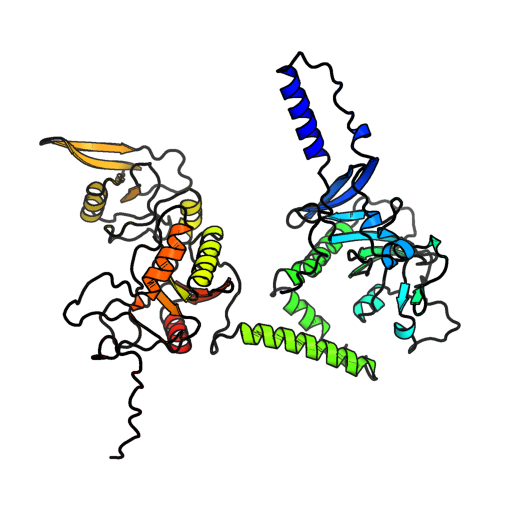95.19 375 ASP A N 1
ATOM 2908 C CA . ASP A 1 375 ? 21.995 5.498 -44.478 1.00 95.19 375 ASP A CA 1
ATOM 2909 C C . ASP A 1 375 ? 22.612 4.383 -43.617 1.00 95.19 375 ASP A C 1
ATOM 2911 O O . ASP A 1 375 ? 22.580 3.208 -43.989 1.00 95.19 375 ASP A O 1
ATOM 2915 N N . LYS A 1 376 ? 23.189 4.723 -42.457 1.00 94.44 376 LYS A N 1
ATOM 2916 C CA . LYS A 1 376 ? 23.842 3.761 -41.561 1.00 94.44 376 LYS A CA 1
ATOM 2917 C C . LYS A 1 376 ? 23.012 3.526 -40.304 1.00 94.44 376 LYS A C 1
ATOM 2919 O O . LYS A 1 376 ? 22.420 4.446 -39.739 1.00 94.44 376 LYS A O 1
ATOM 2924 N N . MET A 1 377 ? 23.010 2.278 -39.838 1.00 94.50 377 MET A N 1
ATOM 2925 C CA . MET A 1 377 ? 22.531 1.940 -38.500 1.00 94.50 377 MET A CA 1
ATOM 2926 C C . MET A 1 377 ? 23.618 2.289 -37.483 1.00 94.50 377 MET A C 1
ATOM 2928 O O . MET A 1 377 ? 24.735 1.784 -37.575 1.00 94.50 377 MET A O 1
ATOM 2932 N N . ALA A 1 378 ? 23.280 3.135 -36.516 1.00 96.00 378 ALA A N 1
ATOM 2933 C CA . ALA A 1 378 ? 24.116 3.462 -35.371 1.00 96.00 378 ALA A CA 1
ATOM 2934 C C . ALA A 1 378 ? 23.534 2.830 -34.097 1.00 96.00 378 ALA A C 1
ATOM 2936 O O . ALA A 1 378 ? 22.337 2.534 -34.019 1.00 96.00 378 ALA A O 1
ATOM 2937 N N . ALA A 1 379 ? 24.392 2.618 -33.100 1.00 96.19 379 ALA A N 1
ATOM 2938 C CA . ALA A 1 379 ? 24.004 2.142 -31.779 1.00 96.19 379 ALA A CA 1
ATOM 2939 C C . ALA A 1 379 ? 24.315 3.221 -30.740 1.00 96.19 379 ALA A C 1
ATOM 2941 O O . ALA A 1 379 ? 25.451 3.679 -30.636 1.00 96.19 379 ALA A O 1
ATOM 2942 N N . GLU A 1 380 ? 23.315 3.607 -29.958 1.00 96.94 380 GLU A N 1
ATOM 2943 C CA . GLU A 1 380 ? 23.512 4.358 -28.722 1.00 96.94 380 GLU A CA 1
ATOM 2944 C C . GLU A 1 380 ? 23.602 3.367 -27.565 1.00 96.94 380 GLU A C 1
ATOM 2946 O O . GLU A 1 380 ? 22.883 2.365 -27.543 1.00 96.94 380 GLU A O 1
ATOM 2951 N N . VAL A 1 381 ? 24.487 3.634 -26.609 1.00 96.75 381 VAL A N 1
ATOM 2952 C CA . VAL A 1 381 ? 24.756 2.742 -25.480 1.00 96.75 381 VAL A CA 1
ATOM 2953 C C . VAL A 1 381 ? 24.526 3.496 -24.183 1.00 96.75 381 VAL A C 1
ATOM 2955 O O . VAL A 1 381 ? 25.053 4.593 -24.014 1.00 96.75 381 VAL A O 1
ATOM 2958 N N . ILE A 1 382 ? 23.812 2.873 -23.249 1.00 93.75 382 ILE A N 1
ATOM 2959 C CA . ILE A 1 382 ? 23.764 3.321 -21.855 1.00 93.75 382 ILE A CA 1
ATOM 2960 C C . ILE A 1 382 ? 24.378 2.243 -20.967 1.00 93.75 382 ILE A C 1
ATOM 2962 O O . ILE A 1 382 ? 24.155 1.044 -21.162 1.00 93.75 382 ILE A O 1
ATOM 2966 N N . ARG A 1 383 ? 25.180 2.669 -19.990 1.00 85.56 383 ARG A N 1
ATOM 2967 C CA . ARG A 1 383 ? 25.671 1.773 -18.943 1.00 85.56 383 ARG A CA 1
ATOM 2968 C C . ARG A 1 383 ? 24.659 1.735 -17.812 1.00 85.56 383 ARG A C 1
ATOM 2970 O O . ARG A 1 383 ? 24.217 2.776 -17.335 1.00 85.56 383 ARG A O 1
ATOM 2977 N N . ILE A 1 384 ? 24.297 0.525 -17.403 1.00 85.00 384 ILE A N 1
ATOM 2978 C CA . ILE A 1 384 ? 23.411 0.290 -16.267 1.00 85.00 384 ILE A CA 1
ATOM 2979 C C . ILE A 1 384 ? 24.295 0.011 -15.047 1.00 85.00 384 ILE A C 1
ATOM 2981 O O . ILE A 1 384 ? 24.501 -1.136 -14.654 1.00 85.00 384 ILE A O 1
ATOM 2985 N N . ASP A 1 385 ? 24.869 1.071 -14.481 1.00 79.00 385 ASP A N 1
ATOM 2986 C CA . ASP A 1 385 ? 25.749 0.973 -13.316 1.00 79.00 385 ASP A CA 1
ATOM 2987 C C . ASP A 1 385 ? 24.930 0.992 -12.013 1.00 79.00 385 ASP A C 1
ATOM 2989 O O . ASP A 1 385 ? 23.951 1.726 -11.877 1.00 79.00 385 ASP A O 1
ATOM 2993 N N . GLY A 1 386 ? 25.314 0.172 -11.028 1.00 76.56 386 GLY A N 1
ATOM 2994 C CA . GLY A 1 386 ? 24.693 0.188 -9.695 1.00 76.56 386 GLY A CA 1
ATOM 2995 C C . GLY A 1 386 ? 23.257 -0.352 -9.622 1.00 76.56 386 GLY A C 1
ATOM 2996 O O . GLY A 1 386 ? 22.552 -0.083 -8.643 1.00 76.56 386 GLY A O 1
ATOM 2997 N N . ALA A 1 387 ? 22.806 -1.119 -10.623 1.00 80.44 387 ALA A N 1
ATOM 2998 C CA . ALA A 1 387 ? 21.505 -1.779 -10.578 1.00 80.44 387 ALA A CA 1
ATOM 2999 C C . ALA A 1 387 ? 21.387 -2.692 -9.347 1.00 80.44 387 ALA A C 1
ATOM 3001 O O . ALA A 1 387 ? 22.196 -3.589 -9.126 1.00 80.44 387 ALA A O 1
ATOM 3002 N N . LYS A 1 388 ? 20.331 -2.485 -8.551 1.00 80.25 388 LYS A N 1
ATOM 3003 C CA . LYS A 1 388 ? 19.997 -3.345 -7.397 1.00 80.25 388 LYS A CA 1
ATOM 3004 C C . LYS A 1 388 ? 19.220 -4.610 -7.794 1.00 80.25 388 LYS A C 1
ATOM 3006 O O . LYS A 1 388 ? 18.756 -5.340 -6.924 1.00 80.25 388 LYS A O 1
ATOM 3011 N N . TRP A 1 389 ? 19.029 -4.833 -9.091 1.00 83.06 389 TRP A N 1
ATOM 3012 C CA . TRP A 1 389 ? 18.432 -6.033 -9.676 1.00 83.06 389 TRP A CA 1
ATOM 3013 C C . TRP A 1 389 ? 19.459 -6.695 -10.598 1.00 83.06 389 TRP A C 1
ATOM 3015 O O . TRP A 1 389 ? 20.416 -6.050 -11.014 1.00 83.06 389 TRP A O 1
ATOM 3025 N N . SER A 1 390 ? 19.254 -7.969 -10.937 1.00 87.56 390 SER A N 1
ATOM 3026 C CA . SER A 1 390 ? 20.110 -8.684 -11.890 1.00 87.56 390 SER A CA 1
ATOM 3027 C C . SER A 1 390 ? 19.760 -8.266 -13.329 1.00 87.56 390 SER A C 1
ATOM 3029 O O . SER A 1 390 ? 18.634 -8.546 -13.772 1.00 87.56 390 SER A O 1
ATOM 3031 N N . PRO A 1 391 ? 20.666 -7.579 -14.057 1.00 91.69 391 PRO A N 1
ATOM 3032 C CA . PRO A 1 391 ? 20.439 -7.240 -15.455 1.00 91.69 391 PRO A CA 1
ATOM 3033 C C . PRO A 1 391 ? 20.337 -8.519 -16.288 1.00 91.69 391 PRO A C 1
ATOM 3035 O O . PRO A 1 391 ? 21.143 -9.436 -16.129 1.00 91.69 391 PRO A O 1
ATOM 3038 N N . LYS A 1 392 ? 19.340 -8.591 -17.171 1.00 95.56 392 LYS A N 1
ATOM 3039 C CA . LYS A 1 392 ? 19.120 -9.740 -18.061 1.00 95.56 392 LYS A CA 1
ATOM 3040 C C . LYS A 1 392 ? 18.964 -9.284 -19.509 1.00 95.56 392 LYS A C 1
ATOM 3042 O O . LYS A 1 392 ? 18.381 -8.217 -19.729 1.00 95.56 392 LYS A O 1
ATOM 3047 N N . PRO A 1 393 ? 19.395 -10.102 -20.487 1.00 97.38 393 PRO A N 1
ATOM 3048 C CA . PRO A 1 393 ? 19.114 -9.851 -21.895 1.00 97.38 393 PRO A CA 1
ATOM 3049 C C . PRO A 1 393 ? 17.621 -9.605 -22.135 1.00 97.38 393 PRO A C 1
ATOM 3051 O O . PRO A 1 393 ? 16.769 -10.265 -21.539 1.00 97.38 393 PRO A O 1
ATOM 3054 N N . GLY A 1 394 ? 17.313 -8.633 -22.989 1.00 97.81 394 GLY A N 1
ATOM 3055 C CA . GLY A 1 394 ? 15.953 -8.246 -23.350 1.00 97.81 394 GLY A CA 1
ATOM 3056 C C . GLY A 1 394 ? 15.314 -7.181 -22.456 1.00 97.81 394 GLY A C 1
ATOM 3057 O O . GLY A 1 394 ? 14.310 -6.601 -22.859 1.00 97.81 394 GLY A O 1
ATOM 3058 N N . GLN A 1 395 ? 15.855 -6.880 -21.271 1.00 98.06 395 GLN A N 1
ATOM 3059 C CA . GLN A 1 395 ? 15.268 -5.860 -20.391 1.00 98.06 395 GLN A CA 1
ATOM 3060 C C . GLN A 1 395 ? 15.277 -4.474 -21.045 1.00 98.06 395 GLN A C 1
ATOM 3062 O O . GLN A 1 395 ? 16.280 -4.077 -21.643 1.00 98.06 395 GLN A O 1
ATOM 3067 N N . VAL A 1 396 ? 14.162 -3.752 -20.906 1.00 98.12 396 VAL A N 1
ATOM 3068 C CA . VAL A 1 396 ? 13.916 -2.474 -21.581 1.00 98.12 396 VAL A CA 1
ATOM 3069 C C . VAL A 1 396 ? 14.013 -1.288 -20.622 1.00 98.12 396 VAL A C 1
ATOM 3071 O O . VAL A 1 396 ? 13.442 -1.294 -19.528 1.00 98.12 396 VAL A O 1
ATOM 3074 N N . PHE A 1 397 ? 14.708 -0.249 -21.078 1.00 97.25 397 PHE A N 1
ATOM 3075 C CA . PHE A 1 397 ? 14.990 0.984 -20.349 1.00 97.25 397 PHE A CA 1
ATOM 3076 C C . PHE A 1 397 ? 14.564 2.200 -21.163 1.00 97.25 397 PHE A C 1
ATOM 3078 O O . PHE A 1 397 ? 14.702 2.220 -22.387 1.00 97.25 397 PHE A O 1
ATOM 3085 N N . ALA A 1 398 ? 14.067 3.223 -20.478 1.00 96.75 398 ALA A N 1
ATOM 3086 C CA . ALA A 1 398 ? 13.819 4.523 -21.080 1.00 96.75 398 ALA A CA 1
ATOM 3087 C C . ALA A 1 398 ? 15.141 5.270 -21.335 1.00 96.75 398 ALA A C 1
ATOM 3089 O O . ALA A 1 398 ? 16.219 4.854 -20.902 1.00 96.75 398 ALA A O 1
ATOM 3090 N N . ARG A 1 399 ? 15.059 6.405 -22.039 1.00 95.19 399 ARG A N 1
ATOM 3091 C CA . ARG A 1 399 ? 16.229 7.214 -22.415 1.00 95.19 399 ARG A CA 1
ATOM 3092 C C . ARG A 1 399 ? 17.002 7.792 -21.227 1.00 95.19 399 ARG A C 1
ATOM 3094 O O . ARG A 1 399 ? 18.194 8.041 -21.347 1.00 95.19 399 ARG A O 1
ATOM 3101 N N . ASP A 1 400 ? 16.343 7.982 -20.089 1.00 94.00 400 ASP A N 1
ATOM 3102 C CA . ASP A 1 400 ? 16.970 8.444 -18.847 1.00 94.00 400 ASP A CA 1
ATOM 3103 C C . ASP A 1 400 ? 17.671 7.317 -18.059 1.00 94.00 400 ASP A C 1
ATOM 3105 O O . ASP A 1 400 ? 18.169 7.542 -16.957 1.00 94.00 400 ASP A O 1
ATOM 3109 N N . GLY A 1 401 ? 17.704 6.101 -18.613 1.00 93.81 401 GLY A N 1
ATOM 3110 C CA . GLY A 1 401 ? 18.326 4.929 -18.010 1.00 93.81 401 GLY A CA 1
ATOM 3111 C C . GLY A 1 401 ? 17.474 4.224 -16.957 1.00 93.81 401 GLY A C 1
ATOM 3112 O O . GLY A 1 401 ? 17.929 3.233 -16.383 1.00 93.81 401 GLY A O 1
ATOM 3113 N N . LYS A 1 402 ? 16.238 4.671 -16.702 1.00 94.81 402 LYS A N 1
ATOM 3114 C CA . LYS A 1 402 ? 15.341 3.982 -15.770 1.00 94.81 402 LYS A CA 1
ATOM 3115 C C . LYS A 1 402 ? 14.639 2.796 -16.439 1.00 94.81 402 LYS A C 1
ATOM 3117 O O . LYS A 1 402 ? 14.294 2.865 -17.622 1.00 94.81 402 LYS A O 1
ATOM 3122 N N . PRO A 1 403 ? 14.411 1.690 -15.707 1.00 97.06 403 PRO A N 1
ATOM 3123 C CA . PRO A 1 403 ? 13.711 0.536 -16.257 1.00 97.06 403 PRO A CA 1
ATOM 3124 C C . PRO A 1 403 ? 12.248 0.872 -16.547 1.00 97.06 403 PRO A C 1
ATOM 3126 O O . PRO A 1 403 ? 11.637 1.680 -15.846 1.00 97.06 403 PRO A O 1
ATOM 3129 N N . ILE A 1 404 ? 11.677 0.196 -17.543 1.00 98.00 404 ILE A N 1
ATOM 3130 C CA . ILE A 1 404 ? 10.237 0.226 -17.812 1.00 98.00 404 ILE A CA 1
ATOM 3131 C C . ILE A 1 404 ? 9.590 -0.973 -17.111 1.00 98.00 404 ILE A C 1
ATOM 3133 O O . ILE A 1 404 ? 10.002 -2.114 -17.307 1.00 98.00 404 ILE A O 1
ATOM 3137 N N . VAL A 1 405 ? 8.577 -0.728 -16.289 1.00 97.88 405 VAL A N 1
ATOM 3138 C CA . VAL A 1 405 ? 7.819 -1.724 -15.516 1.00 97.88 405 VAL A CA 1
ATOM 3139 C C . VAL A 1 405 ? 6.351 -1.716 -15.934 1.00 97.88 405 VAL A C 1
ATOM 3141 O O . VAL A 1 405 ? 5.931 -0.870 -16.713 1.00 97.88 405 VAL A O 1
ATOM 3144 N N . GLY A 1 406 ? 5.550 -2.664 -15.442 1.00 97.19 406 GLY A N 1
ATOM 3145 C CA . GLY A 1 406 ? 4.118 -2.712 -15.758 1.00 97.19 406 GLY A CA 1
ATOM 3146 C C . GLY A 1 406 ? 3.399 -1.425 -15.346 1.00 97.19 406 GLY A C 1
ATOM 3147 O O . GLY A 1 406 ? 3.696 -0.860 -14.292 1.00 97.19 406 GLY A O 1
ATOM 3148 N N . ASP A 1 407 ? 2.464 -0.972 -16.171 1.00 97.12 407 ASP A N 1
ATOM 3149 C CA . ASP A 1 407 ? 1.517 0.083 -15.831 1.00 97.12 407 ASP A CA 1
ATOM 3150 C C . ASP A 1 407 ? 0.382 -0.458 -14.932 1.00 97.12 407 ASP A C 1
ATOM 3152 O O . ASP A 1 407 ? 0.411 -1.604 -14.470 1.00 97.12 407 ASP A O 1
ATOM 3156 N N . TYR A 1 408 ? -0.590 0.388 -14.597 1.00 97.81 408 TYR A N 1
ATOM 3157 C CA . TYR A 1 408 ? -1.718 0.056 -13.726 1.00 97.81 408 TYR A CA 1
ATOM 3158 C C . TYR A 1 408 ? -2.946 -0.287 -14.561 1.00 97.81 408 TYR A C 1
ATOM 3160 O O . TYR A 1 408 ? -3.854 0.525 -14.743 1.00 97.81 408 TYR A O 1
ATOM 3168 N N . ASP A 1 409 ? -2.950 -1.533 -15.033 1.00 94.94 409 ASP A N 1
ATOM 3169 C CA . ASP A 1 409 ? -4.031 -2.134 -15.810 1.00 94.94 409 ASP A CA 1
ATOM 3170 C C . ASP A 1 409 ? -5.339 -2.169 -15.003 1.00 94.94 409 ASP A C 1
ATOM 3172 O O . ASP A 1 409 ? -5.491 -2.947 -14.049 1.00 94.94 409 ASP A O 1
ATOM 3176 N N . LEU A 1 410 ? -6.319 -1.366 -15.420 1.00 94.44 410 LEU A N 1
ATOM 3177 C CA . LEU A 1 410 ? -7.682 -1.478 -14.919 1.00 94.44 410 LEU A CA 1
ATOM 3178 C C . LEU A 1 410 ? -8.322 -2.755 -15.461 1.00 94.44 410 LEU A C 1
ATOM 3180 O O . LEU A 1 410 ? -8.420 -2.972 -16.664 1.00 94.44 410 LEU A O 1
ATOM 3184 N N . LEU A 1 411 ? -8.822 -3.583 -14.555 1.00 92.31 411 LEU A N 1
ATOM 3185 C CA . LEU A 1 411 ? -9.731 -4.671 -14.876 1.00 92.31 411 LEU A CA 1
ATOM 3186 C C . LEU A 1 411 ? -11.163 -4.146 -15.039 1.00 92.31 411 LEU A C 1
ATOM 3188 O O . LEU A 1 411 ? -11.873 -4.607 -15.918 1.00 92.31 411 LEU A O 1
ATOM 3192 N N . GLY A 1 412 ? -11.574 -3.181 -14.212 1.00 92.12 412 GLY A N 1
ATOM 3193 C CA . GLY A 1 412 ? -12.945 -2.672 -14.167 1.00 92.12 412 GLY A CA 1
ATOM 3194 C C . GLY A 1 412 ? -13.077 -1.409 -13.326 1.00 92.12 412 GLY A C 1
ATOM 3195 O O . GLY A 1 412 ? -12.265 -1.149 -12.438 1.00 92.12 412 GLY A O 1
ATOM 3196 N N . VAL A 1 413 ? -14.128 -0.630 -13.577 1.00 93.31 413 VAL A N 1
ATOM 3197 C CA . VAL A 1 413 ? -14.511 0.514 -12.736 1.00 93.31 413 VAL A CA 1
ATOM 3198 C C . VAL A 1 413 ? -16.025 0.511 -12.531 1.00 93.31 413 VAL A C 1
ATOM 3200 O O . VAL A 1 413 ? -16.792 0.325 -13.482 1.00 93.31 413 VAL A O 1
ATOM 3203 N N . ALA A 1 414 ? -16.465 0.696 -11.284 1.00 92.56 414 ALA A N 1
ATOM 3204 C CA . ALA A 1 414 ? -17.871 0.605 -10.897 1.00 92.56 414 ALA A CA 1
ATOM 3205 C C . ALA A 1 414 ? -18.281 1.728 -9.925 1.00 92.56 414 ALA A C 1
ATOM 3207 O O . ALA A 1 414 ? -17.620 1.925 -8.909 1.00 92.56 414 ALA A O 1
ATOM 3208 N N . PRO A 1 415 ? -19.388 2.451 -10.150 1.00 92.38 415 PRO A N 1
ATOM 3209 C CA . PRO A 1 415 ? -19.862 3.453 -9.196 1.00 92.38 415 PRO A CA 1
ATOM 3210 C C . PRO A 1 415 ? -20.354 2.832 -7.896 1.00 92.38 415 PRO A C 1
ATOM 3212 O O . PRO A 1 415 ? -21.111 1.866 -7.919 1.00 92.38 415 PRO A O 1
ATOM 3215 N N . VAL A 1 416 ? -20.044 3.447 -6.752 1.00 90.25 416 VAL A N 1
ATOM 3216 C CA . VAL A 1 416 ? -20.497 2.929 -5.444 1.00 90.25 416 VAL A CA 1
ATOM 3217 C C . VAL A 1 416 ? -22.023 2.885 -5.332 1.00 90.25 416 VAL A C 1
ATOM 3219 O O . VAL A 1 416 ? -22.575 1.948 -4.761 1.00 90.25 416 VAL A O 1
ATOM 3222 N N . LYS A 1 417 ? -22.720 3.883 -5.893 1.00 88.19 417 LYS A N 1
ATOM 3223 C CA . LYS A 1 417 ? -24.192 3.970 -5.848 1.00 88.19 417 LYS A CA 1
ATOM 3224 C C . LYS A 1 417 ? -24.887 2.983 -6.793 1.00 88.19 417 LYS A C 1
ATOM 3226 O O . LYS A 1 417 ? -26.072 2.719 -6.630 1.00 88.19 417 LYS A O 1
ATOM 3231 N N . SER A 1 418 ? -24.171 2.459 -7.784 1.00 86.25 418 SER A N 1
ATOM 3232 C CA . SER A 1 418 ? -24.710 1.559 -8.807 1.00 86.25 418 SER A CA 1
ATOM 3233 C C . SER A 1 418 ? -23.634 0.574 -9.289 1.00 86.25 418 SER A C 1
ATOM 3235 O O . SER A 1 418 ? -23.284 0.569 -10.469 1.00 86.25 418 SER A O 1
ATOM 3237 N N . PRO A 1 419 ? -23.110 -0.294 -8.402 1.00 86.25 419 PRO A N 1
ATOM 3238 C CA . PRO A 1 419 ? -21.922 -1.106 -8.687 1.00 86.25 419 PRO A CA 1
ATOM 3239 C C . PRO A 1 419 ? -22.108 -2.078 -9.862 1.00 86.25 419 PRO A C 1
ATOM 3241 O O . PRO A 1 419 ? -21.150 -2.427 -10.548 1.00 86.25 419 PRO A O 1
ATOM 3244 N N . GLY A 1 420 ? -23.355 -2.465 -10.145 1.00 83.25 420 GLY A N 1
ATOM 3245 C CA . GLY A 1 420 ? -23.691 -3.319 -11.280 1.00 83.25 420 GLY A CA 1
ATOM 3246 C C . GLY A 1 420 ? -23.643 -2.633 -12.652 1.00 83.25 420 GLY A C 1
ATOM 3247 O O . GLY A 1 420 ? -23.627 -3.322 -13.671 1.00 83.25 420 GLY A O 1
ATOM 3248 N N . ARG A 1 421 ? -23.608 -1.292 -12.699 1.00 80.81 421 ARG A N 1
ATOM 3249 C CA . ARG A 1 421 ? -23.702 -0.496 -13.934 1.00 80.81 421 ARG A CA 1
ATOM 3250 C C . ARG A 1 421 ? -22.421 -0.582 -14.757 1.00 80.81 421 ARG A C 1
ATOM 3252 O O . ARG A 1 421 ? -21.429 0.037 -14.382 1.00 80.81 421 ARG A O 1
ATOM 3259 N N . ASN A 1 422 ? -22.476 -1.231 -15.916 1.00 74.00 422 ASN A N 1
ATOM 3260 C CA . ASN A 1 422 ? -21.419 -1.187 -16.925 1.00 74.00 422 ASN A CA 1
ATOM 3261 C C . ASN A 1 422 ? -21.812 -0.212 -18.053 1.00 74.00 422 ASN A C 1
ATOM 3263 O O . ASN A 1 422 ? -22.817 -0.440 -18.719 1.00 74.00 422 ASN A O 1
ATOM 3267 N N . ILE A 1 423 ? -21.069 0.889 -18.237 1.00 65.81 423 ILE A N 1
ATOM 3268 C CA . ILE A 1 423 ? -21.330 1.892 -19.300 1.00 65.81 423 ILE A CA 1
ATOM 3269 C C . ILE A 1 423 ? -20.343 1.752 -20.470 1.00 65.81 423 ILE A C 1
ATOM 3271 O O . ILE A 1 423 ? -20.270 2.631 -21.325 1.00 65.81 423 ILE A O 1
ATOM 3275 N N . ASN A 1 424 ? -19.557 0.676 -20.535 1.00 64.88 424 ASN A N 1
ATOM 3276 C CA . ASN A 1 424 ? -18.698 0.448 -21.692 1.00 64.88 424 ASN A CA 1
ATOM 3277 C C . ASN A 1 424 ? -19.574 -0.008 -22.871 1.00 64.88 424 ASN A C 1
ATOM 3279 O O . ASN A 1 424 ? -19.848 -1.193 -23.056 1.00 64.88 424 ASN A O 1
ATOM 3283 N N . VAL A 1 425 ? -20.067 0.961 -23.646 1.00 58.50 425 VAL A N 1
ATOM 3284 C CA . VAL A 1 425 ? -20.734 0.723 -24.927 1.00 58.50 425 VAL A CA 1
ATOM 3285 C C . VAL A 1 425 ? -19.641 0.568 -25.977 1.00 58.50 425 VAL A C 1
ATOM 3287 O O . VAL A 1 425 ? -19.037 1.551 -26.393 1.00 58.50 425 VAL A O 1
ATOM 3290 N N . VAL A 1 426 ? -19.370 -0.673 -26.377 1.00 56.41 426 VAL A N 1
ATOM 3291 C CA . VAL A 1 426 ? -18.510 -0.976 -27.528 1.00 56.41 426 VAL A CA 1
ATOM 3292 C C . VAL A 1 426 ? -19.398 -1.026 -28.774 1.00 56.41 426 VAL A C 1
ATOM 3294 O O . VAL A 1 426 ? -20.261 -1.914 -28.821 1.00 56.41 426 VAL A O 1
ATOM 3297 N N . PRO A 1 427 ? -19.222 -0.118 -29.752 1.00 58.62 427 PRO A N 1
ATOM 3298 C CA . PRO A 1 427 ? -19.902 -0.185 -31.045 1.00 58.62 427 PRO A CA 1
ATOM 3299 C C . PRO A 1 427 ? -19.735 -1.567 -31.698 1.00 58.62 427 PRO A C 1
ATOM 3301 O O . PRO A 1 427 ? -18.662 -2.167 -31.622 1.00 58.62 427 PRO A O 1
ATOM 3304 N N . GLU A 1 428 ? -20.799 -2.115 -32.292 1.00 56.69 428 GLU A N 1
ATOM 3305 C CA . GLU A 1 428 ? -20.793 -3.479 -32.860 1.00 56.69 428 GLU A CA 1
ATOM 3306 C C . GLU A 1 428 ? -19.829 -3.641 -34.046 1.00 56.69 428 GLU A C 1
ATOM 3308 O O . GLU A 1 428 ? -19.314 -4.735 -34.284 1.00 56.69 428 GLU A O 1
ATOM 3313 N N . ASP A 1 429 ? -19.552 -2.550 -34.754 1.00 59.62 429 ASP A N 1
ATOM 3314 C CA . ASP A 1 429 ? -18.669 -2.458 -35.915 1.00 59.62 429 ASP A CA 1
ATOM 3315 C C . ASP A 1 429 ? -17.178 -2.361 -35.551 1.00 59.62 429 ASP A C 1
ATOM 3317 O O . ASP A 1 429 ? -16.316 -2.605 -36.398 1.00 59.62 429 ASP A O 1
ATOM 3321 N N . LEU A 1 430 ? -16.843 -2.091 -34.285 1.00 54.38 430 LEU A N 1
ATOM 3322 C CA . LEU A 1 430 ? -15.463 -1.931 -33.832 1.00 54.38 430 LEU A CA 1
ATOM 3323 C C . LEU A 1 430 ? -15.048 -3.077 -32.901 1.00 54.38 430 LEU A C 1
ATOM 3325 O O . LEU A 1 430 ? -15.116 -2.999 -31.674 1.00 54.38 430 LEU A O 1
ATOM 3329 N N . LYS A 1 431 ? -14.561 -4.168 -33.510 1.00 53.44 431 LYS A N 1
ATOM 3330 C CA . LYS A 1 431 ? -14.089 -5.370 -32.794 1.00 53.44 431 LYS A CA 1
ATOM 3331 C C . LYS A 1 431 ? -12.851 -5.141 -31.915 1.00 53.44 431 LYS A C 1
ATOM 3333 O O . LYS A 1 431 ? -12.606 -5.947 -31.020 1.00 53.44 431 LYS A O 1
ATOM 3338 N N . TYR A 1 432 ? -12.080 -4.077 -32.148 1.00 55.62 432 TYR A N 1
ATOM 3339 C CA . TYR A 1 432 ? -10.795 -3.845 -31.483 1.00 55.62 432 TYR A CA 1
ATOM 3340 C C . TYR A 1 432 ? -10.588 -2.350 -31.206 1.00 55.62 432 TYR A C 1
ATOM 3342 O O . TYR A 1 432 ? -10.678 -1.537 -32.121 1.00 55.62 432 TYR A O 1
ATOM 3350 N N . GLY A 1 433 ? -10.314 -1.984 -29.952 1.00 58.97 433 GLY A N 1
ATOM 3351 C CA . GLY A 1 433 ? -10.057 -0.599 -29.547 1.00 58.97 433 GLY A CA 1
ATOM 3352 C C . GLY A 1 433 ? -9.932 -0.450 -28.033 1.00 58.97 433 GLY A C 1
ATOM 3353 O O . GLY A 1 433 ? -10.468 -1.276 -27.298 1.00 58.97 433 GLY A O 1
ATOM 3354 N N . ASP A 1 434 ? -9.203 0.576 -27.585 1.00 66.75 434 ASP A N 1
ATOM 3355 C CA . ASP A 1 434 ? -9.131 0.985 -26.179 1.00 66.75 434 ASP A CA 1
ATOM 3356 C C . ASP A 1 434 ? -10.382 1.777 -25.778 1.00 66.75 434 ASP A C 1
ATOM 3358 O O . ASP A 1 434 ? -10.500 2.980 -26.031 1.00 66.75 434 ASP A O 1
ATOM 3362 N N . TRP A 1 435 ? -11.351 1.071 -25.194 1.00 71.00 435 TRP A N 1
ATOM 3363 C CA . TRP A 1 435 ? -12.652 1.628 -24.842 1.00 71.00 435 TRP A CA 1
ATOM 3364 C C . TRP A 1 435 ? -12.641 2.217 -23.438 1.00 71.00 435 TRP A C 1
ATOM 3366 O O . TRP A 1 435 ? -12.755 1.524 -22.427 1.00 71.00 435 TRP A O 1
ATOM 3376 N N . ASN A 1 436 ? -12.571 3.542 -23.392 1.00 78.00 436 ASN A N 1
ATOM 3377 C CA . ASN A 1 436 ? -12.599 4.310 -22.159 1.00 78.00 436 ASN A CA 1
ATOM 3378 C C . ASN A 1 436 ? -13.998 4.885 -21.908 1.00 78.00 436 ASN A C 1
ATOM 3380 O O . ASN A 1 436 ? -14.316 5.980 -22.373 1.00 78.00 436 ASN A O 1
ATOM 3384 N N . GLY A 1 437 ? -14.832 4.165 -21.152 1.00 82.19 437 GLY A N 1
ATOM 3385 C CA . GLY A 1 437 ? -16.104 4.700 -20.659 1.00 82.19 437 GLY A CA 1
ATOM 3386 C C . GLY A 1 437 ? -15.913 5.892 -19.701 1.00 82.19 437 GLY A C 1
ATOM 3387 O O . GLY A 1 437 ? -14.830 6.075 -19.138 1.00 82.19 437 GLY A O 1
ATOM 3388 N N . PRO A 1 438 ? -16.960 6.700 -19.447 1.00 87.88 438 PRO A N 1
ATOM 3389 C CA . PRO A 1 438 ? -16.847 7.919 -18.639 1.00 87.88 438 PRO A CA 1
ATOM 3390 C C . PRO A 1 438 ? -16.368 7.656 -17.203 1.00 87.88 438 PRO A C 1
ATOM 3392 O O . PRO A 1 438 ? -15.615 8.455 -16.651 1.00 87.88 438 PRO A O 1
ATOM 3395 N N . ASP A 1 439 ? -16.751 6.523 -16.603 1.00 91.00 439 ASP A N 1
ATOM 3396 C CA . ASP A 1 439 ? -16.297 6.138 -15.260 1.00 91.00 439 ASP A CA 1
ATOM 3397 C C . ASP A 1 439 ? -14.790 5.803 -15.250 1.00 91.00 439 ASP A C 1
ATOM 3399 O O . ASP A 1 439 ? -14.071 6.209 -14.336 1.00 91.00 439 ASP A O 1
ATOM 3403 N N . VAL A 1 440 ? -14.292 5.138 -16.300 1.00 92.31 440 VAL A N 1
ATOM 3404 C CA . VAL A 1 440 ? -12.863 4.835 -16.476 1.00 92.31 440 VAL A CA 1
ATOM 3405 C C . VAL A 1 440 ? -12.062 6.120 -16.660 1.00 92.31 440 VAL A C 1
ATOM 3407 O O . VAL A 1 440 ? -11.099 6.343 -15.932 1.00 92.31 440 VAL A O 1
ATOM 3410 N N . GLN A 1 441 ? -12.501 7.014 -17.552 1.00 93.12 441 GLN A N 1
ATOM 3411 C CA . GLN A 1 441 ? -11.847 8.309 -17.776 1.00 93.12 441 GLN A CA 1
ATOM 3412 C C . GLN A 1 441 ? -11.818 9.161 -16.504 1.00 93.12 441 GLN A C 1
ATOM 3414 O O . GLN A 1 441 ? -10.792 9.759 -16.173 1.00 93.12 441 GLN A O 1
ATOM 3419 N N . LYS A 1 442 ? -12.935 9.197 -15.765 1.00 95.31 442 LYS A N 1
ATOM 3420 C CA . LYS A 1 442 ? -13.039 9.923 -14.497 1.00 95.31 442 LYS A CA 1
ATOM 3421 C C . LYS A 1 442 ? -12.031 9.395 -13.479 1.00 95.31 442 LYS A C 1
ATOM 3423 O O . LYS A 1 442 ? -11.319 10.192 -12.869 1.00 95.31 442 LYS A O 1
ATOM 3428 N N . TYR A 1 443 ? -11.956 8.074 -13.314 1.00 97.12 443 TYR A N 1
ATOM 3429 C CA . TYR A 1 443 ? -11.007 7.459 -12.394 1.00 97.12 443 TYR A CA 1
ATOM 3430 C C . TYR A 1 443 ? -9.555 7.671 -12.839 1.00 97.12 443 TYR A C 1
ATOM 3432 O O . TYR A 1 443 ? -8.745 8.149 -12.050 1.00 97.12 443 TYR A O 1
ATOM 3440 N N . ALA A 1 444 ? -9.228 7.385 -14.102 1.00 96.94 444 ALA A N 1
ATOM 3441 C CA . ALA A 1 444 ? -7.879 7.530 -14.644 1.00 96.94 444 ALA A CA 1
ATOM 3442 C C . ALA A 1 444 ? -7.366 8.971 -14.508 1.00 96.94 444 ALA A C 1
ATOM 3444 O O . ALA A 1 444 ? -6.242 9.184 -14.057 1.00 96.94 444 ALA A O 1
ATOM 3445 N N . LYS A 1 445 ? -8.210 9.976 -14.792 1.00 97.56 445 LYS A N 1
ATOM 3446 C CA . LYS A 1 445 ? -7.886 11.394 -14.568 1.00 97.56 445 LYS A CA 1
ATOM 3447 C C . LYS A 1 445 ? -7.611 11.695 -13.093 1.00 97.56 445 LYS A C 1
ATOM 3449 O O . LYS A 1 445 ? -6.658 12.409 -12.785 1.00 97.56 445 LYS A O 1
ATOM 3454 N N . ALA A 1 446 ? -8.432 11.168 -12.182 1.00 98.12 446 ALA A N 1
ATOM 3455 C CA . ALA A 1 446 ? -8.243 11.355 -10.746 1.00 98.12 446 ALA A CA 1
ATOM 3456 C C . ALA A 1 446 ? -6.969 10.660 -10.231 1.00 98.12 446 ALA A C 1
ATOM 3458 O O . ALA A 1 446 ? -6.275 11.217 -9.382 1.00 98.12 446 ALA A O 1
ATOM 3459 N N . ALA A 1 447 ? -6.634 9.478 -10.747 1.00 98.12 447 ALA A N 1
ATOM 3460 C CA . ALA A 1 447 ? -5.465 8.714 -10.327 1.00 98.12 447 ALA A CA 1
ATOM 3461 C C . ALA A 1 447 ? -4.160 9.288 -10.904 1.00 98.12 447 ALA A C 1
ATOM 3463 O O . ALA A 1 447 ? -3.240 9.609 -10.154 1.00 98.12 447 ALA A O 1
ATOM 3464 N N . ASN A 1 448 ? -4.092 9.509 -12.220 1.00 98.38 448 ASN A N 1
ATOM 3465 C CA . ASN A 1 448 ? -2.860 9.924 -12.900 1.00 98.38 448 ASN A CA 1
ATOM 3466 C C . ASN A 1 448 ? -2.346 11.299 -12.467 1.00 98.38 448 ASN A C 1
ATOM 3468 O O . ASN A 1 448 ? -1.140 11.507 -12.473 1.00 98.38 448 ASN A O 1
ATOM 3472 N N . LYS A 1 449 ? -3.215 12.220 -12.026 1.00 98.00 449 LYS A N 1
ATOM 3473 C CA . LYS A 1 449 ? -2.765 13.515 -11.480 1.00 98.00 449 LYS A CA 1
ATOM 3474 C C . LYS A 1 449 ? -2.080 13.409 -10.105 1.00 98.00 449 LYS A C 1
ATOM 3476 O O . LYS A 1 449 ? -1.570 14.411 -9.618 1.00 98.00 449 LYS A O 1
ATOM 3481 N N . ARG A 1 450 ? -2.141 12.243 -9.446 1.00 97.88 450 ARG A N 1
ATOM 3482 C CA . ARG A 1 450 ? -1.550 11.993 -8.117 1.00 97.88 450 ARG A CA 1
ATOM 3483 C C . ARG A 1 450 ? -0.256 11.189 -8.183 1.00 97.88 450 ARG A C 1
ATOM 3485 O O . ARG A 1 450 ? 0.544 11.231 -7.245 1.00 97.88 450 ARG A O 1
ATOM 3492 N N . PHE A 1 451 ? -0.068 10.403 -9.237 1.00 97.19 451 PHE A N 1
ATOM 3493 C CA . PHE A 1 451 ? 1.151 9.629 -9.433 1.00 97.19 451 PHE A CA 1
ATOM 3494 C C . PHE A 1 451 ? 2.318 10.523 -9.864 1.00 97.19 451 PHE A C 1
ATOM 3496 O O . PHE A 1 451 ? 2.140 11.687 -10.208 1.00 97.19 451 PHE A O 1
ATOM 3503 N N . ASP A 1 452 ? 3.520 9.967 -9.778 1.00 94.38 452 ASP A N 1
ATOM 3504 C CA . ASP A 1 452 ? 4.756 10.565 -10.288 1.00 94.38 452 ASP A CA 1
ATOM 3505 C C . ASP A 1 452 ? 4.729 10.757 -11.814 1.00 94.38 452 ASP A C 1
ATOM 3507 O O . ASP A 1 452 ? 5.311 11.701 -12.339 1.00 94.38 452 ASP A O 1
ATOM 3511 N N . GLU A 1 453 ? 3.992 9.896 -12.510 1.00 96.06 453 GLU A N 1
ATOM 3512 C CA . GLU A 1 453 ? 3.680 9.984 -13.933 1.00 96.06 453 GLU A CA 1
ATOM 3513 C C . GLU A 1 453 ? 2.342 9.274 -14.218 1.00 96.06 453 GLU A C 1
ATOM 3515 O O . GLU A 1 453 ? 1.856 8.510 -13.375 1.00 96.06 453 GLU A O 1
ATOM 3520 N N . PRO A 1 454 ? 1.715 9.471 -15.391 1.00 97.31 454 PRO A N 1
ATOM 3521 C CA . PRO A 1 454 ? 0.545 8.690 -15.774 1.00 97.31 454 PRO A CA 1
ATOM 3522 C C . PRO A 1 454 ? 0.850 7.183 -15.791 1.00 97.31 454 PRO A C 1
ATOM 3524 O O . PRO A 1 454 ? 1.746 6.728 -16.496 1.00 97.31 454 PRO A O 1
ATOM 3527 N N . ARG A 1 455 ? 0.082 6.401 -15.023 1.00 97.81 455 ARG A N 1
ATOM 3528 C CA . ARG A 1 455 ? 0.245 4.939 -14.900 1.00 97.81 455 ARG A CA 1
ATOM 3529 C C . ARG A 1 455 ? -1.029 4.160 -15.205 1.00 97.81 455 ARG A C 1
ATOM 3531 O O . ARG A 1 455 ? -0.944 2.983 -15.505 1.00 97.81 455 ARG A O 1
ATOM 3538 N N . VAL A 1 456 ? -2.202 4.786 -15.167 1.00 97.19 456 VAL A N 1
ATOM 3539 C CA . VAL A 1 456 ? -3.455 4.201 -15.668 1.00 97.19 456 VAL A CA 1
ATOM 3540 C C . VAL A 1 456 ? -3.618 4.662 -17.110 1.00 97.19 456 VAL A C 1
ATOM 3542 O O . VAL A 1 456 ? -4.122 5.760 -17.350 1.00 97.19 456 VAL A O 1
ATOM 3545 N N . LEU A 1 457 ? -3.083 3.887 -18.051 1.00 93.75 457 LEU A N 1
ATOM 3546 C CA . LEU A 1 457 ? -2.934 4.323 -19.444 1.00 93.75 457 LEU A CA 1
ATOM 3547 C C . LEU A 1 457 ? -4.008 3.771 -20.381 1.00 93.75 457 LEU A C 1
ATOM 3549 O O . LEU A 1 457 ? -4.256 4.370 -21.421 1.00 93.75 457 LEU A O 1
ATOM 3553 N N . HIS A 1 458 ? -4.635 2.664 -19.995 1.00 89.38 458 HIS A N 1
ATOM 3554 C CA . HIS A 1 458 ? -5.566 1.912 -20.823 1.00 89.38 458 HIS A CA 1
ATOM 3555 C C . HIS A 1 458 ? -6.957 1.890 -20.189 1.00 89.38 458 HIS A C 1
ATOM 3557 O O . HIS A 1 458 ? -7.120 2.032 -18.971 1.00 89.38 458 HIS A O 1
ATOM 3563 N N . GLY A 1 459 ? -7.956 1.634 -21.020 1.00 87.31 459 GLY A N 1
ATOM 3564 C CA . GLY A 1 459 ? -9.316 1.350 -20.613 1.00 87.31 459 GLY A CA 1
ATOM 3565 C C . GLY A 1 459 ? -9.440 0.058 -19.825 1.00 87.31 459 GLY A C 1
ATOM 3566 O O . GLY A 1 459 ? -8.575 -0.821 -19.857 1.00 87.31 459 GLY A O 1
ATOM 3567 N N . ALA A 1 460 ? -10.547 -0.041 -19.092 1.00 88.81 460 ALA A N 1
ATOM 3568 C CA . ALA A 1 460 ? -10.808 -1.180 -18.234 1.00 88.81 460 ALA A CA 1
ATOM 3569 C C . ALA A 1 460 ? -11.011 -2.461 -19.047 1.00 88.81 460 ALA A C 1
ATOM 3571 O O . ALA A 1 460 ? -11.730 -2.474 -20.050 1.00 88.81 460 ALA A O 1
ATOM 3572 N N . GLN A 1 461 ? -10.396 -3.554 -18.593 1.00 85.75 461 GLN A N 1
ATOM 3573 C CA . GLN A 1 461 ? -10.364 -4.781 -19.372 1.00 85.75 461 GLN A CA 1
ATOM 3574 C C . GLN A 1 461 ? -11.747 -5.437 -19.534 1.00 85.75 461 GLN A C 1
ATOM 3576 O O . GLN A 1 461 ? -12.000 -6.095 -20.545 1.00 85.75 461 GLN A O 1
ATOM 3581 N N . ASP A 1 462 ? -12.656 -5.193 -18.585 1.00 80.50 462 ASP A N 1
ATOM 3582 C CA . ASP A 1 462 ? -14.074 -5.570 -18.637 1.00 80.50 462 ASP A CA 1
ATOM 3583 C C . ASP A 1 462 ? -14.880 -4.837 -19.726 1.00 80.50 462 ASP A C 1
ATOM 3585 O O . ASP A 1 462 ? -16.048 -5.160 -19.955 1.00 80.50 462 ASP A O 1
ATOM 3589 N N . GLY A 1 463 ? -14.258 -3.871 -20.411 1.00 72.69 463 GLY A N 1
ATOM 3590 C CA . GLY A 1 463 ? -14.784 -3.164 -21.574 1.00 72.69 463 GLY A CA 1
ATOM 3591 C C . GLY A 1 463 ? -14.340 -3.702 -22.941 1.00 72.69 463 GLY A C 1
ATOM 3592 O O . GLY A 1 463 ? -14.933 -3.297 -23.935 1.00 72.69 463 GLY A O 1
ATOM 3593 N N . TYR A 1 464 ? -13.348 -4.599 -23.045 1.00 68.81 464 TYR A N 1
ATOM 3594 C CA . TYR A 1 464 ? -12.914 -5.155 -24.346 1.00 68.81 464 TYR A CA 1
ATOM 3595 C C . TYR A 1 464 ? -13.809 -6.336 -24.793 1.00 68.81 464 TYR A C 1
ATOM 3597 O O . TYR A 1 464 ? -14.217 -7.141 -23.963 1.00 68.81 464 TYR A O 1
ATOM 3605 N N . GLY A 1 465 ? -14.141 -6.445 -26.094 1.00 48.75 465 GLY A N 1
ATOM 3606 C CA . GLY A 1 465 ? -15.159 -7.370 -26.652 1.00 48.75 465 GLY A CA 1
ATOM 3607 C C . GLY A 1 465 ? -14.713 -8.814 -26.990 1.00 48.75 465 GLY A C 1
ATOM 3608 O O . GLY A 1 465 ? -13.535 -9.044 -27.253 1.00 48.75 465 GLY A O 1
ATOM 3609 N N . GLY A 1 466 ? -15.664 -9.787 -26.986 1.00 51.06 466 GLY A N 1
ATOM 3610 C CA . GLY A 1 466 ? -15.414 -11.235 -27.243 1.00 51.06 466 GLY A CA 1
ATOM 3611 C C . GLY A 1 466 ? -15.941 -12.401 -26.328 1.00 51.06 466 GLY A C 1
ATOM 3612 O O . GLY A 1 466 ? -15.648 -13.536 -26.681 1.00 51.06 466 GLY A O 1
ATOM 3613 N N . ASN A 1 467 ? -16.690 -12.252 -25.211 1.00 45.25 467 ASN A N 1
ATOM 3614 C CA . ASN A 1 467 ? -17.253 -13.373 -24.394 1.00 45.25 467 ASN A CA 1
ATOM 3615 C C . ASN A 1 467 ? -18.489 -12.912 -23.558 1.00 45.25 467 ASN A C 1
ATOM 3617 O O . ASN A 1 467 ? -18.441 -11.810 -23.009 1.00 45.25 467 ASN A O 1
ATOM 3621 N N . PRO A 1 468 ? -19.597 -13.681 -23.421 1.00 59.12 468 PRO A N 1
ATOM 3622 C CA . PRO A 1 468 ? -20.902 -13.125 -23.032 1.00 59.12 468 PRO A CA 1
ATOM 3623 C C . PRO A 1 468 ? -21.165 -12.785 -21.558 1.00 59.12 468 PRO A C 1
ATOM 3625 O O . PRO A 1 468 ? -22.210 -12.192 -21.320 1.00 59.12 468 PRO A O 1
ATOM 3628 N N . LYS A 1 469 ? -20.320 -13.144 -20.571 1.00 61.09 469 LYS A N 1
ATOM 3629 C CA . LYS A 1 469 ? -20.610 -12.864 -19.139 1.00 61.09 469 LYS A CA 1
ATOM 3630 C C . LYS A 1 469 ? -19.656 -11.845 -18.492 1.00 61.09 469 LYS A C 1
ATOM 3632 O O . LYS A 1 469 ? -20.115 -10.780 -18.097 1.00 61.09 469 LYS A O 1
ATOM 3637 N N . TYR A 1 470 ? -18.346 -12.114 -18.446 1.00 62.00 470 TYR A N 1
ATOM 3638 C CA . TYR A 1 470 ? -17.333 -11.224 -17.845 1.00 62.00 470 TYR A CA 1
ATOM 3639 C C . TYR A 1 470 ? -16.015 -11.278 -18.616 1.00 62.00 470 TYR A C 1
ATOM 3641 O O . TYR A 1 470 ? -15.140 -12.100 -18.349 1.00 62.00 470 TYR A O 1
ATOM 3649 N N . MET A 1 471 ? -15.869 -10.422 -19.620 1.00 68.69 471 MET A N 1
ATOM 3650 C CA . MET A 1 471 ? -14.603 -10.325 -20.337 1.00 68.69 471 MET A CA 1
ATOM 3651 C C . MET A 1 471 ? -13.515 -9.632 -19.543 1.00 68.69 471 MET A C 1
ATOM 3653 O O . MET A 1 471 ? -13.782 -8.911 -18.593 1.00 68.69 471 MET A O 1
ATOM 3657 N N . GLY A 1 472 ? -12.271 -9.885 -19.942 1.00 72.19 472 GLY A N 1
ATOM 3658 C CA . GLY A 1 472 ? -11.102 -9.245 -19.356 1.00 72.19 472 GLY A CA 1
ATOM 3659 C C . GLY A 1 472 ? -10.613 -9.873 -18.057 1.00 72.19 472 GLY A C 1
ATOM 3660 O O . GLY A 1 472 ? -9.481 -9.600 -17.670 1.00 72.19 472 GLY A O 1
ATOM 3661 N N . LEU A 1 473 ? -11.397 -10.761 -17.435 1.00 86.06 473 LEU A N 1
ATOM 3662 C CA . LEU A 1 473 ? -10.946 -11.516 -16.270 1.00 86.06 473 LEU A CA 1
ATOM 3663 C C . LEU A 1 473 ? -9.696 -12.331 -16.605 1.00 86.06 473 LEU A C 1
ATOM 3665 O O . LEU A 1 473 ? -9.619 -12.975 -17.659 1.00 86.06 473 LEU A O 1
ATOM 3669 N N . THR A 1 474 ? -8.731 -12.288 -15.696 1.00 86.12 474 THR A N 1
ATOM 3670 C CA . THR A 1 474 ? -7.417 -12.924 -15.830 1.00 86.12 474 THR A CA 1
ATOM 3671 C C . THR A 1 474 ? -7.293 -14.098 -14.866 1.00 86.12 474 THR A C 1
ATOM 3673 O O . THR A 1 474 ? -7.946 -14.124 -13.827 1.00 86.12 474 THR A O 1
ATOM 3676 N N . ASP A 1 475 ? -6.424 -15.052 -15.187 1.00 89.56 475 ASP A N 1
ATOM 3677 C CA . ASP A 1 475 ? -6.040 -16.121 -14.261 1.00 89.56 475 ASP A CA 1
ATOM 3678 C C . ASP A 1 475 ? -5.020 -15.632 -13.206 1.00 89.56 475 ASP A C 1
ATOM 3680 O O . ASP A 1 475 ? -4.736 -16.341 -12.244 1.00 89.56 475 ASP A O 1
ATOM 3684 N N . ASP A 1 476 ? -4.515 -14.399 -13.346 1.00 91.19 476 ASP A N 1
ATOM 3685 C CA . ASP A 1 476 ? -3.669 -13.722 -12.356 1.00 91.19 476 ASP A CA 1
ATOM 3686 C C . ASP A 1 476 ? -4.468 -13.196 -11.142 1.00 91.19 476 ASP A C 1
ATOM 3688 O O . ASP A 1 476 ? -5.702 -13.202 -11.096 1.00 91.19 476 ASP A O 1
ATOM 3692 N N . THR A 1 477 ? -3.745 -12.654 -10.161 1.00 95.31 477 THR A N 1
ATOM 3693 C CA . THR A 1 477 ? -4.326 -11.863 -9.074 1.00 95.31 477 THR A CA 1
ATOM 3694 C C . THR A 1 477 ? -4.879 -10.532 -9.597 1.00 95.31 477 THR A C 1
ATOM 3696 O O . THR A 1 477 ? -4.270 -9.835 -10.410 1.00 95.31 477 THR A O 1
ATOM 3699 N N . ALA A 1 478 ? -6.037 -10.140 -9.083 1.00 96.88 478 ALA A N 1
ATOM 3700 C CA . ALA A 1 478 ? -6.612 -8.813 -9.236 1.00 96.88 478 ALA A CA 1
ATOM 3701 C C . ALA A 1 478 ? -6.942 -8.237 -7.856 1.00 96.88 478 ALA A C 1
ATOM 3703 O O . ALA A 1 478 ? -6.977 -8.957 -6.854 1.00 96.88 478 ALA A O 1
ATOM 3704 N N . TYR A 1 479 ? -7.200 -6.938 -7.783 1.00 97.94 479 TYR A N 1
ATOM 3705 C CA . TYR A 1 479 ? -7.630 -6.309 -6.544 1.00 97.94 479 TYR A CA 1
ATOM 3706 C C . TYR A 1 479 ? -8.613 -5.171 -6.779 1.00 97.94 479 TYR A C 1
ATOM 3708 O O . TYR A 1 479 ? -8.519 -4.442 -7.761 1.00 97.94 479 TYR A O 1
ATOM 3716 N N . ALA A 1 480 ? -9.568 -5.025 -5.867 1.00 97.62 480 ALA A N 1
ATOM 3717 C CA . ALA A 1 480 ? -10.497 -3.906 -5.840 1.00 97.62 480 ALA A CA 1
ATOM 3718 C C . ALA A 1 480 ? -10.078 -2.894 -4.771 1.00 97.62 480 ALA A C 1
ATOM 3720 O O . ALA A 1 480 ? -9.700 -3.283 -3.664 1.00 97.62 480 ALA A O 1
ATOM 3721 N N . VAL A 1 481 ? -10.190 -1.610 -5.099 1.00 97.81 481 VAL A N 1
ATOM 3722 C CA . VAL A 1 481 ? -9.931 -0.459 -4.233 1.00 97.81 481 VAL A CA 1
ATOM 3723 C C . VAL A 1 481 ? -11.234 0.317 -4.075 1.00 97.81 481 VAL A C 1
ATOM 3725 O O . VAL A 1 481 ? -11.809 0.799 -5.054 1.00 97.81 481 VAL A O 1
ATOM 3728 N N . PHE A 1 482 ? -11.715 0.416 -2.839 1.00 97.12 482 PHE A N 1
ATOM 3729 C CA . PHE A 1 482 ? -12.934 1.143 -2.501 1.00 97.12 482 PHE A CA 1
ATOM 3730 C C . PHE A 1 482 ? -12.609 2.579 -2.052 1.00 97.12 482 PHE A C 1
ATOM 3732 O O . PHE A 1 482 ? -11.548 2.811 -1.470 1.00 97.12 482 PHE A O 1
ATOM 3739 N N . PRO A 1 483 ? -13.544 3.534 -2.229 1.00 96.06 483 PRO A N 1
ATOM 3740 C CA . PRO A 1 483 ? -13.400 4.925 -1.775 1.00 96.06 483 PRO A CA 1
ATOM 3741 C C . PRO A 1 483 ? -13.081 5.142 -0.295 1.00 96.06 483 PRO A C 1
ATOM 3743 O O . PRO A 1 483 ? -12.644 6.220 0.081 1.00 96.06 483 PRO A O 1
ATOM 3746 N N . ASP A 1 484 ? -13.344 4.154 0.555 1.00 90.88 484 ASP A N 1
ATOM 3747 C CA . ASP A 1 484 ? -13.121 4.224 2.000 1.00 90.88 484 ASP A CA 1
ATOM 3748 C C . ASP A 1 484 ? -11.873 3.449 2.454 1.00 90.88 484 ASP A C 1
ATOM 3750 O O . ASP A 1 484 ? -11.738 3.106 3.630 1.00 90.88 484 ASP A O 1
ATOM 3754 N N . GLY A 1 485 ? -10.978 3.123 1.517 1.00 92.56 485 GLY A N 1
ATOM 3755 C CA . GLY A 1 485 ? -9.721 2.425 1.791 1.00 92.56 485 GLY A CA 1
ATOM 3756 C C . GLY A 1 485 ? -9.870 0.922 2.036 1.00 92.56 485 GLY A C 1
ATOM 3757 O O . GLY A 1 485 ? -8.887 0.244 2.358 1.00 92.56 485 GLY A O 1
ATOM 3758 N N . ARG A 1 486 ? -11.081 0.366 1.890 1.00 94.06 486 ARG A N 1
ATOM 3759 C CA . ARG A 1 486 ? -11.259 -1.089 1.847 1.00 94.06 486 ARG A CA 1
ATOM 3760 C C . ARG A 1 486 ? -10.710 -1.663 0.545 1.00 94.06 486 ARG A C 1
ATOM 3762 O O . ARG A 1 486 ? -10.736 -1.025 -0.507 1.00 94.06 486 ARG A O 1
ATOM 3769 N N . THR A 1 487 ? -10.253 -2.903 0.626 1.00 95.44 487 THR A N 1
ATOM 3770 C CA . THR A 1 487 ? -9.658 -3.646 -0.478 1.00 95.44 487 THR A CA 1
ATOM 3771 C C . THR A 1 487 ? -10.163 -5.077 -0.528 1.00 95.44 487 THR A C 1
ATOM 3773 O O . THR A 1 487 ? -10.602 -5.650 0.474 1.00 95.44 487 THR A O 1
ATOM 3776 N N . PHE A 1 488 ? -10.101 -5.676 -1.711 1.00 96.38 488 PHE A N 1
ATOM 3777 C CA . PHE A 1 488 ? -10.383 -7.094 -1.899 1.00 96.38 488 PHE A CA 1
ATOM 3778 C C . PHE A 1 488 ? -9.393 -7.684 -2.892 1.00 96.38 488 PHE A C 1
ATOM 3780 O O . PHE A 1 488 ? -9.274 -7.165 -3.994 1.00 96.38 488 PHE A O 1
ATOM 3787 N N . ILE A 1 489 ? -8.681 -8.741 -2.496 1.00 97.19 489 ILE A N 1
ATOM 3788 C CA . ILE A 1 489 ? -7.752 -9.468 -3.369 1.00 97.19 489 ILE A CA 1
ATOM 3789 C C . ILE A 1 489 ? -8.503 -10.651 -3.973 1.00 97.19 489 ILE A C 1
ATOM 3791 O O . ILE A 1 489 ? -9.054 -11.464 -3.233 1.00 97.19 489 ILE A O 1
ATOM 3795 N N . MET A 1 490 ? -8.498 -10.737 -5.296 1.00 96.94 490 MET A N 1
ATOM 3796 C CA . MET A 1 490 ? -9.124 -11.797 -6.078 1.00 96.94 490 MET A CA 1
ATOM 3797 C C . MET A 1 490 ? -8.019 -12.659 -6.686 1.00 96.94 490 MET A C 1
ATOM 3799 O O . MET A 1 490 ? -7.285 -12.194 -7.554 1.00 96.94 490 MET A O 1
ATOM 3803 N N . GLU A 1 491 ? -7.877 -13.898 -6.223 1.00 95.69 491 GLU A N 1
ATOM 3804 C CA . GLU A 1 491 ? -6.867 -14.830 -6.735 1.00 95.69 491 GLU A CA 1
ATOM 3805 C C . GLU A 1 491 ? -7.460 -15.667 -7.873 1.00 95.69 491 GLU A C 1
ATOM 3807 O O . GLU A 1 491 ? -8.279 -16.561 -7.650 1.00 95.69 491 GLU A O 1
ATOM 3812 N N . GLY A 1 492 ? -7.057 -15.342 -9.103 1.00 93.69 492 GLY A N 1
ATOM 3813 C CA . GLY A 1 492 ? -7.501 -16.016 -10.316 1.00 93.69 492 GLY A CA 1
ATOM 3814 C C . GLY A 1 492 ? -8.909 -15.642 -10.778 1.00 93.69 492 GLY A C 1
ATOM 3815 O O . GLY A 1 492 ? -9.650 -14.898 -10.126 1.00 93.69 492 GLY A O 1
ATOM 3816 N N . ARG A 1 493 ? -9.283 -16.185 -11.941 1.00 92.12 493 ARG A N 1
ATOM 3817 C CA . ARG A 1 493 ? -10.521 -15.836 -12.650 1.00 92.12 493 ARG A CA 1
ATOM 3818 C C . ARG A 1 493 ? -11.774 -16.075 -11.810 1.00 92.12 493 ARG A C 1
ATOM 3820 O O . ARG A 1 493 ? -12.622 -15.195 -11.740 1.00 92.12 493 ARG A O 1
ATOM 3827 N N . LYS A 1 494 ? -11.878 -17.221 -11.131 1.00 92.25 494 LYS A N 1
ATOM 3828 C CA . LYS A 1 494 ? -13.069 -17.582 -10.342 1.00 92.25 494 LYS A CA 1
ATOM 3829 C C . LYS A 1 494 ? -13.384 -16.552 -9.248 1.00 92.25 494 LYS A C 1
ATOM 3831 O O . LYS A 1 494 ? -14.525 -16.128 -9.117 1.00 92.25 494 LYS A O 1
ATOM 3836 N N . ALA A 1 495 ? -12.375 -16.100 -8.500 1.00 93.25 495 ALA A N 1
ATOM 3837 C CA . ALA A 1 495 ? -12.566 -15.085 -7.461 1.00 93.25 495 ALA A CA 1
ATOM 3838 C C . ALA A 1 495 ? -12.973 -13.721 -8.046 1.00 93.25 495 ALA A C 1
ATOM 3840 O O . ALA A 1 495 ? -13.699 -12.957 -7.410 1.00 93.25 495 ALA A O 1
ATOM 3841 N N . GLN A 1 496 ? -12.514 -13.409 -9.262 1.00 93.19 496 GLN A N 1
ATOM 3842 C CA . GLN A 1 496 ? -12.940 -12.210 -9.979 1.00 93.19 496 GLN A CA 1
ATOM 3843 C C . GLN A 1 496 ? -14.396 -12.331 -10.447 1.00 93.19 496 GLN A C 1
ATOM 3845 O O . GLN A 1 496 ? -15.156 -11.384 -10.273 1.00 93.19 496 GLN A O 1
ATOM 3850 N N . GLU A 1 497 ? -14.813 -13.485 -10.974 1.00 90.50 497 GLU A N 1
ATOM 3851 C CA . GLU A 1 497 ? -16.213 -13.749 -11.344 1.00 90.50 497 GLU A CA 1
ATOM 3852 C C . GLU A 1 497 ? -17.140 -13.601 -10.138 1.00 90.50 497 GLU A C 1
ATOM 3854 O O . GLU A 1 497 ? -18.106 -12.848 -10.212 1.00 90.50 497 GLU A O 1
ATOM 3859 N N . GLU A 1 498 ? -16.799 -14.218 -9.003 1.00 91.25 498 GLU A N 1
ATOM 3860 C CA . GLU A 1 498 ? -17.557 -14.094 -7.752 1.00 91.25 498 GLU A CA 1
ATOM 3861 C C . GLU A 1 498 ? -17.671 -12.629 -7.298 1.00 91.25 498 GLU A C 1
ATOM 3863 O O . GLU A 1 498 ? -18.737 -12.185 -6.867 1.00 91.25 498 GLU A O 1
ATOM 3868 N N . PHE A 1 499 ? -16.596 -11.845 -7.440 1.00 93.25 499 PHE A N 1
ATOM 3869 C CA . PHE A 1 499 ? -16.616 -10.415 -7.134 1.00 93.25 499 PHE A CA 1
ATOM 3870 C C . PHE A 1 499 ? -17.520 -9.616 -8.076 1.00 93.25 499 PHE A C 1
ATOM 3872 O O . PHE A 1 499 ? -18.273 -8.749 -7.626 1.00 93.25 499 PHE A O 1
ATOM 3879 N N . TYR A 1 500 ? -17.486 -9.910 -9.374 1.00 90.88 500 TYR A N 1
ATOM 3880 C CA . TYR A 1 500 ? -18.320 -9.250 -10.377 1.00 90.88 500 TYR A CA 1
ATOM 3881 C C . TYR A 1 500 ? -19.800 -9.632 -10.235 1.00 90.88 500 TYR A C 1
ATOM 3883 O O . TYR A 1 500 ? -20.665 -8.751 -10.275 1.00 90.88 500 TYR A O 1
ATOM 3891 N N . ASP A 1 501 ? -20.095 -10.909 -9.992 1.00 88.69 501 ASP A N 1
ATOM 3892 C CA . ASP A 1 501 ? -21.432 -11.403 -9.658 1.00 88.69 501 ASP A CA 1
ATOM 3893 C C . ASP A 1 501 ? -21.946 -10.697 -8.389 1.00 88.69 501 ASP A C 1
ATOM 3895 O O . ASP A 1 501 ? -23.057 -10.159 -8.387 1.00 88.69 501 ASP A O 1
ATOM 3899 N N . ALA A 1 502 ? -21.116 -10.576 -7.343 1.00 90.19 502 ALA A N 1
ATOM 3900 C CA . ALA A 1 502 ? -21.472 -9.836 -6.135 1.00 90.19 502 ALA A CA 1
ATOM 3901 C C . ALA A 1 502 ? -21.733 -8.357 -6.430 1.00 90.19 502 ALA A C 1
ATOM 3903 O O . ALA A 1 502 ? -22.759 -7.830 -6.011 1.00 90.19 502 ALA A O 1
ATOM 3904 N N . LEU A 1 503 ? -20.903 -7.667 -7.223 1.00 88.81 503 LEU A N 1
ATOM 3905 C CA . LEU A 1 503 ? -21.193 -6.295 -7.668 1.00 88.81 503 LEU A CA 1
ATOM 3906 C C . LEU A 1 503 ? -22.569 -6.184 -8.351 1.00 88.81 503 LEU A C 1
ATOM 3908 O O . LEU A 1 503 ? -23.176 -5.107 -8.320 1.00 88.81 503 LEU A O 1
ATOM 3912 N N . GLY A 1 504 ? -23.114 -7.293 -8.858 1.00 87.00 504 GLY A N 1
ATOM 3913 C CA . GLY A 1 504 ? -24.276 -7.334 -9.735 1.00 87.00 504 GLY A CA 1
ATOM 3914 C C . GLY A 1 504 ? -23.901 -6.811 -11.112 1.00 87.00 504 GLY A C 1
ATOM 3915 O O . GLY A 1 504 ? -24.723 -6.164 -11.761 1.00 87.00 504 GLY A O 1
ATOM 3916 N N . ARG A 1 505 ? -22.629 -6.984 -11.502 1.00 84.38 505 ARG A N 1
ATOM 3917 C CA . ARG A 1 505 ? -22.096 -6.476 -12.759 1.00 84.38 505 ARG A CA 1
ATOM 3918 C C . ARG A 1 505 ? -22.871 -7.135 -13.885 1.00 84.38 505 ARG A C 1
ATOM 3920 O O . ARG A 1 505 ? -22.885 -8.359 -14.013 1.00 84.38 505 ARG A O 1
ATOM 3927 N N . GLN A 1 506 ? -23.556 -6.315 -14.669 1.00 69.88 506 GLN A N 1
ATOM 3928 C CA . GLN A 1 506 ? -24.285 -6.814 -15.818 1.00 69.88 506 GLN A CA 1
ATOM 3929 C C . GLN A 1 506 ? -23.293 -7.088 -16.939 1.00 69.88 506 GLN A C 1
ATOM 3931 O O . GLN A 1 506 ? -22.491 -6.226 -17.311 1.00 69.88 506 GLN A O 1
ATOM 3936 N N . ALA A 1 507 ? -23.351 -8.312 -17.450 1.00 61.00 507 ALA A N 1
ATOM 3937 C CA . ALA A 1 507 ? -22.703 -8.657 -18.694 1.00 61.00 507 ALA A CA 1
ATOM 3938 C C . ALA A 1 507 ? -23.243 -7.780 -19.828 1.00 61.00 507 ALA A C 1
ATOM 3940 O O . ALA A 1 507 ? -24.379 -7.298 -19.763 1.00 61.00 507 ALA A O 1
ATOM 3941 N N . LYS A 1 508 ? -22.447 -7.601 -20.885 1.00 56.59 508 LYS A N 1
ATOM 3942 C CA . LYS A 1 508 ? -22.903 -6.953 -22.118 1.00 56.59 508 LYS A CA 1
ATOM 3943 C C . LYS A 1 508 ? -24.213 -7.615 -22.570 1.00 56.59 508 LYS A C 1
ATOM 3945 O O . LYS A 1 508 ? -24.206 -8.793 -22.915 1.00 56.59 508 LYS A O 1
ATOM 3950 N N . GLN A 1 509 ? -25.320 -6.871 -22.591 1.00 51.03 509 GLN A N 1
ATOM 3951 C CA . GLN A 1 509 ? -26.505 -7.303 -23.330 1.00 51.03 509 GLN A CA 1
ATOM 3952 C C . GLN A 1 509 ? -26.275 -6.967 -24.809 1.00 51.03 509 GLN A C 1
ATOM 3954 O O . GLN A 1 509 ? -26.042 -5.795 -25.121 1.00 51.03 509 GLN A O 1
ATOM 3959 N N . PRO A 1 510 ? -26.291 -7.953 -25.724 1.00 46.53 510 PRO A N 1
ATOM 3960 C CA . PRO A 1 510 ? -26.296 -7.670 -27.156 1.00 46.53 510 PRO A CA 1
ATOM 3961 C C . PRO A 1 510 ? -27.485 -6.754 -27.484 1.00 46.53 510 PRO A C 1
ATOM 3963 O O . PRO A 1 510 ? -28.608 -7.050 -27.080 1.00 46.53 510 PRO A O 1
ATOM 3966 N N . GLY A 1 511 ? -27.242 -5.630 -28.163 1.00 47.44 511 GLY A N 1
ATOM 3967 C CA . GLY A 1 511 ? -28.302 -4.725 -28.620 1.00 47.44 511 GLY A CA 1
ATOM 3968 C C . GLY A 1 511 ? -28.913 -3.767 -27.586 1.00 47.44 511 GLY A C 1
ATOM 3969 O O . GLY A 1 511 ? -29.977 -3.213 -27.859 1.00 47.44 511 GLY A O 1
ATOM 3970 N N . ALA A 1 512 ? -28.299 -3.531 -26.417 1.00 45.12 512 ALA A N 1
ATOM 3971 C CA . ALA A 1 512 ? -28.776 -2.468 -25.524 1.00 45.12 512 ALA A CA 1
ATOM 3972 C C . ALA A 1 512 ? -28.609 -1.089 -26.208 1.00 45.12 512 ALA A C 1
ATOM 3974 O O . ALA A 1 512 ? -27.477 -0.714 -26.529 1.00 45.12 512 ALA A O 1
ATOM 3975 N N . PRO A 1 513 ? -29.697 -0.332 -26.458 1.00 41.56 513 PRO A N 1
ATOM 3976 C CA . PRO A 1 513 ? -29.615 0.927 -27.182 1.00 41.56 513 PRO A CA 1
ATOM 3977 C C . PRO A 1 513 ? -28.802 1.957 -26.397 1.00 41.56 513 PRO A C 1
ATOM 3979 O O . PRO A 1 513 ? -28.929 2.108 -25.179 1.00 41.56 513 PRO A O 1
ATOM 3982 N N . VAL A 1 514 ? -27.965 2.682 -27.133 1.00 41.72 514 VAL A N 1
ATOM 3983 C CA . VAL A 1 514 ? -27.125 3.764 -26.628 1.00 41.72 514 VAL A CA 1
ATOM 3984 C C . VAL A 1 514 ? -28.015 4.884 -26.072 1.00 41.72 514 VAL A C 1
ATOM 3986 O O . VAL A 1 514 ? -28.776 5.501 -26.807 1.00 41.72 514 VAL A O 1
ATOM 3989 N N . GLY A 1 515 ? -27.904 5.162 -24.771 1.00 42.53 515 GLY A N 1
ATOM 3990 C CA . GLY A 1 515 ? -28.161 6.494 -24.212 1.00 42.53 515 GLY A CA 1
ATOM 3991 C C . GLY A 1 515 ? -29.602 7.018 -24.172 1.00 42.53 515 GLY A C 1
ATOM 3992 O O . GLY A 1 515 ? -29.834 8.131 -24.631 1.00 42.53 515 GLY A O 1
ATOM 3993 N N . VAL A 1 516 ? -30.540 6.331 -23.506 1.00 32.66 516 VAL A N 1
ATOM 3994 C CA . VAL A 1 516 ? -31.790 6.990 -23.065 1.00 32.66 516 VAL A CA 1
ATOM 3995 C C . VAL A 1 516 ? -31.872 7.030 -21.533 1.00 32.66 516 VAL A C 1
ATOM 3997 O O . VAL A 1 516 ? -32.095 5.991 -20.900 1.00 32.66 516 VAL A O 1
ATOM 4000 N N . PRO A 1 517 ? -31.702 8.207 -20.899 1.00 33.66 517 PRO A N 1
ATOM 4001 C CA . PRO A 1 517 ? -32.034 8.396 -19.490 1.00 33.66 517 PRO A CA 1
ATOM 4002 C C . PRO A 1 517 ? -33.499 8.004 -19.247 1.00 33.66 517 PRO A C 1
ATOM 4004 O O . PRO A 1 517 ? -34.404 8.596 -19.825 1.00 33.66 517 PRO A O 1
ATOM 4007 N N . GLY A 1 518 ? -33.735 6.988 -18.410 1.00 38.06 518 GLY A N 1
ATOM 4008 C CA . GLY A 1 518 ? -35.086 6.522 -18.062 1.00 38.06 518 GLY A CA 1
ATOM 4009 C C . GLY A 1 518 ? -35.476 5.131 -18.573 1.00 38.06 518 GLY A C 1
ATOM 4010 O O . GLY A 1 518 ? -36.602 4.700 -18.322 1.00 38.06 518 GLY A O 1
ATOM 4011 N N . TRP A 1 519 ? -34.581 4.388 -19.232 1.00 34.81 519 TRP A N 1
ATOM 4012 C CA . TRP A 1 519 ? -34.888 3.012 -19.630 1.00 34.81 519 TRP A CA 1
ATOM 4013 C C . TRP A 1 519 ? -35.040 2.088 -18.407 1.00 34.81 519 TRP A C 1
ATOM 4015 O O . TRP A 1 519 ? -34.086 1.845 -17.666 1.00 34.81 519 TRP A O 1
ATOM 4025 N N . LYS A 1 520 ? -36.255 1.566 -18.193 1.00 37.12 520 LYS A N 1
ATOM 4026 C CA . LYS A 1 520 ? -36.521 0.452 -17.273 1.00 37.12 520 LYS A CA 1
ATOM 4027 C C . LYS A 1 520 ? -36.547 -0.844 -18.089 1.00 37.12 520 LYS A C 1
ATOM 4029 O O . LYS A 1 520 ? -37.279 -0.891 -19.080 1.00 37.12 520 LYS A O 1
ATOM 4034 N N . PRO A 1 521 ? -35.815 -1.898 -17.692 1.00 40.16 521 PRO A N 1
ATOM 4035 C CA . PRO A 1 521 ? -35.901 -3.178 -18.380 1.00 40.16 521 PRO A CA 1
ATOM 4036 C C . PRO A 1 521 ? -37.343 -3.695 -18.321 1.00 40.16 521 PRO A C 1
ATOM 4038 O O . PRO A 1 521 ? -37.963 -3.715 -17.255 1.00 40.16 521 PRO A O 1
ATOM 4041 N N . LYS A 1 522 ? -37.887 -4.110 -19.472 1.00 35.19 522 LYS A N 1
ATOM 4042 C CA . LYS A 1 522 ? -39.157 -4.843 -19.519 1.00 35.19 522 LYS A CA 1
ATOM 4043 C C . LYS A 1 522 ? -38.953 -6.158 -18.768 1.00 35.19 522 LYS A C 1
ATOM 4045 O O . LYS A 1 522 ? -38.232 -7.034 -19.235 1.00 35.19 522 LYS A O 1
ATOM 4050 N N . VAL A 1 523 ? -39.590 -6.289 -17.607 1.00 34.94 523 VAL A N 1
ATOM 4051 C CA . VAL A 1 523 ? -39.746 -7.580 -16.933 1.00 34.94 523 VAL A CA 1
ATOM 4052 C C . VAL A 1 523 ? -40.616 -8.435 -17.846 1.00 34.94 523 VAL A C 1
ATOM 4054 O O . VAL A 1 523 ? -41.813 -8.186 -17.978 1.00 34.94 523 VAL A O 1
ATOM 4057 N N . ILE A 1 524 ? -40.014 -9.411 -18.521 1.00 38.38 524 ILE A N 1
ATOM 4058 C CA . ILE A 1 524 ? -40.775 -10.437 -19.229 1.00 38.38 524 ILE A CA 1
ATOM 4059 C C . ILE A 1 524 ? -41.340 -11.354 -18.143 1.00 38.38 524 ILE A C 1
ATOM 4061 O O . ILE A 1 524 ? -40.643 -12.225 -17.627 1.00 38.38 524 ILE A O 1
ATOM 4065 N N . GLN A 1 525 ? -42.585 -11.103 -17.732 1.00 37.31 525 GLN A N 1
ATOM 4066 C CA . GLN A 1 525 ? -43.340 -12.072 -16.945 1.00 37.31 525 GLN A CA 1
ATOM 4067 C C . GLN A 1 525 ? -43.541 -13.325 -17.798 1.00 37.31 525 GLN A C 1
ATOM 4069 O O . GLN A 1 525 ? -43.938 -13.239 -18.960 1.00 37.31 525 GLN A O 1
ATOM 4074 N N . GLY A 1 526 ? -43.198 -14.471 -17.211 1.00 38.88 526 GLY A N 1
ATOM 4075 C CA . GLY A 1 526 ? -43.155 -15.765 -17.874 1.00 38.88 526 GLY A CA 1
ATOM 4076 C C . GLY A 1 526 ? -44.436 -16.086 -18.637 1.00 38.88 526 GLY A C 1
ATOM 4077 O O . GLY A 1 526 ? -45.498 -16.280 -18.048 1.00 38.88 526 GLY A O 1
ATOM 4078 N N . GLY A 1 527 ? -44.304 -16.200 -19.955 1.00 36.12 527 GLY A N 1
ATOM 4079 C CA . GLY A 1 527 ? -45.255 -16.934 -20.770 1.00 36.12 527 GLY A CA 1
ATOM 4080 C C . GLY A 1 527 ? -45.010 -18.422 -20.565 1.00 36.12 527 GLY A C 1
ATOM 4081 O O . GLY A 1 527 ? -43.957 -18.931 -20.943 1.00 36.12 527 GLY A O 1
ATOM 4082 N N . LYS A 1 528 ? -45.979 -19.106 -19.953 1.00 39.41 528 LYS A N 1
ATOM 4083 C CA . LYS A 1 528 ? -46.089 -20.564 -20.022 1.00 39.41 528 LYS A CA 1
ATOM 4084 C C . LYS A 1 528 ? -46.099 -20.996 -21.492 1.00 39.41 528 LYS A C 1
ATOM 4086 O O . LYS A 1 528 ? -46.912 -20.489 -22.268 1.00 39.41 528 LYS A O 1
ATOM 4091 N N . LYS A 1 529 ? -45.265 -21.972 -21.829 1.00 38.69 529 LYS A N 1
ATOM 4092 C CA . LYS A 1 529 ? -45.627 -23.056 -22.739 1.00 38.69 529 LYS A CA 1
ATOM 4093 C C . LYS A 1 529 ? -45.252 -24.361 -22.070 1.00 38.69 529 LYS A C 1
ATOM 4095 O O . LYS A 1 529 ? -44.133 -24.405 -21.513 1.00 38.69 529 LYS A O 1
#

Foldseek 3Di:
DDDDDPLPDDDPFFDFPVVVVVVVVVVVVVVVVVPPDPDDDPDPVNFFPDWAWAFEDDPLDTDITITTHTPPRQQLVSDDPCCNAWNLLSDPPRQWHFYAYPRRGGFWTKGKQFAPFSLQKKFFPVLPPPPDDPPDQQAPCPPVVCVLLVTWMFGTDSVVVDDPPRMDGHHYNDRQWMWTFIGGPSRTTNDIDIDTPDDDDDDDDDPCSVVVSVVVVVVVCVVPDDDVVVVVVVVSPPDPVLVVDDDPSNVVVVVVCVVVVVVVVVVQVVCQQLNDRWDFADDLQLLEASLLLVLLLQLQQQLLKKFKWFRQQSLCHVLVVVVAAADDPQQPADADSQNQFGFDPDPVNCLSLLVVQKWWQAPVRWTWRWDDDDPDIDIDTDDQPPDPGDRDGRGIAHPVRRTYGHFTATQDMARPVQRQDDPLDDPPPDLDDQGADPSNVSSQVSSQVSGPHRRSHTHHQQNHDDDFFGGSFAQAWMKIHHNVRIMDIQHGRVSVSVVNVSSNHGTDDPPDDPDDPPDDDPPPDDDDD

pLDDT: mean 74.62, std 20.9, range [28.06, 98.56]

Secondary structure (DSSP, 8-state):
-----TTS-S----EEHHHHHHHHHHHHHHHHT-TT--PPPPPHHHHEEEEEEEEEEETTEEEEEEEEEETT--GGGGS-HHHHHH-STTSTT-SEEEEE-TTS-EEEEEEEEETT--TTEEEEGGGSTTTS-TTS--B-S-HHHHHHTT---EE--GGGSSPPTTEEE-B-S-TTEEEEEEE-TT-BEEEEEEEE-------SS-THHHHHHHHHHHHHHTTT-HHHHHHHHHHHTSTTGGGS--SHHHHHHHHHHHHHHHHHHHHHHHTEETTEE-EES--GGG-S-HHHHHHHHHHHHHHTEEEEEE---GGGHHHHTTTPEEPPTT--SPBPTTT-BBB--SHHHHHHHHHTT-EEE-TTS-EEEEEEETTEEEEEEE--TT-SS---TTBEE-TTSPBEE----EEEEEETT-TT-------TT-SS-----HHHHHHHHHHHTTSSS----S--GGGSSS-SS-TT--SSEEEEE-TTSEEEEEEHHHHHHHHHHHHTPPPPPTTPPS--TT-----------

Radius of gyration: 32.58 Å; chains: 1; bounding box: 76×66×102 Å

Organism: NCBI:txid2528021